Protein 5Z7C (pdb70)

Secondary structure (DSSP, 8-state):
-BEEHHHHHHHHHHHHHHTT--STTHHHHHHHHHHHHHHTTT--HHHHHHHHHHHHTTTTT---------HHHHHHHHHHHSS-SS-HHHHHHHHHHHHH-SSHHHHHHHHHHHHHHHHHHHHTT--HHHHTTTTTTT--TBS--TTT--BGGGS-HHHHHHHHHHHHHHHHHHS-HHHHHHHHHHHBTTTB-HHHHHHHHHHHHSTTHHHHHT-TTHHHHHHTSS-GGGGPEE-HHHHHHHHHHHHHHHHHH-STTTTHHHHHHHHHHHHHHHTT--HHHHHHHHHHHHHTTSS--S--SSS-S-TT---SSTTTTTTTHHHHHHHHHHHHS-B-HHHHHT-S---HHHHHHHHHHHHHHHHHHHHS---SS--PPPHHHHHHHHHHS-TTSS-SHHHHHHHHHHHTS-TT--

Foldseek 3Di:
DWAWQLLQLQLLLQLLLQFVVQDRRLLLLLLLQLLQLVVVVPDDQLVSLLLSLLSSLLQLLPLGGHVDDDLVVLLVVCLVQPPPDDPPVVRVVTSVVCSVDDPSSVQSNLQRSLQLSLVLCVLLPRDNLSSQLSNCLQAAQCLPGDDRSDHHPSHRPSSQSNNLSNQLSVCVVVDNNVVSLVVSCVCDNTRHPVVSSVSSVVVVVPPVSVCLSPDPVVSVVSVVRHDCVSGDIDDPVSLVSNLVSVLVSVCSNDVVCPPLLVQLLVLLLQLCVLVVHDPVVNSVLSSLSSSLCRNVPDQAQHVLVPVPDDDDPVCLVVLVVPVSSLVSVCSVDDDDVVVVVVQPPHNSVVSVVSCQSSSLSSQQVSQAPSCVVYDGDDNVVSLVVDVVPDVSRHDPSSSVSSVVSVVPDDPVGD

CATH classification: 1.10.3210.10

Structure (mmCIF, N/CA/C/O backbone):
data_5Z7C
#
_entry.id   5Z7C
#
_cell.length_a   139.360
_cell.length_b   139.360
_cell.length_c   179.210
_cell.angle_alpha   90.00
_cell.angle_beta   90.00
_cell.angle_gamma   120.00
#
_symmetry.space_group_name_H-M   'P 62 2 2'
#
loop_
_entity.id
_entity.type
_entity.pdbx_description
1 polymer "3'3'-cGAMP-specific phosphodiesterase 3"
2 water water
#
loop_
_atom_site.group_PDB
_atom_site.id
_atom_site.type_symbol
_atom_site.label_atom_id
_atom_site.label_alt_id
_atom_site.label_comp_id
_atom_site.label_asym_id
_atom_site.label_entity_id
_atom_site.label_seq_id
_atom_site.pdbx_PDB_ins_code
_atom_site.Cartn_x
_atom_site.Cartn_y
_atom_site.Cartn_z
_atom_site.occupancy
_atom_site.B_iso_or_equiv
_atom_site.auth_seq_id
_atom_site.auth_comp_id
_atom_site.auth_asym_id
_atom_site.auth_atom_id
_atom_site.pdbx_PDB_model_num
ATOM 1 N N . GLY A 1 18 ? 39.239 64.196 119.065 1.00 81.01 -3 GLY A N 1
ATOM 2 C CA . GLY A 1 18 ? 39.339 64.124 117.625 1.00 80.86 -3 GLY A CA 1
ATOM 3 C C . GLY A 1 18 ? 38.988 62.758 117.098 1.00 77.77 -3 GLY A C 1
ATOM 4 O O . GLY A 1 18 ? 38.536 61.908 117.828 1.00 76.07 -3 GLY A O 1
ATOM 5 N N . SER A 1 19 ? 39.228 62.544 115.815 1.00 70.28 -2 SER A N 1
ATOM 6 C CA . SER A 1 19 ? 38.864 61.296 115.194 1.00 67.27 -2 SER A CA 1
ATOM 7 C C . SER A 1 19 ? 39.725 61.051 114.002 1.00 69.26 -2 SER A C 1
ATOM 8 O O . SER A 1 19 ? 40.344 61.954 113.534 1.00 77.84 -2 SER A O 1
ATOM 11 N N . HIS A 1 20 ? 39.758 59.827 113.499 1.00 60.88 -1 HIS A N 1
ATOM 12 C CA . HIS A 1 20 ? 40.462 59.545 112.272 1.00 56.40 -1 HIS A CA 1
ATOM 13 C C . HIS A 1 20 ? 39.515 58.989 111.254 1.00 52.18 -1 HIS A C 1
ATOM 14 O O . HIS A 1 20 ? 38.591 58.294 111.593 1.00 52.95 -1 HIS A O 1
ATOM 21 N N . MET A 1 21 ? 39.759 59.315 109.999 1.00 36.49 0 MET A N 1
ATOM 22 C CA . MET A 1 21 ? 39.120 58.646 108.898 1.00 36.43 0 MET A CA 1
ATOM 23 C C . MET A 1 21 ? 39.885 57.382 108.585 1.00 35.30 0 MET A C 1
ATOM 24 O O . MET A 1 21 ? 41.076 57.355 108.674 1.00 34.70 0 MET A O 1
ATOM 29 N N . LEU A 1 22 ? 39.185 56.335 108.200 1.00 43.30 1 LEU A N 1
ATOM 30 C CA . LEU A 1 22 ? 39.795 55.056 107.918 1.00 41.53 1 LEU A CA 1
ATOM 31 C C . LEU A 1 22 ? 40.770 55.108 106.804 1.00 40.46 1 LEU A C 1
ATOM 32 O O . LEU A 1 22 ? 41.809 54.537 106.884 1.00 39.79 1 LEU A O 1
ATOM 37 N N . SER A 1 23 ? 40.405 55.770 105.740 1.00 45.38 2 SER A N 1
ATOM 38 C CA . SER A 1 23 ? 41.259 55.836 104.615 1.00 46.92 2 SER A CA 1
ATOM 39 C C . SER A 1 23 ? 42.506 56.552 104.996 1.00 50.72 2 SER A C 1
ATOM 40 O O . SER A 1 23 ? 43.577 56.172 104.626 1.00 48.45 2 SER A O 1
ATOM 43 N N . GLU A 1 24 ? 42.354 57.632 105.714 1.00 54.74 3 GLU A N 1
ATOM 44 C CA . GLU A 1 24 ? 43.477 58.466 106.036 1.00 54.77 3 GLU A CA 1
ATOM 45 C C . GLU A 1 24 ? 44.504 57.779 106.890 1.00 55.81 3 GLU A C 1
ATOM 46 O O . GLU A 1 24 ? 45.680 57.918 106.674 1.00 61.31 3 GLU A O 1
ATOM 52 N N . LEU A 1 25 ? 44.055 57.098 107.917 1.00 40.96 4 LEU A N 1
ATOM 53 C CA . LEU A 1 25 ? 44.952 56.382 108.769 1.00 43.19 4 LEU A CA 1
ATOM 54 C C . LEU A 1 25 ? 45.640 55.249 108.066 1.00 44.85 4 LEU A C 1
ATOM 55 O O . LEU A 1 25 ? 46.772 54.989 108.338 1.00 49.36 4 LEU A O 1
ATOM 60 N N . MET A 1 26 ? 44.949 54.544 107.199 1.00 43.51 5 MET A N 1
ATOM 61 C CA . MET A 1 26 ? 45.562 53.446 106.488 1.00 44.97 5 MET A CA 1
ATOM 62 C C . MET A 1 26 ? 46.662 53.906 105.611 1.00 46.78 5 MET A C 1
ATOM 63 O O . MET A 1 26 ? 47.667 53.270 105.524 1.00 49.27 5 MET A O 1
ATOM 68 N N . ILE A 1 27 ? 46.472 55.012 104.947 1.00 40.32 6 ILE A N 1
ATOM 69 C CA . ILE A 1 27 ? 47.467 55.483 104.043 1.00 40.39 6 ILE A CA 1
ATOM 70 C C . ILE A 1 27 ? 48.706 55.758 104.835 1.00 42.88 6 ILE A C 1
ATOM 71 O O . ILE A 1 27 ? 49.791 55.462 104.411 1.00 50.13 6 ILE A O 1
ATOM 76 N N . SER A 1 28 ? 48.548 56.381 105.974 1.00 49.88 7 SER A N 1
ATOM 77 C CA . SER A 1 28 ? 49.683 56.736 106.763 1.00 46.61 7 SER A CA 1
ATOM 78 C C . SER A 1 28 ? 50.422 55.550 107.280 1.00 47.11 7 SER A C 1
ATOM 79 O O . SER A 1 28 ? 51.617 55.505 107.259 1.00 53.43 7 SER A O 1
ATOM 82 N N . LEU A 1 29 ? 49.691 54.621 107.841 1.00 47.31 8 LEU A N 1
ATOM 83 C CA . LEU A 1 29 ? 50.273 53.439 108.391 1.00 49.80 8 LEU A CA 1
ATOM 84 C C . LEU A 1 29 ? 50.878 52.640 107.294 1.00 54.80 8 LEU A C 1
ATOM 85 O O . LEU A 1 29 ? 51.873 52.004 107.459 1.00 60.30 8 LEU A O 1
ATOM 90 N N . THR A 1 30 ? 50.200 52.621 106.179 1.00 66.36 9 THR A N 1
ATOM 91 C CA . THR A 1 30 ? 50.640 51.859 105.047 1.00 64.09 9 THR A CA 1
ATOM 92 C C . THR A 1 30 ? 51.935 52.402 104.496 1.00 69.59 9 THR A C 1
ATOM 93 O O . THR A 1 30 ? 52.823 51.657 104.146 1.00 68.97 9 THR A O 1
ATOM 97 N N . THR A 1 31 ? 52.013 53.706 104.394 1.00 65.08 10 THR A N 1
ATOM 98 C CA . THR A 1 31 ? 53.191 54.324 103.875 1.00 68.69 10 THR A CA 1
ATOM 99 C C . THR A 1 31 ? 54.372 54.023 104.746 1.00 74.69 10 THR A C 1
ATOM 100 O O . THR A 1 31 ? 55.453 53.783 104.258 1.00 82.79 10 THR A O 1
ATOM 104 N N . ALA A 1 32 ? 54.195 54.128 106.041 1.00 69.56 11 ALA A N 1
ATOM 105 C CA . ALA A 1 32 ? 55.300 53.914 106.929 1.00 66.25 11 ALA A CA 1
ATOM 106 C C . ALA A 1 32 ? 55.821 52.500 106.912 1.00 68.55 11 ALA A C 1
ATOM 107 O O . ALA A 1 32 ? 57.003 52.283 106.789 1.00 78.47 11 ALA A O 1
ATOM 109 N N . LEU A 1 33 ? 54.949 51.540 107.058 1.00 79.22 12 LEU A N 1
ATOM 110 C CA . LEU A 1 33 ? 55.396 50.180 107.077 1.00 82.05 12 LEU A CA 1
ATOM 111 C C . LEU A 1 33 ? 55.987 49.850 105.722 1.00 94.74 12 LEU A C 1
ATOM 112 O O . LEU A 1 33 ? 56.666 48.858 105.562 1.00 98.97 12 LEU A O 1
ATOM 117 N N . ASP A 1 34 ? 55.702 50.702 104.760 1.00 95.56 13 ASP A N 1
ATOM 118 C CA . ASP A 1 34 ? 56.252 50.586 103.425 1.00 100.18 13 ASP A CA 1
ATOM 119 C C . ASP A 1 34 ? 57.743 50.788 103.373 1.00 106.01 13 ASP A C 1
ATOM 120 O O . ASP A 1 34 ? 58.438 50.130 102.623 1.00 107.20 13 ASP A O 1
ATOM 125 N N . MET A 1 35 ? 58.234 51.693 104.203 1.00 126.73 14 MET A N 1
ATOM 126 C CA . MET A 1 35 ? 59.635 52.090 104.184 1.00 133.56 14 MET A CA 1
ATOM 127 C C . MET A 1 35 ? 60.490 50.868 104.456 1.00 135.25 14 MET A C 1
ATOM 128 O O . MET A 1 35 ? 61.567 50.714 103.900 1.00 134.92 14 MET A O 1
ATOM 133 N N . THR A 1 36 ? 59.962 49.938 105.224 1.00 208.51 15 THR A N 1
ATOM 134 C CA . THR A 1 36 ? 60.664 48.697 105.425 1.00 211.02 15 THR A CA 1
ATOM 135 C C . THR A 1 36 ? 60.320 47.735 104.292 1.00 213.98 15 THR A C 1
ATOM 136 O O . THR A 1 36 ? 59.190 47.285 104.178 1.00 216.68 15 THR A O 1
ATOM 140 N N . GLU A 1 37 ? 61.309 47.429 103.459 1.00 228.63 16 GLU A N 1
ATOM 141 C CA . GLU A 1 37 ? 61.111 46.523 102.334 1.00 227.94 16 GLU A CA 1
ATOM 142 C C . GLU A 1 37 ? 60.258 47.173 101.249 1.00 224.76 16 GLU A C 1
ATOM 143 O O . GLU A 1 37 ? 60.248 46.725 100.103 1.00 222.55 16 GLU A O 1
ATOM 149 N N . GLY A 1 38 ? 59.543 48.230 101.620 1.00 153.92 17 GLY A N 1
ATOM 150 C CA . GLY A 1 38 ? 58.692 48.941 100.684 1.00 151.96 17 GLY A CA 1
ATOM 151 C C . GLY A 1 38 ? 59.337 49.102 99.322 1.00 151.33 17 GLY A C 1
ATOM 152 O O . GLY A 1 38 ? 58.712 48.841 98.294 1.00 148.07 17 GLY A O 1
ATOM 153 N N . GLN A 1 39 ? 60.594 49.533 99.315 1.00 182.74 18 GLN A N 1
ATOM 154 C CA . GLN A 1 39 ? 61.330 49.728 98.072 1.00 185.83 18 GLN A CA 1
ATOM 155 C C . GLN A 1 39 ? 61.519 51.210 97.768 1.00 188.91 18 GLN A C 1
ATOM 156 O O . GLN A 1 39 ? 62.647 51.691 97.653 1.00 192.32 18 GLN A O 1
ATOM 162 N N . PRO A 1 40 ? 60.409 51.929 97.638 1.00 130.12 19 PRO A N 1
ATOM 163 C CA . PRO A 1 40 ? 60.451 53.357 97.342 1.00 132.15 19 PRO A CA 1
ATOM 164 C C . PRO A 1 40 ? 59.530 54.131 98.271 1.00 134.77 19 PRO A C 1
ATOM 165 O O . PRO A 1 40 ? 58.600 53.543 98.809 1.00 136.35 19 PRO A O 1
ATOM 169 N N . PRO A 1 41 ? 59.711 55.435 98.414 1.00 120.81 20 PRO A N 1
ATOM 170 C CA . PRO A 1 41 ? 59.107 56.157 99.530 1.00 115.92 20 PRO A CA 1
ATOM 171 C C . PRO A 1 41 ? 57.584 56.095 99.619 1.00 108.27 20 PRO A C 1
ATOM 172 O O . PRO A 1 41 ? 57.095 55.892 100.722 1.00 105.28 20 PRO A O 1
ATOM 176 N N . GLU A 1 42 ? 56.846 56.276 98.541 1.00 102.09 21 GLU A N 1
ATOM 177 C CA . GLU A 1 42 ? 55.413 56.166 98.677 1.00 93.67 21 GLU A CA 1
ATOM 178 C C . GLU A 1 42 ? 55.094 55.281 97.521 1.00 86.53 21 GLU A C 1
ATOM 179 O O . GLU A 1 42 ? 54.569 55.697 96.516 1.00 81.78 21 GLU A O 1
ATOM 185 N N . HIS A 1 43 ? 55.504 54.041 97.654 1.00 69.92 22 HIS A N 1
ATOM 186 C CA . HIS A 1 43 ? 55.164 53.057 96.687 1.00 60.98 22 HIS A CA 1
ATOM 187 C C . HIS A 1 43 ? 53.731 52.618 96.772 1.00 57.23 22 HIS A C 1
ATOM 188 O O . HIS A 1 43 ? 53.051 52.546 95.781 1.00 57.03 22 HIS A O 1
ATOM 195 N N . CYS A 1 44 ? 53.260 52.320 97.964 1.00 64.99 23 CYS A N 1
ATOM 196 C CA . CYS A 1 44 ? 51.911 51.828 98.113 1.00 63.18 23 CYS A CA 1
ATOM 197 C C . CYS A 1 44 ? 50.955 52.858 97.622 1.00 63.35 23 CYS A C 1
ATOM 198 O O . CYS A 1 44 ? 49.965 52.530 97.015 1.00 67.63 23 CYS A O 1
ATOM 201 N N . ILE A 1 45 ? 51.260 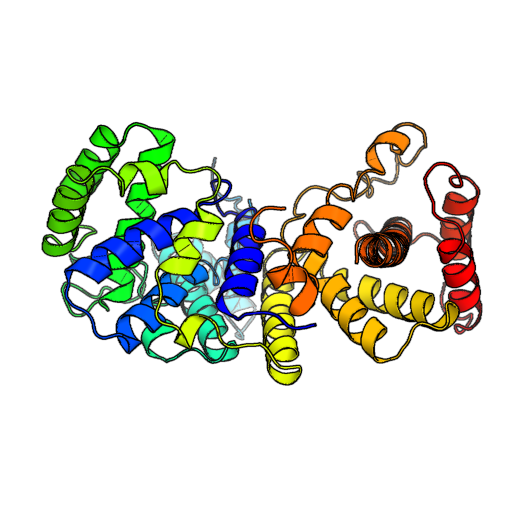54.111 97.873 1.00 45.27 24 ILE A N 1
ATOM 202 C CA . ILE A 1 45 ? 50.357 55.154 97.511 1.00 46.13 24 ILE A CA 1
ATOM 203 C C . ILE A 1 45 ? 50.160 55.200 96.034 1.00 49.90 24 ILE A C 1
ATOM 204 O O . ILE A 1 45 ? 49.066 55.357 95.574 1.00 53.19 24 ILE A O 1
ATOM 209 N N . ARG A 1 46 ? 51.243 55.076 95.296 1.00 62.68 25 ARG A N 1
ATOM 210 C CA . ARG A 1 46 ? 51.217 55.077 93.849 1.00 61.02 25 ARG A CA 1
ATOM 211 C C . ARG A 1 46 ? 50.478 53.911 93.249 1.00 59.31 25 ARG A C 1
ATOM 212 O O . ARG A 1 46 ? 49.839 54.061 92.242 1.00 54.91 25 ARG A O 1
ATOM 220 N N . CYS A 1 47 ? 50.579 52.745 93.846 1.00 57.01 26 CYS A N 1
ATOM 221 C CA . CYS A 1 47 ? 49.843 51.615 93.345 1.00 55.98 26 CYS A CA 1
ATOM 222 C C . CYS A 1 47 ? 48.396 51.875 93.478 1.00 54.87 26 CYS A C 1
ATOM 223 O O . CYS A 1 47 ? 47.621 51.494 92.643 1.00 59.02 26 CYS A O 1
ATOM 226 N N . CYS A 1 48 ? 48.023 52.488 94.573 1.00 51.97 27 CYS A N 1
ATOM 227 C CA . CYS A 1 48 ? 46.630 52.724 94.823 1.00 52.95 27 CYS A CA 1
ATOM 228 C C . CYS A 1 48 ? 46.104 53.587 93.746 1.00 49.30 27 CYS A C 1
ATOM 229 O O . CYS A 1 48 ? 45.045 53.367 93.221 1.00 50.79 27 CYS A O 1
ATOM 232 N N . TRP A 1 49 ? 46.856 54.601 93.442 1.00 45.09 28 TRP A N 1
ATOM 233 C CA . TRP A 1 49 ? 46.446 55.495 92.442 1.00 47.69 28 TRP A CA 1
ATOM 234 C C . TRP A 1 49 ? 46.349 54.811 91.106 1.00 55.63 28 TRP A C 1
ATOM 235 O O . TRP A 1 49 ? 45.394 55.008 90.403 1.00 58.98 28 TRP A O 1
ATOM 246 N N . ILE A 1 50 ? 47.344 54.026 90.734 1.00 54.01 29 ILE A N 1
ATOM 247 C CA . ILE A 1 50 ? 47.269 53.288 89.500 1.00 54.96 29 ILE A CA 1
ATOM 248 C C . ILE A 1 50 ? 46.164 52.273 89.523 1.00 51.29 29 ILE A C 1
ATOM 249 O O . ILE A 1 50 ? 45.396 52.185 88.613 1.00 47.45 29 ILE A O 1
ATOM 254 N N . GLY A 1 51 ? 46.089 51.493 90.572 1.00 50.02 30 GLY A N 1
ATOM 255 C CA . GLY A 1 51 ? 45.089 50.462 90.658 1.00 48.10 30 GLY A CA 1
ATOM 256 C C . GLY A 1 51 ? 43.670 50.929 90.681 1.00 48.40 30 GLY A C 1
ATOM 257 O O . GLY A 1 51 ? 42.812 50.287 90.154 1.00 47.02 30 GLY A O 1
ATOM 258 N N . MET A 1 52 ? 43.409 52.020 91.365 1.00 39.64 31 MET A N 1
ATOM 259 C CA . MET A 1 52 ? 42.068 52.557 91.400 1.00 40.08 31 MET A CA 1
ATOM 260 C C . MET A 1 52 ? 41.671 53.005 90.020 1.00 41.45 31 MET A C 1
ATOM 261 O O . MET A 1 52 ? 40.567 52.815 89.591 1.00 42.25 31 MET A O 1
ATOM 266 N N . HIS A 1 53 ? 42.594 53.614 89.322 1.00 50.85 32 HIS A N 1
ATOM 267 C CA . HIS A 1 53 ? 42.331 54.055 87.977 1.00 54.61 32 HIS A CA 1
ATOM 268 C C . HIS A 1 53 ? 42.053 52.950 86.987 1.00 55.53 32 HIS A C 1
ATOM 269 O O . HIS A 1 53 ? 41.277 53.135 86.091 1.00 53.55 32 HIS A O 1
ATOM 276 N N . ILE A 1 54 ? 42.729 51.828 87.104 1.00 51.80 33 ILE A N 1
ATOM 277 C CA . ILE A 1 54 ? 42.422 50.711 86.274 1.00 51.55 33 ILE A CA 1
ATOM 278 C C . ILE A 1 54 ? 41.045 50.262 86.615 1.00 55.03 33 ILE A C 1
ATOM 279 O O . ILE A 1 54 ? 40.262 49.968 85.763 1.00 58.93 33 ILE A O 1
ATOM 284 N N . GLY A 1 55 ? 40.765 50.157 87.885 1.00 54.90 34 GLY A N 1
ATOM 285 C CA . GLY A 1 55 ? 39.478 49.685 88.321 1.00 55.88 34 GLY A CA 1
ATOM 286 C C . GLY A 1 55 ? 38.386 50.612 87.898 1.00 56.24 34 GLY A C 1
ATOM 287 O O . GLY A 1 55 ? 37.284 50.208 87.620 1.00 58.07 34 GLY A O 1
ATOM 288 N N . MET A 1 56 ? 38.710 51.885 87.895 1.00 65.47 35 MET A N 1
ATOM 289 C CA . MET A 1 56 ? 37.730 52.908 87.664 1.00 63.67 35 MET A CA 1
ATOM 290 C C . MET A 1 56 ? 37.191 52.687 86.275 1.00 69.17 35 MET A C 1
ATOM 291 O O . MET A 1 56 ? 36.058 52.993 85.988 1.00 73.83 35 MET A O 1
ATOM 296 N N . GLN A 1 57 ? 38.014 52.123 85.413 1.00 73.57 36 GLN A N 1
ATOM 297 C CA . GLN A 1 57 ? 37.659 51.944 84.026 1.00 72.75 36 GLN A CA 1
ATOM 298 C C . GLN A 1 57 ? 37.023 50.626 83.708 1.00 72.18 36 GLN A C 1
ATOM 299 O O . GLN A 1 57 ? 36.676 50.383 82.588 1.00 76.19 36 GLN A O 1
ATOM 305 N N . LEU A 1 58 ? 36.883 49.766 84.684 1.00 66.17 37 LEU A N 1
ATOM 306 C CA . LEU A 1 58 ? 36.237 48.506 84.449 1.00 66.81 37 LEU A CA 1
ATOM 307 C C . LEU A 1 58 ? 34.825 48.555 84.908 1.00 69.39 37 LEU A C 1
ATOM 308 O O . LEU A 1 58 ? 34.175 47.541 84.968 1.00 70.98 37 LEU A O 1
ATOM 313 N N . GLU A 1 59 ? 34.358 49.742 85.233 1.00 80.83 38 GLU A N 1
ATOM 314 C CA . GLU A 1 59 ? 32.992 49.892 85.656 1.00 84.54 38 GLU A CA 1
ATOM 315 C C . GLU A 1 59 ? 32.664 49.015 86.846 1.00 81.61 38 GLU A C 1
ATOM 316 O O . GLU A 1 59 ? 31.651 48.341 86.875 1.00 84.16 38 GLU A O 1
ATOM 322 N N . LEU A 1 60 ? 33.520 49.035 87.842 1.00 62.58 39 LEU A N 1
ATOM 323 C CA . LEU A 1 60 ? 33.264 48.265 89.032 1.00 60.93 39 LEU A CA 1
ATOM 324 C C . LEU A 1 60 ? 32.198 48.897 89.888 1.00 57.96 39 LEU A C 1
ATOM 325 O O . LEU A 1 60 ? 31.946 50.069 89.796 1.00 60.15 39 LEU A O 1
ATOM 330 N N . SER A 1 61 ? 31.586 48.109 90.739 1.00 50.49 40 SER A N 1
ATOM 331 C CA . SER A 1 61 ? 30.652 48.623 91.700 1.00 49.56 40 SER A CA 1
ATOM 332 C C . SER A 1 61 ? 31.361 49.327 92.820 1.00 56.20 40 SER A C 1
ATOM 333 O O . SER A 1 61 ? 32.519 49.102 93.056 1.00 55.53 40 SER A O 1
ATOM 336 N N . GLU A 1 62 ? 30.648 50.173 93.527 1.00 69.71 41 GLU A N 1
ATOM 337 C CA . GLU A 1 62 ? 31.252 51.011 94.532 1.00 69.30 41 GLU A CA 1
ATOM 338 C C . GLU A 1 62 ? 31.843 50.173 95.610 1.00 70.81 41 GLU A C 1
ATOM 339 O O . GLU A 1 62 ? 32.896 50.491 96.123 1.00 70.09 41 GLU A O 1
ATOM 345 N N . PRO A 1 63 ? 31.194 49.088 95.953 1.00 50.76 42 PRO A N 1
ATOM 346 C CA . PRO A 1 63 ? 31.757 48.201 96.940 1.00 49.58 42 PRO A CA 1
ATOM 347 C C . PRO A 1 63 ? 33.045 47.623 96.450 1.00 48.77 42 PRO A C 1
ATOM 348 O O . PRO A 1 63 ? 33.945 47.482 97.213 1.00 49.50 42 PRO A O 1
ATOM 352 N N . GLU A 1 64 ? 33.110 47.250 95.192 1.00 55.48 43 GLU A N 1
ATOM 353 C CA . GLU A 1 64 ? 34.314 46.695 94.644 1.00 54.31 43 GLU A CA 1
ATOM 354 C C . GLU A 1 64 ? 35.427 47.684 94.652 1.00 55.08 43 GLU A C 1
ATOM 355 O O . GLU A 1 64 ? 36.532 47.356 94.966 1.00 51.10 43 GLU A O 1
ATOM 361 N N . LEU A 1 65 ? 35.130 48.907 94.304 1.00 54.41 44 LEU A N 1
ATOM 362 C CA . LEU A 1 65 ? 36.124 49.931 94.340 1.00 49.08 44 LEU A CA 1
ATOM 363 C C . LEU A 1 65 ? 36.605 50.161 95.730 1.00 48.27 44 LEU A C 1
ATOM 364 O O . LEU A 1 65 ? 37.716 50.571 95.923 1.00 50.25 44 LEU A O 1
ATOM 369 N N . HIS A 1 66 ? 35.738 49.988 96.695 1.00 50.61 45 HIS A N 1
ATOM 370 C CA . HIS A 1 66 ? 36.153 50.125 98.055 1.00 52.74 45 HIS A CA 1
ATOM 371 C C . HIS A 1 66 ? 37.124 49.045 98.412 1.00 54.21 45 HIS A C 1
ATOM 372 O O . HIS A 1 66 ? 38.159 49.292 98.957 1.00 53.68 45 HIS A O 1
ATOM 379 N N . ASP A 1 67 ? 36.753 47.819 98.125 1.00 51.34 46 ASP A N 1
ATOM 380 C CA . ASP A 1 67 ? 37.560 46.676 98.447 1.00 50.06 46 ASP A CA 1
ATOM 381 C C . ASP A 1 67 ? 38.860 46.703 97.712 1.00 47.83 46 ASP A C 1
ATOM 382 O O . ASP A 1 67 ? 39.843 46.231 98.188 1.00 51.47 46 ASP A O 1
ATOM 387 N N . LEU A 1 68 ? 38.840 47.202 96.507 1.00 46.23 47 LEU A N 1
ATOM 388 C CA . LEU A 1 68 ? 40.040 47.366 95.742 1.00 48.00 47 LEU A CA 1
ATOM 389 C C . LEU A 1 68 ? 40.975 48.359 96.354 1.00 44.81 47 LEU A C 1
ATOM 390 O O . LEU A 1 68 ? 42.158 48.202 96.311 1.00 45.53 47 LEU A O 1
ATOM 395 N N . PHE A 1 69 ? 40.432 49.408 96.918 1.00 42.27 48 PHE A N 1
ATOM 396 C CA . PHE A 1 69 ? 41.233 50.481 97.441 1.00 42.90 48 PHE A CA 1
ATOM 397 C C . PHE A 1 69 ? 42.102 49.973 98.538 1.00 41.90 48 PHE A C 1
ATOM 398 O O . PHE A 1 69 ? 43.247 50.299 98.640 1.00 44.45 48 PHE A O 1
ATOM 406 N N . PHE A 1 70 ? 41.502 49.221 99.420 1.00 44.75 49 PHE A N 1
ATOM 407 C CA . PHE A 1 70 ? 42.208 48.592 100.489 1.00 49.14 49 PHE A CA 1
ATOM 408 C C . PHE A 1 70 ? 43.146 47.471 100.092 1.00 48.65 49 PHE A C 1
ATOM 409 O O . PHE A 1 70 ? 44.214 47.357 100.631 1.00 49.34 49 PHE A O 1
ATOM 417 N N . THR A 1 71 ? 42.771 46.680 99.106 1.00 45.69 50 THR A N 1
ATOM 418 C CA . THR A 1 71 ? 43.612 45.596 98.689 1.00 43.49 50 THR A CA 1
ATOM 419 C C . THR A 1 71 ? 44.892 46.226 98.240 1.00 44.60 50 THR A C 1
ATOM 420 O O . THR A 1 71 ? 45.947 45.746 98.551 1.00 42.86 50 THR A O 1
ATOM 424 N N . LEU A 1 72 ? 44.799 47.309 97.504 1.00 47.55 51 LEU A N 1
ATOM 425 C CA . LEU A 1 72 ? 45.981 47.944 96.988 1.00 44.94 51 LEU A CA 1
ATOM 426 C C . LEU A 1 72 ? 46.874 48.468 98.064 1.00 48.39 51 LEU A C 1
ATOM 427 O O . LEU A 1 72 ? 48.060 48.375 97.972 1.00 52.25 51 LEU A O 1
ATOM 432 N N . LEU A 1 73 ? 46.292 49.102 99.052 1.00 47.01 52 LEU A N 1
ATOM 433 C CA . LEU A 1 73 ? 47.014 49.650 100.174 1.00 47.69 52 LEU A CA 1
ATOM 434 C C . LEU A 1 73 ? 47.666 48.617 101.050 1.00 45.49 52 LEU A C 1
ATOM 435 O O . LEU A 1 73 ? 48.729 48.806 101.547 1.00 45.09 52 LEU A O 1
ATOM 440 N N . LEU A 1 74 ? 47.004 47.508 101.222 1.00 47.56 53 LEU A N 1
ATOM 441 C CA . LEU A 1 74 ? 47.409 46.489 102.144 1.00 48.74 53 LEU A CA 1
ATOM 442 C C . LEU A 1 74 ? 48.090 45.302 101.519 1.00 52.63 53 LEU A C 1
ATOM 443 O O . LEU A 1 74 ? 48.174 44.277 102.136 1.00 52.29 53 LEU A O 1
ATOM 448 N N . LYS A 1 75 ? 48.578 45.425 100.309 1.00 54.50 54 LYS A N 1
ATOM 449 C CA . LYS A 1 75 ? 49.096 44.271 99.612 1.00 57.57 54 LYS A CA 1
ATOM 450 C C . LYS A 1 75 ? 50.290 43.624 100.290 1.00 61.74 54 LYS A C 1
ATOM 451 O O . LYS A 1 75 ? 50.436 42.424 100.297 1.00 55.34 54 LYS A O 1
ATOM 457 N N . ASP A 1 76 ? 51.116 44.448 100.902 1.00 66.18 55 ASP A N 1
ATOM 458 C CA . ASP A 1 76 ? 52.379 44.044 101.467 1.00 59.48 55 ASP A CA 1
ATOM 459 C C . ASP A 1 76 ? 52.296 43.805 102.951 1.00 57.82 55 ASP A C 1
ATOM 460 O O . ASP A 1 76 ? 53.282 43.767 103.625 1.00 58.45 55 ASP A O 1
ATOM 465 N N . ALA A 1 77 ? 51.098 43.659 103.453 1.00 49.05 56 ALA A N 1
ATOM 466 C CA . ALA A 1 77 ? 50.871 43.541 104.864 1.00 48.13 56 ALA A CA 1
ATOM 467 C C . ALA A 1 77 ? 51.550 42.313 105.376 1.00 53.86 56 ALA A C 1
ATOM 468 O O . ALA A 1 77 ? 52.074 42.300 106.464 1.00 57.49 56 ALA A O 1
ATOM 470 N N . GLY A 1 78 ? 51.562 41.295 104.544 1.00 64.53 57 GLY A N 1
ATOM 471 C CA . GLY A 1 78 ? 52.214 40.038 104.825 1.00 67.56 57 GLY A CA 1
ATOM 472 C C . GLY A 1 78 ? 53.711 40.074 105.000 1.00 65.11 57 GLY A C 1
ATOM 473 O O . GLY A 1 78 ? 54.242 39.318 105.784 1.00 66.88 57 GLY A O 1
ATOM 474 N N . CYS A 1 79 ? 54.324 41.018 104.235 1.00 69.53 58 CYS A N 1
ATOM 475 C CA . CYS A 1 79 ? 55.779 40.896 104.177 1.00 76.65 58 CYS A CA 1
ATOM 476 C C . CYS A 1 79 ? 56.405 40.882 105.523 1.00 84.31 58 CYS A C 1
ATOM 477 O O . CYS A 1 79 ? 56.266 41.786 106.311 1.00 81.08 58 CYS A O 1
ATOM 480 N N . SER A 1 80 ? 57.135 39.783 105.810 1.00 124.40 59 SER A N 1
ATOM 481 C CA . SER A 1 80 ? 57.813 39.622 107.090 1.00 135.17 59 SER A CA 1
ATOM 482 C C . SER A 1 80 ? 59.231 40.179 107.037 1.00 139.87 59 SER A C 1
ATOM 483 O O . SER A 1 80 ? 59.934 40.213 108.047 1.00 139.50 59 SER A O 1
ATOM 486 N N . SER A 1 81 ? 59.606 40.651 105.857 1.00 141.16 60 SER A N 1
ATOM 487 C CA . SER A 1 81 ? 60.915 41.219 105.620 1.00 146.63 60 SER A CA 1
ATOM 488 C C . SER A 1 81 ? 60.900 42.731 105.727 1.00 150.27 60 SER A C 1
ATOM 489 O O . SER A 1 81 ? 59.881 43.365 105.497 1.00 146.94 60 SER A O 1
ATOM 492 N N . ASN A 1 82 ? 62.058 43.307 106.037 1.00 279.00 61 ASN A N 1
ATOM 493 C CA . ASN A 1 82 ? 62.183 44.741 106.268 1.00 282.02 61 ASN A CA 1
ATOM 494 C C . ASN A 1 82 ? 62.987 45.498 105.200 1.00 286.16 61 ASN A C 1
ATOM 495 O O . ASN A 1 82 ? 62.413 46.267 104.427 1.00 286.68 61 ASN A O 1
ATOM 500 N N . ALA A 1 83 ? 64.306 45.282 105.194 1.00 175.52 62 ALA A N 1
ATOM 501 C CA . ALA A 1 83 ? 65.252 45.771 104.198 1.00 178.91 62 ALA A CA 1
ATOM 502 C C . ALA A 1 83 ? 65.307 47.295 104.192 1.00 183.21 62 ALA A C 1
ATOM 503 O O . ALA A 1 83 ? 64.288 47.962 104.013 1.00 184.15 62 ALA A O 1
ATOM 505 N N . VAL A 1 104 ? 73.134 41.206 98.240 1.00 147.14 83 VAL A N 1
ATOM 506 C CA . VAL A 1 104 ? 72.860 40.792 96.875 1.00 147.56 83 VAL A CA 1
ATOM 507 C C . VAL A 1 104 ? 71.926 39.593 96.894 1.00 144.39 83 VAL A C 1
ATOM 508 O O . VAL A 1 104 ? 71.996 38.725 96.029 1.00 146.62 83 VAL A O 1
ATOM 512 N N . GLY A 1 105 ? 71.045 39.542 97.888 1.00 184.16 84 GLY A N 1
ATOM 513 C CA . GLY A 1 105 ? 70.336 38.307 98.140 1.00 177.84 84 GLY A CA 1
ATOM 514 C C . GLY A 1 105 ? 70.175 38.064 99.622 1.00 170.27 84 GLY A C 1
ATOM 515 O O . GLY A 1 105 ? 70.712 38.785 100.457 1.00 169.92 84 GLY A O 1
ATOM 516 N N . THR A 1 106 ? 69.458 37.008 99.951 1.00 115.61 85 THR A N 1
ATOM 517 C CA . THR A 1 106 ? 69.296 36.634 101.328 1.00 108.24 85 THR A CA 1
ATOM 518 C C . THR A 1 106 ? 70.413 35.802 101.892 1.00 104.16 85 THR A C 1
ATOM 519 O O . THR A 1 106 ? 71.007 35.003 101.203 1.00 105.69 85 THR A O 1
ATOM 523 N N . SER A 1 107 ? 70.675 36.021 103.164 1.00 70.04 86 SER A N 1
ATOM 524 C CA . SER A 1 107 ? 71.661 35.299 103.912 1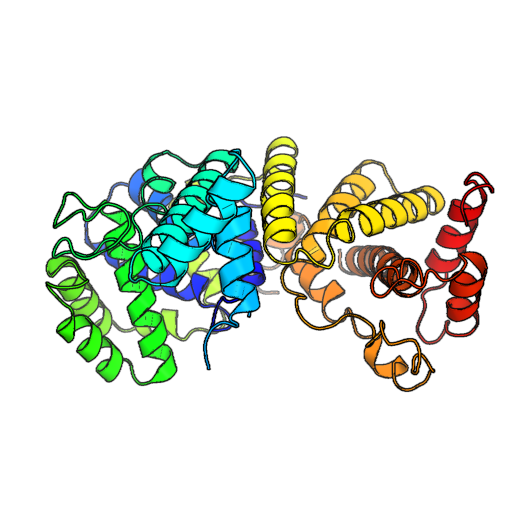.00 67.80 86 SER A CA 1
ATOM 525 C C . SER A 1 107 ? 71.192 33.888 104.055 1.00 63.09 86 SER A C 1
ATOM 526 O O . SER A 1 107 ? 70.008 33.630 104.128 1.00 57.62 86 SER A O 1
ATOM 529 N N . LEU A 1 108 ? 72.131 32.967 104.124 1.00 64.71 87 LEU A N 1
ATOM 530 C CA . LEU A 1 108 ? 71.789 31.584 104.309 1.00 65.18 87 LEU A CA 1
ATOM 531 C C . LEU A 1 108 ? 71.094 31.469 105.623 1.00 63.64 87 LEU A C 1
ATOM 532 O O . LEU A 1 108 ? 70.096 30.809 105.754 1.00 62.41 87 LEU A O 1
ATOM 537 N N . SER A 1 109 ? 71.619 32.160 106.601 1.00 60.11 88 SER A N 1
ATOM 538 C CA . SER A 1 109 ? 71.098 32.069 107.925 1.00 58.84 88 SER A CA 1
ATOM 539 C C . SER A 1 109 ? 69.692 32.523 107.941 1.00 56.15 88 SER A C 1
ATOM 540 O O . SER A 1 109 ? 68.855 31.951 108.589 1.00 60.61 88 SER A O 1
ATOM 543 N N . SER A 1 110 ? 69.444 33.607 107.253 1.00 63.11 89 SER A N 1
ATOM 544 C CA . SER A 1 110 ? 68.138 34.187 107.215 1.00 62.16 89 SER A CA 1
ATOM 545 C C . SER A 1 110 ? 67.205 33.199 106.592 1.00 57.45 89 SER A C 1
ATOM 546 O O . SER A 1 110 ? 66.085 33.038 107.006 1.00 51.78 89 SER A O 1
ATOM 549 N N . VAL A 1 111 ? 67.668 32.561 105.543 1.00 59.27 90 VAL A N 1
ATOM 550 C CA . VAL A 1 111 ? 66.859 31.599 104.835 1.00 58.71 90 VAL A CA 1
ATOM 551 C C . VAL A 1 111 ? 66.533 30.409 105.675 1.00 60.37 90 VAL A C 1
ATOM 552 O O . VAL A 1 111 ? 65.425 29.936 105.675 1.00 55.55 90 VAL A O 1
ATOM 556 N N . ILE A 1 112 ? 67.531 29.878 106.351 1.00 54.77 91 ILE A N 1
ATOM 557 C CA . ILE A 1 112 ? 67.329 28.736 107.208 1.00 55.39 91 ILE A CA 1
ATOM 558 C C . ILE A 1 112 ? 66.418 29.092 108.340 1.00 53.40 91 ILE A C 1
ATOM 559 O O . ILE A 1 112 ? 65.517 28.359 108.663 1.00 52.97 91 ILE A O 1
ATOM 564 N N . ASN A 1 113 ? 66.628 30.254 108.908 1.00 52.32 92 ASN A N 1
ATOM 565 C CA . ASN A 1 113 ? 65.849 30.655 110.033 1.00 50.63 92 ASN A CA 1
ATOM 566 C C . ASN A 1 113 ? 64.409 30.699 109.643 1.00 48.92 92 ASN A C 1
ATOM 567 O O . ASN A 1 113 ? 63.554 30.303 110.392 1.00 48.19 92 ASN A O 1
ATOM 572 N N . PHE A 1 114 ? 64.133 31.206 108.461 1.00 57.76 93 PHE A N 1
ATOM 573 C CA . PHE A 1 114 ? 62.780 31.267 107.989 1.00 59.25 93 PHE A CA 1
ATOM 574 C C . PHE A 1 114 ? 62.162 29.907 107.803 1.00 60.82 93 PHE A C 1
ATOM 575 O O . PHE A 1 114 ? 61.033 29.708 108.161 1.00 57.94 93 PHE A O 1
ATOM 583 N N . ILE A 1 115 ? 62.877 28.977 107.211 1.00 53.12 94 ILE A N 1
ATOM 584 C CA . ILE A 1 115 ? 62.310 27.676 106.969 1.00 53.22 94 ILE A CA 1
ATOM 585 C C . ILE A 1 115 ? 61.994 26.957 108.248 1.00 58.95 94 ILE A C 1
ATOM 586 O O . ILE A 1 115 ? 60.985 26.302 108.364 1.00 60.40 94 ILE A O 1
ATOM 591 N N . VAL A 1 116 ? 62.909 27.059 109.182 1.00 59.69 95 VAL A N 1
ATOM 592 C CA . VAL A 1 116 ? 62.769 26.399 110.441 1.00 62.81 95 VAL A CA 1
ATOM 593 C C . VAL A 1 116 ? 61.533 26.942 111.091 1.00 67.97 95 VAL A C 1
ATOM 594 O O . VAL A 1 116 ? 60.605 26.221 111.393 1.00 71.98 95 VAL A O 1
ATOM 598 N N . LYS A 1 117 ? 61.535 28.247 111.277 1.00 68.84 96 LYS A N 1
ATOM 599 C CA . LYS A 1 117 ? 60.515 28.934 112.026 1.00 65.73 96 LYS A CA 1
ATOM 600 C C . LYS A 1 117 ? 59.135 28.797 111.464 1.00 69.73 96 LYS A C 1
ATOM 601 O O . LYS A 1 117 ? 58.181 29.133 112.116 1.00 74.50 96 LYS A O 1
ATOM 607 N N . ASN A 1 118 ? 59.040 28.295 110.237 1.00 76.55 97 ASN A N 1
ATOM 608 C CA . ASN A 1 118 ? 57.750 28.108 109.583 1.00 79.92 97 ASN A CA 1
ATOM 609 C C . ASN A 1 118 ? 57.520 26.656 109.176 1.00 95.28 97 ASN A C 1
ATOM 610 O O . ASN A 1 118 ? 56.383 26.186 109.132 1.00 98.98 97 ASN A O 1
ATOM 615 N N . THR A 1 119 ? 58.607 25.952 108.877 1.00 157.39 98 THR A N 1
ATOM 616 C CA . THR A 1 119 ? 58.527 24.553 108.474 1.00 168.44 98 THR A CA 1
ATOM 617 C C . THR A 1 119 ? 59.916 23.929 108.378 1.00 172.67 98 THR A C 1
ATOM 618 O O . THR A 1 119 ? 60.869 24.577 107.945 1.00 172.37 98 THR A O 1
ATOM 622 N N . GLY A 1 120 ? 60.022 22.669 108.786 1.00 156.59 99 GLY A N 1
ATOM 623 C CA . GLY A 1 120 ? 58.879 21.931 109.291 1.00 158.77 99 GLY A CA 1
ATOM 624 C C . GLY A 1 120 ? 58.419 22.428 110.647 1.00 161.21 99 GLY A C 1
ATOM 625 O O . GLY A 1 120 ? 59.235 22.743 111.513 1.00 159.94 99 GLY A O 1
ATOM 626 N N . SER A 1 121 ? 57.105 22.499 110.831 1.00 179.25 100 SER A N 1
ATOM 627 C CA . SER A 1 121 ? 56.531 22.958 112.088 1.00 178.03 100 SER A CA 1
ATOM 628 C C . SER A 1 121 ? 55.916 21.887 112.995 1.00 179.29 100 SER A C 1
ATOM 629 O O . SER A 1 121 ? 54.955 21.228 112.635 1.00 180.01 100 SER A O 1
ATOM 632 N N . GLU A 1 122 ? 56.477 21.756 114.189 1.00 146.76 101 GLU A N 1
ATOM 633 C CA . GLU A 1 122 ? 55.965 20.890 115.254 1.00 141.52 101 GLU A CA 1
ATOM 634 C C . GLU A 1 122 ? 56.087 19.389 115.001 1.00 135.85 101 GLU A C 1
ATOM 635 O O . GLU A 1 122 ? 55.105 18.659 115.020 1.00 133.98 101 GLU A O 1
ATOM 641 N N . GLN A 1 123 ? 57.315 18.938 114.796 1.00 116.69 102 GLN A N 1
ATOM 642 C CA . GLN A 1 123 ? 57.578 17.548 114.515 1.00 117.73 102 GLN A CA 1
ATOM 643 C C . GLN A 1 123 ? 58.918 17.199 115.110 1.00 114.60 102 GLN A C 1
ATOM 644 O O . GLN A 1 123 ? 59.654 18.068 115.522 1.00 112.19 102 GLN A O 1
ATOM 650 N N . SER A 1 124 ? 59.250 15.931 115.174 1.00 87.56 103 SER A N 1
ATOM 651 C CA . SER A 1 124 ? 60.516 15.624 115.760 1.00 89.00 103 SER A CA 1
ATOM 652 C C . SER A 1 124 ? 61.476 16.690 115.306 1.00 87.75 103 SER A C 1
ATOM 653 O O . SER A 1 124 ? 61.467 17.113 114.188 1.00 87.05 103 SER A O 1
ATOM 656 N N . TRP A 1 125 ? 62.280 17.151 116.221 1.00 68.99 104 TRP A N 1
ATOM 657 C CA . TRP A 1 125 ? 63.446 17.893 115.887 1.00 65.95 104 TRP A CA 1
ATOM 658 C C . TRP A 1 125 ? 64.133 17.302 114.713 1.00 67.77 104 TRP A C 1
ATOM 659 O O . TRP A 1 125 ? 64.409 17.970 113.757 1.00 66.97 104 TRP A O 1
ATOM 670 N N . THR A 1 126 ? 64.447 16.041 114.790 1.00 69.12 105 THR A N 1
ATOM 671 C CA . THR A 1 126 ? 65.134 15.426 113.704 1.00 71.15 105 THR A CA 1
ATOM 672 C C . THR A 1 126 ? 64.381 15.606 112.405 1.00 70.22 105 THR A C 1
ATOM 673 O O . THR A 1 126 ? 64.979 15.708 111.368 1.00 70.89 105 THR A O 1
ATOM 677 N N . GLU A 1 127 ? 63.068 15.663 112.451 1.00 79.47 106 GLU A N 1
ATOM 678 C CA . GLU A 1 127 ? 62.292 15.781 111.234 1.00 81.52 106 GLU A CA 1
ATOM 679 C C . GLU A 1 127 ? 62.417 17.156 110.658 1.00 76.19 106 GLU A C 1
ATOM 680 O O . GLU A 1 127 ? 62.522 17.341 109.472 1.00 73.30 106 GLU A O 1
ATOM 686 N N . ARG A 1 128 ? 62.370 18.128 111.537 1.00 74.36 107 ARG A N 1
ATOM 687 C CA . ARG A 1 128 ? 62.434 19.506 111.172 1.00 69.73 107 ARG A CA 1
ATOM 688 C C . ARG A 1 128 ? 63.717 19.839 110.478 1.00 72.55 107 ARG A C 1
ATOM 689 O O . ARG A 1 128 ? 63.742 20.624 109.565 1.00 65.58 107 ARG A O 1
ATOM 697 N N . ILE A 1 129 ? 64.801 19.253 110.922 1.00 64.40 108 ILE A N 1
ATOM 698 C CA . ILE A 1 129 ? 66.049 19.477 110.265 1.00 65.63 108 ILE A CA 1
ATOM 699 C C . ILE A 1 129 ? 66.040 18.864 108.898 1.00 67.07 108 ILE A C 1
ATOM 700 O O . ILE A 1 129 ? 66.492 19.467 107.958 1.00 66.93 108 ILE A O 1
ATOM 705 N N . LEU A 1 130 ? 65.553 17.657 108.786 1.00 68.66 109 LEU A N 1
ATOM 706 C CA . LEU A 1 130 ? 65.569 17.028 107.505 1.00 70.30 109 LEU A CA 1
ATOM 707 C C . LEU A 1 130 ? 64.685 17.774 106.557 1.00 68.33 109 LEU A C 1
ATOM 708 O O . LEU A 1 130 ? 65.032 17.998 105.427 1.00 68.82 109 LEU A O 1
ATOM 713 N N . THR A 1 131 ? 63.519 18.149 107.024 1.00 68.87 110 THR A N 1
ATOM 714 C CA . THR A 1 131 ? 62.595 18.892 106.216 1.00 66.98 110 THR A CA 1
ATOM 715 C C . THR A 1 131 ? 63.103 20.246 105.830 1.00 68.95 110 THR A C 1
ATOM 716 O O . THR A 1 131 ? 62.893 20.675 104.733 1.00 70.14 110 THR A O 1
ATOM 720 N N . THR A 1 132 ? 63.731 20.940 106.743 1.00 61.78 111 THR A N 1
ATOM 721 C CA . THR A 1 132 ? 64.262 22.247 106.413 1.00 60.43 111 THR A CA 1
ATOM 722 C C . THR A 1 132 ? 65.363 22.154 105.385 1.00 65.49 111 THR A C 1
ATOM 723 O O . THR A 1 132 ? 65.543 23.027 104.574 1.00 61.55 111 THR A O 1
ATOM 727 N N . ILE A 1 133 ? 66.131 21.094 105.461 1.00 64.84 112 ILE A N 1
ATOM 728 C CA . ILE A 1 133 ? 67.173 20.871 104.499 1.00 67.00 112 ILE A CA 1
ATOM 729 C C . ILE A 1 133 ? 66.578 20.622 103.140 1.00 67.36 112 ILE A C 1
ATOM 730 O O . ILE A 1 133 ? 67.113 21.047 102.153 1.00 67.94 112 ILE A O 1
ATOM 735 N N . ASP A 1 134 ? 65.491 19.899 103.090 1.00 68.00 113 ASP A N 1
ATOM 736 C CA . ASP A 1 134 ? 64.910 19.574 101.822 1.00 67.88 113 ASP A CA 1
ATOM 737 C C . ASP A 1 134 ? 64.438 20.801 101.102 1.00 65.72 113 ASP A C 1
ATOM 738 O O . ASP A 1 134 ? 64.599 20.921 99.920 1.00 66.50 113 ASP A O 1
ATOM 743 N N . ILE A 1 135 ? 63.820 21.705 101.828 1.00 63.12 114 ILE A N 1
ATOM 744 C CA . ILE A 1 135 ? 63.357 22.965 101.297 1.00 60.98 114 ILE A CA 1
ATOM 745 C C . ILE A 1 135 ? 64.497 23.842 100.827 1.00 61.22 114 ILE A C 1
ATOM 746 O O . ILE A 1 135 ? 64.370 24.566 99.888 1.00 60.65 114 ILE A O 1
ATOM 751 N N . LEU A 1 136 ? 65.583 23.799 101.552 1.00 69.38 115 LEU A N 1
ATOM 752 C CA . LEU A 1 136 ? 66.713 24.644 101.294 1.00 68.82 115 LEU A CA 1
ATOM 753 C C . LEU A 1 136 ? 67.285 24.326 99.937 1.00 72.20 115 LEU A C 1
ATOM 754 O O . LEU A 1 136 ? 68.037 25.085 99.383 1.00 75.49 115 LEU A O 1
ATOM 759 N N . LYS A 1 137 ? 67.137 23.099 99.519 1.00 66.50 116 LYS A N 1
ATOM 760 C CA . LYS A 1 137 ? 67.978 22.637 98.463 1.00 69.13 116 LYS A CA 1
ATOM 761 C C . LYS A 1 137 ? 67.306 22.967 97.196 1.00 75.57 116 LYS A C 1
ATOM 762 O O . LYS A 1 137 ? 67.901 23.021 96.150 1.00 84.19 116 LYS A O 1
ATOM 768 N N . ASN A 1 138 ? 66.000 23.201 97.287 1.00 162.70 117 ASN A N 1
ATOM 769 C CA . ASN A 1 138 ? 65.199 23.540 96.118 1.00 152.14 117 ASN A CA 1
ATOM 770 C C . ASN A 1 138 ? 63.774 23.938 96.489 1.00 145.75 117 ASN A C 1
ATOM 771 O O . ASN A 1 138 ? 63.209 23.426 97.456 1.00 155.37 117 ASN A O 1
ATOM 776 N N . GLY A 1 139 ? 63.199 24.852 95.715 1.00 117.34 118 GLY A N 1
ATOM 777 C CA . GLY A 1 139 ? 63.892 25.435 94.580 1.00 109.79 118 GLY A CA 1
ATOM 778 C C . GLY A 1 139 ? 63.885 26.950 94.610 1.00 112.27 118 GLY A C 1
ATOM 779 O O . GLY A 1 139 ? 64.924 27.581 94.806 1.00 122.34 118 GLY A O 1
ATOM 780 N N . ASN A 1 140 ? 62.708 27.536 94.413 1.00 78.22 119 ASN A N 1
ATOM 781 C CA . ASN A 1 140 ? 61.495 26.760 94.184 1.00 78.42 119 ASN A CA 1
ATOM 782 C C . ASN A 1 140 ? 60.699 26.546 95.467 1.00 77.16 119 ASN A C 1
ATOM 783 O O . ASN A 1 140 ? 60.019 27.454 95.946 1.00 74.23 119 ASN A O 1
ATOM 788 N N . ASP A 1 141 ? 60.788 25.341 96.019 1.00 58.99 120 ASP A N 1
ATOM 789 C CA . ASP A 1 141 ? 60.078 25.007 97.248 1.00 57.88 120 ASP A CA 1
ATOM 790 C C . ASP A 1 141 ? 60.131 26.162 98.243 1.00 55.56 120 ASP A C 1
ATOM 791 O O . ASP A 1 141 ? 59.111 26.554 98.809 1.00 53.82 120 ASP A O 1
ATOM 796 N N . TYR A 1 142 ? 61.328 26.701 98.452 1.00 60.63 121 TYR A N 1
ATOM 797 C CA . TYR A 1 142 ? 61.512 27.785 99.352 1.00 57.95 121 TYR A CA 1
ATOM 798 C C . TYR A 1 142 ? 60.628 28.930 98.952 1.00 61.08 121 TYR A C 1
ATOM 799 O O . TYR A 1 142 ? 59.934 29.498 99.760 1.00 60.35 121 TYR A O 1
ATOM 808 N N . ALA A 1 143 ? 60.654 29.279 97.685 1.00 60.24 122 ALA A N 1
ATOM 809 C CA . ALA A 1 143 ? 59.906 30.410 97.217 1.00 54.81 122 ALA A CA 1
ATOM 810 C C . ALA A 1 143 ? 58.453 30.162 97.468 1.00 52.52 122 ALA A C 1
ATOM 811 O O . ALA A 1 143 ? 57.736 31.059 97.815 1.00 56.61 122 ALA A O 1
ATOM 813 N N . GLN A 1 144 ? 58.018 28.947 97.281 1.00 57.13 123 GLN A N 1
ATOM 814 C CA . GLN A 1 144 ? 56.650 28.632 97.532 1.00 59.01 123 GLN A CA 1
ATOM 815 C C . GLN A 1 144 ? 56.309 28.832 98.982 1.00 63.22 123 GLN A C 1
ATOM 816 O O . GLN A 1 144 ? 55.227 29.241 99.298 1.00 65.97 123 GLN A O 1
ATOM 822 N N . GLU A 1 145 ? 57.201 28.462 99.874 1.00 59.34 124 GLU A N 1
ATOM 823 C CA . GLU A 1 145 ? 56.954 28.656 101.281 1.00 61.00 124 GLU A CA 1
ATOM 824 C C . GLU A 1 145 ? 56.891 30.112 101.611 1.00 57.52 124 GLU A C 1
ATOM 825 O O . GLU A 1 145 ? 56.111 30.533 102.422 1.00 58.63 124 GLU A O 1
ATOM 831 N N . LEU A 1 146 ? 57.760 30.877 101.007 1.00 53.20 125 LEU A N 1
ATOM 832 C CA . LEU A 1 146 ? 57.827 32.265 101.298 1.00 51.04 125 LEU A CA 1
ATOM 833 C C . LEU A 1 146 ? 56.553 32.967 100.939 1.00 57.81 125 LEU A C 1
ATOM 834 O O . LEU A 1 146 ? 56.039 33.745 101.708 1.00 58.96 125 LEU A O 1
ATOM 839 N N . ILE A 1 147 ? 56.065 32.733 99.740 1.00 55.38 126 ILE A N 1
ATOM 840 C CA . ILE A 1 147 ? 54.855 33.375 99.318 1.00 52.87 126 ILE A CA 1
ATOM 841 C C . ILE A 1 147 ? 53.705 32.927 100.166 1.00 53.56 126 ILE A C 1
ATOM 842 O O . ILE A 1 147 ? 52.905 33.725 100.575 1.00 57.49 126 ILE A O 1
ATOM 847 N N . GLN A 1 148 ? 53.608 31.650 100.416 1.00 52.24 127 GLN A N 1
ATOM 848 C CA . GLN A 1 148 ? 52.437 31.134 101.045 1.00 55.40 127 GLN A CA 1
ATOM 849 C C . GLN A 1 148 ? 52.312 31.766 102.380 1.00 58.25 127 GLN A C 1
ATOM 850 O O . GLN A 1 148 ? 51.234 32.069 102.843 1.00 56.48 127 GLN A O 1
ATOM 856 N N . THR A 1 149 ? 53.436 31.911 103.031 1.00 55.88 128 THR A N 1
ATOM 857 C CA . THR A 1 149 ? 53.437 32.503 104.328 1.00 55.15 128 THR A CA 1
ATOM 858 C C . THR A 1 149 ? 53.017 33.935 104.248 1.00 50.51 128 THR A C 1
ATOM 859 O O . THR A 1 149 ? 52.222 34.376 105.023 1.00 46.55 128 THR A O 1
ATOM 863 N N . ARG A 1 150 ? 53.599 34.672 103.329 1.00 60.72 129 ARG A N 1
ATOM 864 C CA . ARG A 1 150 ? 53.320 36.080 103.214 1.00 56.82 129 ARG A CA 1
ATOM 865 C C . ARG A 1 150 ? 51.889 36.341 102.849 1.00 56.62 129 ARG A C 1
ATOM 866 O O . ARG A 1 150 ? 51.253 37.214 103.380 1.00 58.62 129 ARG A O 1
ATOM 874 N N . CYS A 1 151 ? 51.428 35.628 101.854 1.00 45.55 130 CYS A N 1
ATOM 875 C CA . CYS A 1 151 ? 50.112 35.829 101.348 1.00 49.07 130 CYS A CA 1
ATOM 876 C C . CYS A 1 151 ? 49.067 35.459 102.359 1.00 49.32 130 CYS A C 1
ATOM 877 O O . CYS A 1 151 ? 48.042 36.065 102.438 1.00 51.85 130 CYS A O 1
ATOM 880 N N . THR A 1 152 ? 49.306 34.401 103.088 1.00 56.13 131 THR A N 1
ATOM 881 C CA . THR A 1 152 ? 48.418 33.992 104.142 1.00 60.02 131 THR A CA 1
ATOM 882 C C . THR A 1 152 ? 48.398 34.987 105.270 1.00 58.86 131 THR A C 1
ATOM 883 O O . THR A 1 152 ? 47.386 35.231 105.875 1.00 56.99 131 THR A O 1
ATOM 887 N N . ARG A 1 153 ? 49.569 35.546 105.557 1.00 65.53 132 ARG A N 1
ATOM 888 C CA . ARG A 1 153 ? 49.729 36.487 106.655 1.00 70.79 132 ARG A CA 1
ATOM 889 C C . ARG A 1 153 ? 49.054 37.817 106.349 1.00 71.76 132 ARG A C 1
ATOM 890 O O . ARG A 1 153 ? 48.434 38.422 107.224 1.00 67.56 132 ARG A O 1
ATOM 898 N N . GLY A 1 154 ? 49.174 38.271 105.106 1.00 54.97 133 GLY A N 1
ATOM 899 C CA . GLY A 1 154 ? 48.582 39.524 104.720 1.00 51.30 133 GLY A CA 1
ATOM 900 C C . GLY A 1 154 ? 47.093 39.396 104.690 1.00 49.54 133 GLY A C 1
ATOM 901 O O . GLY A 1 154 ? 46.387 40.281 105.078 1.00 45.06 133 GLY A O 1
ATOM 902 N N . ALA A 1 155 ? 46.626 38.266 104.219 1.00 47.42 134 ALA A N 1
ATOM 903 C CA . ALA A 1 155 ? 45.220 38.015 104.140 1.00 52.37 134 ALA A CA 1
ATOM 904 C C . ALA A 1 155 ? 44.686 38.056 105.533 1.00 58.71 134 ALA A C 1
ATOM 905 O O . ALA A 1 155 ? 43.569 38.446 105.770 1.00 56.07 134 ALA A O 1
ATOM 907 N N . ASP A 1 156 ? 45.485 37.594 106.463 1.00 62.58 135 ASP A N 1
ATOM 908 C CA . ASP A 1 156 ? 45.101 37.618 107.841 1.00 62.48 135 ASP A CA 1
ATOM 909 C C . ASP A 1 156 ? 44.991 38.996 108.414 1.00 60.86 135 ASP A C 1
ATOM 910 O O . ASP A 1 156 ? 44.158 39.243 109.240 1.00 63.12 135 ASP A O 1
ATOM 915 N N . VAL A 1 157 ? 45.866 39.880 108.000 1.00 45.68 136 VAL A N 1
ATOM 916 C CA . VAL A 1 157 ? 45.798 41.218 108.481 1.00 43.63 136 VAL A CA 1
ATOM 917 C C . VAL A 1 157 ? 44.489 41.812 108.021 1.00 51.16 136 VAL A C 1
ATOM 918 O O . VAL A 1 157 ? 43.820 42.482 108.768 1.00 50.56 136 VAL A O 1
ATOM 922 N N . ALA A 1 158 ? 44.126 41.563 106.785 1.00 49.97 137 ALA A N 1
ATOM 923 C CA . ALA A 1 158 ? 42.974 42.196 106.228 1.00 44.26 137 ALA A CA 1
ATOM 924 C C . ALA A 1 158 ? 41.777 41.786 107.003 1.00 49.54 137 ALA A C 1
ATOM 925 O O . ALA A 1 158 ? 40.922 42.577 107.274 1.00 53.31 137 ALA A O 1
ATOM 927 N N . ARG A 1 159 ? 41.701 40.527 107.347 1.00 47.11 138 ARG A N 1
ATOM 928 C CA . ARG A 1 159 ? 40.590 40.042 108.116 1.00 48.17 138 ARG A CA 1
ATOM 929 C C . ARG A 1 159 ? 40.548 40.665 109.490 1.00 49.39 138 ARG A C 1
ATOM 930 O O . ARG A 1 159 ? 39.501 40.976 109.994 1.00 48.80 138 ARG A O 1
ATOM 938 N N . GLU A 1 160 ? 41.698 40.826 110.105 1.00 60.18 139 GLU A N 1
ATOM 939 C CA . GLU A 1 160 ? 41.754 41.380 111.426 1.00 58.85 139 GLU A CA 1
ATOM 940 C C . GLU A 1 160 ? 41.250 42.782 111.378 1.00 63.25 139 GLU A C 1
ATOM 941 O O . GLU A 1 160 ? 40.612 43.246 112.284 1.00 66.54 139 GLU A O 1
ATOM 947 N N . LEU A 1 161 ? 41.508 43.444 110.280 1.00 50.11 140 LEU A N 1
ATOM 948 C CA . LEU A 1 161 ? 41.144 44.817 110.135 1.00 43.86 140 LEU A CA 1
ATOM 949 C C . LEU A 1 161 ? 39.732 44.952 109.658 1.00 46.76 140 LEU A C 1
ATOM 950 O O . LEU A 1 161 ? 39.271 46.034 109.407 1.00 48.01 140 LEU A O 1
ATOM 955 N N . ARG A 1 162 ? 39.051 43.833 109.567 1.00 56.13 141 ARG A N 1
ATOM 956 C CA . ARG A 1 162 ? 37.643 43.822 109.299 1.00 53.32 141 ARG A CA 1
ATOM 957 C C . ARG A 1 162 ? 37.366 44.337 107.920 1.00 55.72 141 ARG A C 1
ATOM 958 O O . ARG A 1 162 ? 36.432 45.076 107.731 1.00 58.40 141 ARG A O 1
ATOM 966 N N . PHE A 1 163 ? 38.184 43.969 106.960 1.00 44.71 142 PHE A N 1
ATOM 967 C CA . PHE A 1 163 ? 37.860 44.117 105.571 1.00 41.90 142 PHE A CA 1
ATOM 968 C C . PHE A 1 163 ? 37.237 42.845 105.075 1.00 45.23 142 PHE A C 1
ATOM 969 O O . PHE A 1 163 ? 37.256 41.853 105.751 1.00 52.83 142 PHE A O 1
ATOM 977 N N . SER A 1 164 ? 36.650 42.880 103.901 1.00 40.14 143 SER A N 1
ATOM 978 C CA . SER A 1 164 ? 35.940 41.736 103.385 1.00 42.24 143 SER A CA 1
ATOM 979 C C . SER A 1 164 ? 36.843 40.652 102.905 1.00 53.01 143 SER A C 1
ATOM 980 O O . SER A 1 164 ? 37.990 40.873 102.622 1.00 48.38 143 SER A O 1
ATOM 983 N N . GLU A 1 165 ? 36.273 39.484 102.735 1.00 54.93 144 GLU A N 1
ATOM 984 C CA . GLU A 1 165 ? 36.998 38.329 102.280 1.00 56.26 144 GLU A CA 1
ATOM 985 C C . GLU A 1 165 ? 37.557 38.553 100.911 1.00 53.04 144 GLU A C 1
ATOM 986 O O . GLU A 1 165 ? 38.536 37.959 100.540 1.00 49.67 144 GLU A O 1
ATOM 992 N N . ALA A 1 166 ? 36.898 39.383 100.147 1.00 53.57 145 ALA A N 1
ATOM 993 C CA . ALA A 1 166 ? 37.368 39.698 98.846 1.00 48.19 145 ALA A CA 1
ATOM 994 C C . ALA A 1 166 ? 38.674 40.405 98.950 1.00 49.67 145 ALA A C 1
ATOM 995 O O . ALA A 1 166 ? 39.554 40.180 98.169 1.00 53.71 145 ALA A O 1
ATOM 997 N N . VAL A 1 167 ? 38.788 41.310 99.896 1.00 47.75 146 VAL A N 1
ATOM 998 C CA . VAL A 1 167 ? 40.038 42.004 100.101 1.00 46.41 146 VAL A CA 1
ATOM 999 C C . VAL A 1 167 ? 41.115 41.062 100.544 1.00 48.56 146 VAL A C 1
ATOM 1000 O O . VAL A 1 167 ? 42.210 41.116 100.082 1.00 51.52 146 VAL A O 1
ATOM 1004 N N . ALA A 1 168 ? 40.799 40.212 101.483 1.00 52.05 147 ALA A N 1
ATOM 1005 C CA . ALA A 1 168 ? 41.757 39.275 101.982 1.00 51.30 147 ALA A CA 1
ATOM 1006 C C . ALA A 1 168 ? 42.140 38.359 100.876 1.00 54.31 147 ALA A C 1
ATOM 1007 O O . ALA A 1 168 ? 43.285 38.022 100.695 1.00 54.34 147 ALA A O 1
ATOM 1009 N N . GLN A 1 169 ? 41.154 37.951 100.128 1.00 63.93 148 GLN A N 1
ATOM 1010 C CA . GLN A 1 169 ? 41.410 37.111 99.022 1.00 67.80 148 GLN A CA 1
ATOM 1011 C C . GLN A 1 169 ? 41.653 38.143 98.025 1.00 69.63 148 GLN A C 1
ATOM 1012 O O . GLN A 1 169 ? 40.758 38.887 97.700 1.00 84.88 148 GLN A O 1
ATOM 1018 N N . GLY A 1 170 ? 42.870 38.267 97.589 1.00 60.53 149 GLY A N 1
ATOM 1019 C CA . GLY A 1 170 ? 43.165 39.328 96.680 1.00 59.97 149 GLY A CA 1
ATOM 1020 C C . GLY A 1 170 ? 44.243 40.127 97.284 1.00 59.67 149 GLY A C 1
ATOM 1021 O O . GLY A 1 170 ? 44.665 41.093 96.725 1.00 57.91 149 GLY A O 1
ATOM 1022 N N . ILE A 1 171 ? 44.664 39.733 98.460 1.00 51.09 150 ILE A N 1
ATOM 1023 C CA . ILE A 1 171 ? 45.960 40.086 98.962 1.00 44.14 150 ILE A CA 1
ATOM 1024 C C . ILE A 1 171 ? 46.646 38.742 98.826 1.00 55.73 150 ILE A C 1
ATOM 1025 O O . ILE A 1 171 ? 47.807 38.655 98.534 1.00 52.11 150 ILE A O 1
ATOM 1030 N N . HIS A 1 172 ? 45.893 37.691 99.061 1.00 51.91 151 HIS A N 1
ATOM 1031 C CA . HIS A 1 172 ? 46.363 36.329 99.035 1.00 49.44 151 HIS A CA 1
ATOM 1032 C C . HIS A 1 172 ? 46.851 35.837 97.707 1.00 50.87 151 HIS A C 1
ATOM 1033 O O . HIS A 1 172 ? 47.774 35.065 97.639 1.00 49.66 151 HIS A O 1
ATOM 1040 N N . SER A 1 173 ? 46.221 36.300 96.647 1.00 47.24 152 SER A N 1
ATOM 1041 C CA . SER A 1 173 ? 46.511 35.856 95.308 1.00 46.13 152 SER A CA 1
ATOM 1042 C C . SER A 1 173 ? 47.285 36.892 94.557 1.00 41.60 152 SER A C 1
ATOM 1043 O O . SER A 1 173 ? 47.308 36.888 93.366 1.00 42.56 152 SER A O 1
ATOM 1046 N N . LEU A 1 174 ? 47.964 37.751 95.265 1.00 46.95 153 LEU A N 1
ATOM 1047 C CA . LEU A 1 174 ? 48.628 38.843 94.634 1.00 46.93 153 LEU A CA 1
ATOM 1048 C C . LEU A 1 174 ? 49.616 38.299 93.660 1.00 47.32 153 LEU A C 1
ATOM 1049 O O . LEU A 1 174 ? 49.805 38.832 92.607 1.00 46.86 153 LEU A O 1
ATOM 1054 N N . ASP A 1 175 ? 50.256 37.213 94.024 1.00 56.79 154 ASP A N 1
ATOM 1055 C CA . ASP A 1 175 ? 51.405 36.734 93.300 1.00 53.51 154 ASP A CA 1
ATOM 1056 C C . ASP A 1 175 ? 51.094 35.634 92.317 1.00 57.03 154 ASP A C 1
ATOM 1057 O O . ASP A 1 175 ? 51.971 35.004 91.788 1.00 60.72 154 ASP A O 1
ATOM 1062 N N . GLU A 1 176 ? 49.826 35.419 92.073 1.00 55.05 155 GLU A N 1
ATOM 1063 C CA . GLU A 1 176 ? 49.420 34.593 90.994 1.00 55.29 155 GLU A CA 1
ATOM 1064 C C . GLU A 1 176 ? 49.658 35.316 89.702 1.00 56.16 155 GLU A C 1
ATOM 1065 O O . GLU A 1 176 ? 49.750 36.516 89.654 1.00 53.18 155 GLU A O 1
ATOM 1071 N N . HIS A 1 177 ? 49.769 34.543 88.638 1.00 67.23 156 HIS A N 1
ATOM 1072 C CA . HIS A 1 177 ? 50.138 35.033 87.340 1.00 65.68 156 HIS A CA 1
ATOM 1073 C C . HIS A 1 177 ? 49.095 34.542 86.396 1.00 67.00 156 HIS A C 1
ATOM 1074 O O . HIS A 1 177 ? 48.482 33.528 86.623 1.00 70.11 156 HIS A O 1
ATOM 1081 N N . TRP A 1 178 ? 48.923 35.255 85.308 1.00 66.44 157 TRP A N 1
ATOM 1082 C CA . TRP A 1 178 ? 47.845 35.005 84.388 1.00 67.44 157 TRP A CA 1
ATOM 1083 C C . TRP A 1 178 ? 47.948 33.626 83.816 1.00 69.09 157 TRP A C 1
ATOM 1084 O O . TRP A 1 178 ? 46.962 32.932 83.680 1.00 71.32 157 TRP A O 1
ATOM 1095 N N . ASN A 1 179 ? 49.178 33.216 83.564 1.00 68.01 158 ASN A N 1
ATOM 1096 C CA . ASN A 1 179 ? 49.492 31.982 82.882 1.00 71.25 158 ASN A CA 1
ATOM 1097 C C . ASN A 1 179 ? 49.522 30.757 83.763 1.00 71.29 158 ASN A C 1
ATOM 1098 O O . ASN A 1 179 ? 49.850 29.690 83.315 1.00 75.44 158 ASN A O 1
ATOM 1103 N N . GLY A 1 180 ? 49.135 30.930 85.022 1.00 69.47 159 GLY A N 1
ATOM 1104 C CA . GLY A 1 180 ? 49.081 29.827 85.963 1.00 69.55 159 GLY A CA 1
ATOM 1105 C C . GLY A 1 180 ? 50.449 29.484 86.509 1.00 69.73 159 GLY A C 1
ATOM 1106 O O . GLY A 1 180 ? 50.669 28.388 87.025 1.00 71.68 159 GLY A O 1
ATOM 1107 N N . GLN A 1 181 ? 51.375 30.429 86.393 1.00 73.41 160 GLN A N 1
ATOM 1108 C CA . GLN A 1 181 ? 52.730 30.225 86.862 1.00 77.75 160 GLN A CA 1
ATOM 1109 C C . GLN A 1 181 ? 53.118 31.027 88.090 1.00 75.78 160 GLN A C 1
ATOM 1110 O O . GLN A 1 181 ? 54.285 31.211 88.356 1.00 73.31 160 GLN A O 1
ATOM 1116 N N . GLY A 1 182 ? 52.135 31.518 88.815 1.00 85.09 161 GLY A N 1
ATOM 1117 C CA . GLY A 1 182 ? 52.358 32.257 90.031 1.00 81.30 161 GLY A CA 1
ATOM 1118 C C . GLY A 1 182 ? 52.064 31.441 91.255 1.00 88.90 161 GLY A C 1
ATOM 1119 O O . GLY A 1 182 ? 51.372 30.460 91.187 1.00 93.58 161 GLY A O 1
ATOM 1120 N N . ARG A 1 183 ? 52.566 31.887 92.387 1.00 77.05 162 ARG A N 1
ATOM 1121 C CA . ARG A 1 183 ? 52.339 31.206 93.628 1.00 72.48 162 ARG A CA 1
ATOM 1122 C C . ARG A 1 183 ? 51.342 31.912 94.518 1.00 70.85 162 ARG A C 1
ATOM 1123 O O . ARG A 1 183 ? 51.102 33.058 94.286 1.00 69.96 162 ARG A O 1
ATOM 1131 N N . PRO A 1 184 ? 50.777 31.242 95.488 1.00 57.67 163 PRO A N 1
ATOM 1132 C CA . PRO A 1 184 ? 51.142 29.884 95.820 1.00 58.02 163 PRO A CA 1
ATOM 1133 C C . PRO A 1 184 ? 50.244 28.836 95.241 1.00 59.95 163 PRO A C 1
ATOM 1134 O O . PRO A 1 184 ? 50.502 27.685 95.479 1.00 66.79 163 PRO A O 1
ATOM 1138 N N . GLU A 1 185 ? 49.167 29.205 94.587 1.00 62.59 164 GLU A N 1
ATOM 1139 C CA . GLU A 1 185 ? 48.226 28.216 94.124 1.00 66.75 164 GLU A CA 1
ATOM 1140 C C . GLU A 1 185 ? 48.246 27.912 92.646 1.00 67.66 164 GLU A C 1
ATOM 1141 O O . GLU A 1 185 ? 47.527 27.046 92.199 1.00 73.19 164 GLU A O 1
ATOM 1147 N N . GLN A 1 186 ? 49.048 28.620 91.887 1.00 66.99 165 GLN A N 1
ATOM 1148 C CA . GLN A 1 186 ? 49.093 28.374 90.480 1.00 69.78 165 GLN A CA 1
ATOM 1149 C C . GLN A 1 186 ? 47.745 28.531 89.800 1.00 76.10 165 GLN A C 1
ATOM 1150 O O . GLN A 1 186 ? 47.374 27.743 88.961 1.00 77.49 165 GLN A O 1
ATOM 1156 N N . ARG A 1 187 ? 47.020 29.564 90.182 1.00 63.33 166 ARG A N 1
ATOM 1157 C CA . ARG A 1 187 ? 45.800 29.958 89.527 1.00 63.31 166 ARG A CA 1
ATOM 1158 C C . ARG A 1 187 ? 46.104 30.602 88.218 1.00 64.34 166 ARG A C 1
ATOM 1159 O O . ARG A 1 187 ? 47.118 31.256 88.072 1.00 58.29 166 ARG A O 1
ATOM 1167 N N . LYS A 1 188 ? 45.213 30.428 87.247 1.00 92.65 167 LYS A N 1
ATOM 1168 C CA . LYS A 1 188 ? 45.413 31.003 85.920 1.00 94.38 167 LYS A CA 1
ATOM 1169 C C . LYS A 1 188 ? 44.166 31.720 85.410 1.00 93.07 167 LYS A C 1
ATOM 1170 O O . LYS A 1 188 ? 43.042 31.288 85.662 1.00 93.40 167 LYS A O 1
ATOM 1176 N N . GLY A 1 189 ? 44.384 32.804 84.673 1.00 55.84 168 GLY A N 1
ATOM 1177 C CA . GLY A 1 189 ? 43.302 33.551 84.060 1.00 56.18 168 GLY A CA 1
ATOM 1178 C C . GLY A 1 189 ? 42.382 34.232 85.051 1.00 63.34 168 GLY A C 1
ATOM 1179 O O . GLY A 1 189 ? 42.817 35.052 85.861 1.00 60.43 168 GLY A O 1
ATOM 1180 N N . GLU A 1 190 ? 41.101 33.891 84.982 1.00 66.17 169 GLU A N 1
ATOM 1181 C CA . GLU A 1 190 ? 40.120 34.483 85.827 1.00 66.35 169 GLU A CA 1
ATOM 1182 C C . GLU A 1 190 ? 39.841 33.657 87.044 1.00 70.97 169 GLU A C 1
ATOM 1183 O O . GLU A 1 190 ? 38.915 33.915 87.781 1.00 74.16 169 GLU A O 1
ATOM 1189 N N . ALA A 1 191 ? 40.644 32.635 87.221 1.00 60.13 170 ALA A N 1
ATOM 1190 C CA . ALA A 1 191 ? 40.726 31.935 88.469 1.00 56.46 170 ALA A CA 1
ATOM 1191 C C . ALA A 1 191 ? 41.298 32.902 89.472 1.00 60.33 170 ALA A C 1
ATOM 1192 O O . ALA A 1 191 ? 40.969 32.869 90.632 1.00 61.74 170 ALA A O 1
ATOM 1194 N N . ILE A 1 192 ? 42.189 33.750 88.994 1.00 58.61 171 ILE A N 1
ATOM 1195 C CA . ILE A 1 192 ? 42.771 34.780 89.808 1.00 60.05 171 ILE A CA 1
ATOM 1196 C C . ILE A 1 192 ? 41.796 35.873 90.121 1.00 56.84 171 ILE A C 1
ATOM 1197 O O . ILE A 1 192 ? 41.150 36.388 89.235 1.00 58.72 171 ILE A O 1
ATOM 1202 N N . PRO A 1 193 ? 41.756 36.324 91.354 1.00 55.52 172 PRO A N 1
ATOM 1203 C CA . PRO A 1 193 ? 40.863 37.410 91.706 1.00 61.72 172 PRO A CA 1
ATOM 1204 C C . PRO A 1 193 ? 41.207 38.687 90.993 1.00 58.19 172 PRO A C 1
ATOM 1205 O O . PRO A 1 193 ? 42.334 38.945 90.711 1.00 52.29 172 PRO A O 1
ATOM 1209 N N . LEU A 1 194 ? 40.201 39.467 90.677 1.00 57.40 173 LEU A N 1
ATOM 1210 C CA . LEU A 1 194 ? 40.393 40.658 89.899 1.00 54.89 173 LEU A CA 1
ATOM 1211 C C . LEU A 1 194 ? 41.259 41.659 90.602 1.00 52.15 173 LEU A C 1
ATOM 1212 O O . LEU A 1 194 ? 42.027 42.345 89.973 1.00 49.05 173 LEU A O 1
ATOM 1217 N N . PHE A 1 195 ? 41.126 41.755 91.908 1.00 51.85 174 PHE A N 1
ATOM 1218 C CA . PHE A 1 195 ? 41.913 42.714 92.647 1.00 49.95 174 PHE A CA 1
ATOM 1219 C C . PHE A 1 195 ? 43.393 42.437 92.593 1.00 50.18 174 PHE A C 1
ATOM 1220 O O . PHE A 1 195 ? 44.183 43.321 92.411 1.00 48.29 174 PHE A O 1
ATOM 1228 N N . SER A 1 196 ? 43.765 41.189 92.720 1.00 51.84 175 SER A N 1
ATOM 1229 C CA . SER A 1 196 ? 45.147 40.796 92.628 1.00 50.48 175 SER A CA 1
ATOM 1230 C C . SER A 1 196 ? 45.734 41.076 91.283 1.00 53.35 175 SER A C 1
ATOM 1231 O O . SER A 1 196 ? 46.869 41.457 91.174 1.00 55.38 175 SER A O 1
ATOM 1234 N N . ARG A 1 197 ? 44.953 40.883 90.247 1.00 48.78 176 ARG A N 1
ATOM 1235 C CA . ARG A 1 197 ? 45.407 41.162 88.923 1.00 51.14 176 ARG A CA 1
ATOM 1236 C C . ARG A 1 197 ? 45.690 42.622 88.756 1.00 47.84 176 ARG A C 1
ATOM 1237 O O . ARG A 1 197 ? 46.665 43.001 88.168 1.00 45.56 176 ARG A O 1
ATOM 1245 N N . ILE A 1 198 ? 44.790 43.451 89.233 1.00 49.95 177 ILE A N 1
ATOM 1246 C CA . ILE A 1 198 ? 44.999 44.874 89.185 1.00 51.35 177 ILE A CA 1
ATOM 1247 C C . ILE A 1 198 ? 46.156 45.271 90.037 1.00 49.73 177 ILE A C 1
ATOM 1248 O O . ILE A 1 198 ? 46.955 46.091 89.660 1.00 50.81 177 ILE A O 1
ATOM 1253 N N . ALA A 1 199 ? 46.204 44.714 91.227 1.00 44.51 178 ALA A N 1
ATOM 1254 C CA . ALA A 1 199 ? 47.234 45.086 92.153 1.00 44.24 178 ALA A CA 1
ATOM 1255 C C . ALA A 1 199 ? 48.607 44.720 91.703 1.00 45.28 178 ALA A C 1
ATOM 1256 O O . ALA A 1 199 ? 49.507 45.517 91.803 1.00 45.56 178 ALA A O 1
ATOM 1258 N N . LEU A 1 200 ? 48.784 43.502 91.235 1.00 50.88 179 LEU A N 1
ATOM 1259 C CA . LEU A 1 200 ? 50.091 43.079 90.804 1.00 47.99 179 LEU A CA 1
ATOM 1260 C C . LEU A 1 200 ? 50.560 43.894 89.651 1.00 51.57 179 LEU A C 1
ATOM 1261 O O . LEU A 1 200 ? 51.690 44.302 89.582 1.00 47.54 179 LEU A O 1
ATOM 1266 N N . LEU A 1 201 ? 49.667 44.111 88.723 1.00 51.20 180 LEU A N 1
ATOM 1267 C CA . LEU A 1 201 ? 49.986 44.891 87.576 1.00 50.32 180 LEU A CA 1
ATOM 1268 C C . LEU A 1 201 ? 50.314 46.287 87.980 1.00 58.32 180 LEU A C 1
ATOM 1269 O O . LEU A 1 201 ? 51.261 46.869 87.509 1.00 59.19 180 LEU A O 1
ATOM 1274 N N . ALA A 1 202 ? 49.521 46.828 88.876 1.00 55.67 181 ALA A N 1
ATOM 1275 C CA . ALA A 1 202 ? 49.726 48.182 89.296 1.00 54.69 181 ALA A CA 1
ATOM 1276 C C . ALA A 1 202 ? 51.061 48.279 89.920 1.00 55.35 181 ALA A C 1
ATOM 1277 O O . ALA A 1 202 ? 51.772 49.225 89.714 1.00 60.31 181 ALA A O 1
ATOM 1279 N N . GLN A 1 203 ? 51.377 47.292 90.730 1.00 53.20 182 GLN A N 1
ATOM 1280 C CA . GLN A 1 203 ? 52.608 47.284 91.478 1.00 53.59 182 GLN A CA 1
ATOM 1281 C C . GLN A 1 203 ? 53.844 47.230 90.635 1.00 61.22 182 GLN A C 1
ATOM 1282 O O . GLN A 1 203 ? 54.780 47.946 90.875 1.00 63.76 182 GLN A O 1
ATOM 1288 N N . VAL A 1 204 ? 53.869 46.331 89.675 1.00 60.22 183 VAL A N 1
ATOM 1289 C CA . VAL A 1 204 ? 55.029 46.190 88.835 1.00 55.44 183 VAL A CA 1
ATOM 1290 C C . VAL A 1 204 ? 55.229 47.458 88.074 1.00 54.63 183 VAL A C 1
ATOM 1291 O O . VAL A 1 204 ? 56.331 47.910 87.917 1.00 59.06 183 VAL A O 1
ATOM 1295 N N . PHE A 1 205 ? 54.152 48.038 87.609 1.00 49.70 184 PHE A N 1
ATOM 1296 C CA . PHE A 1 205 ? 54.267 49.207 86.788 1.00 54.69 184 PHE A CA 1
ATOM 1297 C C . PHE A 1 205 ? 54.905 50.331 87.523 1.00 60.44 184 PHE A C 1
ATOM 1298 O O . PHE A 1 205 ? 55.692 51.056 86.967 1.00 67.92 184 PHE A O 1
ATOM 1306 N N . ASP A 1 206 ? 54.548 50.495 88.775 1.00 60.48 185 ASP A N 1
ATOM 1307 C CA . ASP A 1 206 ? 55.102 51.573 89.535 1.00 61.96 185 ASP A CA 1
ATOM 1308 C C . ASP A 1 206 ? 56.584 51.398 89.674 1.00 61.81 185 ASP A C 1
ATOM 1309 O O . ASP A 1 206 ? 57.330 52.343 89.539 1.00 61.51 185 ASP A O 1
ATOM 1314 N N . VAL A 1 207 ? 57.028 50.184 89.933 1.00 66.78 186 VAL A N 1
ATOM 1315 C CA . VAL A 1 207 ? 58.435 49.983 90.189 1.00 67.40 186 VAL A CA 1
ATOM 1316 C C . VAL A 1 207 ? 59.227 50.378 88.982 1.00 71.41 186 VAL A C 1
ATOM 1317 O O . VAL A 1 207 ? 60.264 50.973 89.102 1.00 77.53 186 VAL A O 1
ATOM 1321 N N . PHE A 1 208 ? 58.777 49.977 87.818 1.00 74.37 187 PHE A N 1
ATOM 1322 C CA . PHE A 1 208 ? 59.418 50.409 86.599 1.00 82.15 187 PHE A CA 1
ATOM 1323 C C . PHE A 1 208 ? 59.260 51.864 86.311 1.00 86.31 187 PHE A C 1
ATOM 1324 O O . PHE A 1 208 ? 60.157 52.517 85.850 1.00 89.71 187 PHE A O 1
ATOM 1332 N N . GLN A 1 209 ? 58.104 52.377 86.649 1.00 85.07 188 GLN A N 1
ATOM 1333 C CA . GLN A 1 209 ? 57.756 53.712 86.284 1.00 85.13 188 GLN A CA 1
ATOM 1334 C C . GLN A 1 209 ? 58.800 54.593 86.885 1.00 86.50 188 GLN A C 1
ATOM 1335 O O . GLN A 1 209 ? 59.173 55.595 86.323 1.00 89.30 188 GLN A O 1
ATOM 1341 N N . MET A 1 210 ? 59.268 54.206 88.050 1.00 70.63 189 MET A N 1
ATOM 1342 C CA . MET A 1 210 ? 60.041 55.086 88.877 1.00 75.94 189 MET A CA 1
ATOM 1343 C C . MET A 1 210 ? 61.492 54.783 88.785 1.00 84.17 189 MET A C 1
ATOM 1344 O O . MET A 1 210 ? 62.325 55.612 89.088 1.00 87.03 189 MET A O 1
ATOM 1349 N N . GLU A 1 211 ? 61.801 53.561 88.364 1.00 111.79 190 GLU A N 1
ATOM 1350 C CA . GLU A 1 211 ? 63.182 53.131 88.194 1.00 112.86 190 GLU A CA 1
ATOM 1351 C C . GLU A 1 211 ? 63.698 53.565 86.830 1.00 111.38 190 GLU A C 1
ATOM 1352 O O . GLU A 1 211 ? 64.890 53.824 86.659 1.00 115.33 190 GLU A O 1
ATOM 1358 N N . HIS A 1 212 ? 62.794 53.644 85.859 1.00 105.94 191 HIS A N 1
ATOM 1359 C CA . HIS A 1 212 ? 63.156 54.048 84.506 1.00 103.20 191 HIS A CA 1
ATOM 1360 C C . HIS A 1 212 ? 62.222 55.137 83.988 1.00 100.46 191 HIS A C 1
ATOM 1361 O O . HIS A 1 212 ? 62.092 56.199 84.597 1.00 104.76 191 HIS A O 1
ATOM 1368 N N . SER A 1 213 ? 61.574 54.866 82.860 1.00 120.67 192 SER A N 1
ATOM 1369 C CA . SER A 1 213 ? 60.651 55.821 82.258 1.00 124.70 192 SER A CA 1
ATOM 1370 C C . SER A 1 213 ? 59.327 55.157 81.897 1.00 129.10 192 SER A C 1
ATOM 1371 O O . SER A 1 213 ? 59.303 54.042 81.375 1.00 131.30 192 SER A O 1
ATOM 1374 N N . ILE A 1 214 ? 58.227 55.848 82.177 1.00 93.53 193 ILE A N 1
ATOM 1375 C CA . ILE A 1 214 ? 56.898 55.327 81.882 1.00 87.30 193 ILE A CA 1
ATOM 1376 C C . ILE A 1 214 ? 56.917 54.448 80.636 1.00 87.95 193 ILE A C 1
ATOM 1377 O O . ILE A 1 214 ? 56.505 53.289 80.675 1.00 82.29 193 ILE A O 1
ATOM 1382 N N . GLU A 1 215 ? 57.397 55.008 79.530 1.00 109.74 19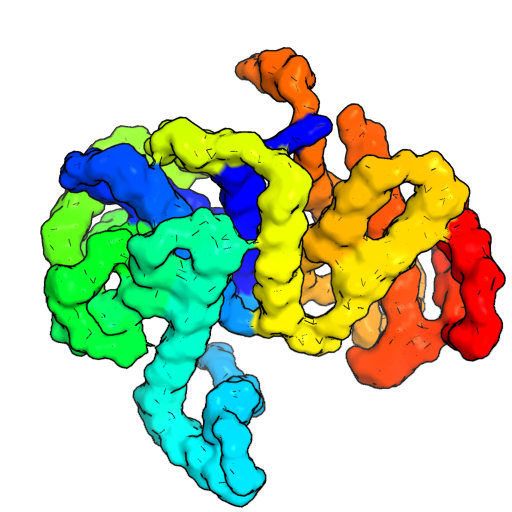4 GLU A N 1
ATOM 1383 C CA . GLU A 1 215 ? 57.472 54.278 78.274 1.00 107.83 194 GLU A CA 1
ATOM 1384 C C . GLU A 1 215 ? 58.198 52.960 78.478 1.00 101.21 194 GLU A C 1
ATOM 1385 O O . GLU A 1 215 ? 57.853 51.949 77.867 1.00 100.09 194 GLU A O 1
ATOM 1391 N N . GLU A 1 216 ? 59.206 52.972 79.345 1.00 118.27 195 GLU A N 1
ATOM 1392 C CA . GLU A 1 216 ? 59.925 51.771 79.639 1.00 120.01 195 GLU A CA 1
ATOM 1393 C C . GLU A 1 216 ? 58.982 50.893 80.404 1.00 119.46 195 GLU A C 1
ATOM 1394 O O . GLU A 1 216 ? 58.902 49.701 80.171 1.00 117.70 195 GLU A O 1
ATOM 1400 N N . ALA A 1 217 ? 58.272 51.489 81.346 1.00 89.95 196 ALA A N 1
ATOM 1401 C CA . ALA A 1 217 ? 57.325 50.747 82.144 1.00 79.66 196 ALA A CA 1
ATOM 1402 C C . ALA A 1 217 ? 56.200 50.213 81.303 1.00 76.73 196 ALA A C 1
ATOM 1403 O O . ALA A 1 217 ? 55.777 49.089 81.469 1.00 74.41 196 ALA A O 1
ATOM 1405 N N . LEU A 1 218 ? 55.705 51.031 80.406 1.00 73.29 197 LEU A N 1
ATOM 1406 C CA . LEU A 1 218 ? 54.595 50.596 79.619 1.00 74.77 197 LEU A CA 1
ATOM 1407 C C . LEU A 1 218 ? 55.061 49.411 78.832 1.00 82.09 197 LEU A C 1
ATOM 1408 O O . LEU A 1 218 ? 54.352 48.445 78.646 1.00 83.19 197 LEU A O 1
ATOM 1413 N N . GLN A 1 219 ? 56.285 49.501 78.357 1.00 89.56 198 GLN A N 1
ATOM 1414 C CA . GLN A 1 219 ? 56.832 48.449 77.551 1.00 89.62 198 GLN A CA 1
ATOM 1415 C C . GLN A 1 219 ? 56.950 47.168 78.323 1.00 86.86 198 GLN A C 1
ATOM 1416 O O . GLN A 1 219 ? 56.659 46.112 77.812 1.00 91.54 198 GLN A O 1
ATOM 1422 N N . GLU A 1 220 ? 57.427 47.260 79.547 1.00 81.11 199 GLU A N 1
ATOM 1423 C CA . GLU A 1 220 ? 57.672 46.077 80.329 1.00 80.47 199 GLU A CA 1
ATOM 1424 C C . GLU A 1 220 ? 56.415 45.314 80.619 1.00 77.80 199 GLU A C 1
ATOM 1425 O O . GLU A 1 220 ? 56.386 44.104 80.539 1.00 72.48 199 GLU A O 1
ATOM 1431 N N . ILE A 1 221 ? 55.384 46.016 81.023 1.00 74.54 200 ILE A N 1
ATOM 1432 C CA . ILE A 1 221 ? 54.135 45.354 81.325 1.00 71.13 200 ILE A CA 1
ATOM 1433 C C . ILE A 1 221 ? 53.580 44.759 80.065 1.00 78.51 200 ILE A C 1
ATOM 1434 O O . ILE A 1 221 ? 53.002 43.703 80.074 1.00 84.68 200 ILE A O 1
ATOM 1439 N N . MET A 1 222 ? 53.801 45.438 78.959 1.00 85.45 201 MET A N 1
ATOM 1440 C CA . MET A 1 222 ? 53.336 44.934 77.690 1.00 83.28 201 MET A CA 1
ATOM 1441 C C . MET A 1 222 ? 54.031 43.613 77.469 1.00 84.95 201 MET A C 1
ATOM 1442 O O . MET A 1 222 ? 53.443 42.654 77.009 1.00 87.14 201 MET A O 1
ATOM 1447 N N . ALA A 1 223 ? 55.293 43.570 77.840 1.00 73.37 202 ALA A N 1
ATOM 1448 C CA . ALA A 1 223 ? 56.087 42.388 77.666 1.00 77.98 202 ALA A CA 1
ATOM 1449 C C . ALA A 1 223 ? 55.545 41.232 78.455 1.00 82.30 202 ALA A C 1
ATOM 1450 O O . ALA A 1 223 ? 55.661 40.110 78.027 1.00 85.51 202 ALA A O 1
ATOM 1452 N N . ARG A 1 224 ? 54.995 41.491 79.629 1.00 77.35 203 ARG A N 1
ATOM 1453 C CA . ARG A 1 224 ? 54.532 40.396 80.457 1.00 72.66 203 ARG A CA 1
ATOM 1454 C C . ARG A 1 224 ? 53.080 40.133 80.281 1.00 70.78 203 ARG A C 1
ATOM 1455 O O . ARG A 1 224 ? 52.529 39.292 80.942 1.00 68.60 203 ARG A O 1
ATOM 1463 N N . SER A 1 225 ? 52.471 40.832 79.350 1.00 60.02 204 SER A N 1
ATOM 1464 C CA . SER A 1 225 ? 51.072 40.655 79.138 1.00 59.36 204 SER A CA 1
ATOM 1465 C C . SER A 1 225 ? 50.864 39.230 78.750 1.00 62.46 204 SER A C 1
ATOM 1466 O O . SER A 1 225 ? 51.547 38.716 77.916 1.00 62.59 204 SER A O 1
ATOM 1469 N N . GLY A 1 226 ? 49.906 38.589 79.380 1.00 72.00 205 GLY A N 1
ATOM 1470 C CA . GLY A 1 226 ? 49.544 37.238 79.060 1.00 67.66 205 GLY A CA 1
ATOM 1471 C C . GLY A 1 226 ? 50.362 36.263 79.847 1.00 71.39 205 GLY A C 1
ATOM 1472 O O . GLY A 1 226 ? 50.014 35.114 79.957 1.00 73.92 205 GLY A O 1
ATOM 1473 N N . VAL A 1 227 ? 51.450 36.733 80.425 1.00 69.62 206 VAL A N 1
ATOM 1474 C CA . VAL A 1 227 ? 52.283 35.891 81.258 1.00 70.89 206 VAL A CA 1
ATOM 1475 C C . VAL A 1 227 ? 52.054 36.165 82.719 1.00 67.91 206 VAL A C 1
ATOM 1476 O O . VAL A 1 227 ? 51.507 35.354 83.416 1.00 63.98 206 VAL A O 1
ATOM 1480 N N . TRP A 1 228 ? 52.482 37.321 83.185 1.00 80.58 207 TRP A N 1
ATOM 1481 C CA . TRP A 1 228 ? 52.189 37.744 84.538 1.00 73.83 207 TRP A CA 1
ATOM 1482 C C . TRP A 1 228 ? 50.847 38.382 84.642 1.00 70.29 207 TRP A C 1
ATOM 1483 O O . TRP A 1 228 ? 50.194 38.293 85.646 1.00 73.25 207 TRP A O 1
ATOM 1494 N N . PHE A 1 229 ? 50.447 39.036 83.573 1.00 55.06 208 PHE A N 1
ATOM 1495 C CA . PHE A 1 229 ? 49.345 39.959 83.617 1.00 61.00 208 PHE A CA 1
ATOM 1496 C C . PHE A 1 229 ? 48.140 39.591 82.824 1.00 61.20 208 PHE A C 1
ATOM 1497 O O . PHE A 1 229 ? 48.206 38.794 81.930 1.00 67.69 208 PHE A O 1
ATOM 1505 N N . ASP A 1 230 ? 47.026 40.201 83.176 1.00 65.17 209 ASP A N 1
ATOM 1506 C CA . ASP A 1 230 ? 45.810 40.045 82.429 1.00 67.00 209 ASP A CA 1
ATOM 1507 C C . ASP A 1 230 ? 45.939 40.998 81.289 1.00 69.08 209 ASP A C 1
ATOM 1508 O O . ASP A 1 230 ? 46.174 42.166 81.472 1.00 62.76 209 ASP A O 1
ATOM 1513 N N . PRO A 1 231 ? 45.793 40.506 80.082 1.00 64.99 210 PRO A N 1
ATOM 1514 C CA . PRO A 1 231 ? 46.027 41.324 78.905 1.00 61.38 210 PRO A CA 1
ATOM 1515 C C . PRO A 1 231 ? 45.062 42.470 78.848 1.00 62.10 210 PRO A C 1
ATOM 1516 O O . PRO A 1 231 ? 45.411 43.566 78.466 1.00 60.60 210 PRO A O 1
ATOM 1520 N N . LYS A 1 232 ? 43.842 42.215 79.261 1.00 69.20 211 LYS A N 1
ATOM 1521 C CA . LYS A 1 232 ? 42.832 43.234 79.220 1.00 72.51 211 LYS A CA 1
ATOM 1522 C C . LYS A 1 232 ? 43.208 44.393 80.102 1.00 72.02 211 LYS A C 1
ATOM 1523 O O . LYS A 1 232 ? 43.035 45.537 79.735 1.00 69.05 211 LYS A O 1
ATOM 1529 N N . LEU A 1 233 ? 43.710 44.091 81.285 1.00 66.58 212 LEU A N 1
ATOM 1530 C CA . LEU A 1 233 ? 44.108 45.123 82.206 1.00 62.44 212 LEU A CA 1
ATOM 1531 C C . LEU A 1 233 ? 45.225 45.919 81.642 1.00 62.63 212 LEU A C 1
ATOM 1532 O O . LEU A 1 233 ? 45.275 47.103 81.800 1.00 58.85 212 LEU A O 1
ATOM 1537 N N . VAL A 1 234 ? 46.123 45.256 80.958 1.00 72.10 213 VAL A N 1
ATOM 1538 C CA . VAL A 1 234 ? 47.285 45.910 80.407 1.00 70.93 213 VAL A CA 1
ATOM 1539 C C . VAL A 1 234 ? 46.836 46.945 79.419 1.00 73.86 213 VAL A C 1
ATOM 1540 O O . VAL A 1 234 ? 47.404 48.007 79.320 1.00 72.79 213 VAL A O 1
ATOM 1544 N N . GLU A 1 235 ? 45.777 46.641 78.705 1.00 80.39 214 GLU A N 1
ATOM 1545 C CA . GLU A 1 235 ? 45.319 47.527 77.680 1.00 85.09 214 GLU A CA 1
ATOM 1546 C C . GLU A 1 235 ? 44.968 48.813 78.337 1.00 86.69 214 GLU A C 1
ATOM 1547 O O . GLU A 1 235 ? 45.316 49.883 77.866 1.00 90.80 214 GLU A O 1
ATOM 1553 N N . VAL A 1 236 ? 44.278 48.684 79.457 1.00 72.55 215 VAL A N 1
ATOM 1554 C CA . VAL A 1 236 ? 43.705 49.797 80.165 1.00 70.32 215 VAL A CA 1
ATOM 1555 C C . VAL A 1 236 ? 44.784 50.724 80.595 1.00 70.43 215 VAL A C 1
ATOM 1556 O O . VAL A 1 236 ? 44.660 51.916 80.474 1.00 71.52 215 VAL A O 1
ATOM 1560 N N . VAL A 1 237 ? 45.845 50.162 81.107 1.00 64.53 216 VAL A N 1
ATOM 1561 C CA . VAL A 1 237 ? 46.936 50.976 81.525 1.00 65.75 216 VAL A CA 1
ATOM 1562 C C . VAL A 1 237 ? 47.396 51.714 80.316 1.00 69.34 216 VAL A C 1
ATOM 1563 O O . VAL A 1 237 ? 47.821 52.843 80.401 1.00 70.22 216 VAL A O 1
ATOM 1567 N N . GLU A 1 238 ? 47.258 51.059 79.184 1.00 82.35 217 GLU A N 1
ATOM 1568 C CA . GLU A 1 238 ? 47.753 51.608 77.960 1.00 84.05 217 GLU A CA 1
ATOM 1569 C C . GLU A 1 238 ? 47.021 52.889 77.721 1.00 87.04 217 GLU A C 1
ATOM 1570 O O . GLU A 1 238 ? 47.614 53.888 77.380 1.00 88.84 217 GLU A O 1
ATOM 1576 N N . GLN A 1 239 ? 45.720 52.868 77.913 1.00 84.75 218 GLN A N 1
ATOM 1577 C CA . GLN A 1 239 ? 44.941 54.073 77.769 1.00 86.92 218 GLN A CA 1
ATOM 1578 C C . GLN A 1 239 ? 45.287 55.148 78.773 1.00 85.24 218 GLN A C 1
ATOM 1579 O O . GLN A 1 239 ? 45.381 56.308 78.429 1.00 89.44 218 GLN A O 1
ATOM 1585 N N . LEU A 1 240 ? 45.467 54.762 80.019 1.00 73.01 219 LEU A N 1
ATOM 1586 C CA . LEU A 1 240 ? 45.569 55.742 81.057 1.00 74.44 219 LEU A CA 1
ATOM 1587 C C . LEU A 1 240 ? 46.732 56.581 80.711 1.00 80.63 219 LEU A C 1
ATOM 1588 O O . LEU A 1 240 ? 46.700 57.772 80.863 1.00 82.49 219 LEU A O 1
ATOM 1593 N N . VAL A 1 241 ? 47.742 55.960 80.168 1.00 96.83 220 VAL A N 1
ATOM 1594 C CA . VAL A 1 241 ? 48.951 56.680 79.908 1.00 100.82 220 VAL A CA 1
ATOM 1595 C C . VAL A 1 241 ? 48.710 57.806 78.933 1.00 106.04 220 VAL A C 1
ATOM 1596 O O . VAL A 1 241 ? 49.321 58.857 79.049 1.00 110.47 220 VAL A O 1
ATOM 1600 N N . GLU A 1 242 ? 47.800 57.594 78.007 1.00 112.66 221 GLU A N 1
ATOM 1601 C CA . GLU A 1 242 ? 47.468 58.638 77.088 1.00 111.44 221 GLU A CA 1
ATOM 1602 C C . GLU A 1 242 ? 46.888 59.778 77.885 1.00 112.99 221 GLU A C 1
ATOM 1603 O O . GLU A 1 242 ? 47.172 60.932 77.624 1.00 115.04 221 GLU A O 1
ATOM 1609 N N . ASN A 1 243 ? 46.143 59.440 78.925 1.00 103.48 222 ASN A N 1
ATOM 1610 C CA . ASN A 1 243 ? 45.391 60.411 79.689 1.00 101.87 222 ASN A CA 1
ATOM 1611 C C . ASN A 1 243 ? 46.273 61.096 80.685 1.00 101.09 222 ASN A C 1
ATOM 1612 O O . ASN A 1 243 ? 46.643 60.495 81.666 1.00 96.63 222 ASN A O 1
ATOM 1617 N N . PRO A 1 244 ? 46.650 62.322 80.397 1.00 110.50 223 PRO A N 1
ATOM 1618 C CA . PRO A 1 244 ? 47.422 63.128 81.317 1.00 110.14 223 PRO A CA 1
ATOM 1619 C C . PRO A 1 244 ? 46.503 63.514 82.426 1.00 109.66 223 PRO A C 1
ATOM 1620 O O . PRO A 1 244 ? 45.295 63.464 82.264 1.00 110.96 223 PRO A O 1
ATOM 1624 N N . ARG A 1 245 ? 47.083 63.904 83.539 1.00 95.52 224 ARG A N 1
ATOM 1625 C CA . ARG A 1 245 ? 46.288 64.177 84.691 1.00 95.14 224 ARG A CA 1
ATOM 1626 C C . ARG A 1 245 ? 46.224 62.909 85.469 1.00 89.72 224 ARG A C 1
ATOM 1627 O O . ARG A 1 245 ? 46.164 62.926 86.674 1.00 90.65 224 ARG A O 1
ATOM 1635 N N . PHE A 1 246 ? 46.265 61.791 84.779 1.00 86.32 225 PHE A N 1
ATOM 1636 C CA . PHE A 1 246 ? 46.516 60.562 85.467 1.00 81.21 225 PHE A CA 1
ATOM 1637 C C . PHE A 1 246 ? 47.994 60.609 85.759 1.00 85.98 225 PHE A C 1
ATOM 1638 O O . PHE A 1 246 ? 48.440 60.273 86.832 1.00 85.32 225 PHE A O 1
ATOM 1646 N N . LEU A 1 247 ? 48.759 60.982 84.757 1.00 84.14 226 LEU A N 1
ATOM 1647 C CA . LEU A 1 247 ? 50.189 61.077 84.905 1.00 89.24 226 LEU A CA 1
ATOM 1648 C C . LEU A 1 247 ? 50.561 62.144 85.892 1.00 90.61 226 LEU A C 1
ATOM 1649 O O . LEU A 1 247 ? 51.474 61.991 86.681 1.00 89.84 226 LEU A O 1
ATOM 1654 N N . SER A 1 248 ? 49.841 63.243 85.836 1.00 105.00 227 SER A N 1
ATOM 1655 C CA . SER A 1 248 ? 50.098 64.355 86.713 1.00 103.55 227 SER A CA 1
ATOM 1656 C C . SER A 1 248 ? 49.880 63.886 88.124 1.00 101.45 227 SER A C 1
ATOM 1657 O O . SER A 1 248 ? 50.661 64.160 89.010 1.00 101.77 227 SER A O 1
ATOM 1660 N N . GLY A 1 249 ? 48.812 63.143 88.314 1.00 67.24 228 GLY A N 1
ATOM 1661 C CA . GLY A 1 249 ? 48.485 62.617 89.611 1.00 62.19 228 GLY A CA 1
ATOM 1662 C C . GLY A 1 249 ? 49.536 61.679 90.126 1.00 64.93 228 GLY A C 1
ATOM 1663 O O . GLY A 1 249 ? 49.822 61.665 91.301 1.00 65.57 228 GLY A O 1
ATOM 1664 N N . LEU A 1 250 ? 50.101 60.878 89.249 1.00 71.47 229 LEU A N 1
ATOM 1665 C CA . LEU A 1 250 ? 51.101 59.938 89.668 1.00 63.71 229 LEU A CA 1
ATOM 1666 C C . LEU A 1 250 ? 52.299 60.661 90.208 1.00 68.84 229 LEU A C 1
ATOM 1667 O O . LEU A 1 250 ? 52.885 60.244 91.176 1.00 70.64 229 LEU A O 1
ATOM 1672 N N . LYS A 1 251 ? 52.697 61.726 89.521 1.00 111.48 230 LYS A N 1
ATOM 1673 C CA . LYS A 1 251 ? 53.936 62.424 89.840 1.00 116.90 230 LYS A CA 1
ATOM 1674 C C . LYS A 1 251 ? 53.702 63.629 90.738 1.00 118.52 230 LYS A C 1
ATOM 1675 O O . LYS A 1 251 ? 54.553 64.512 90.840 1.00 120.83 230 LYS A O 1
ATOM 1681 N N . ALA A 1 252 ? 52.546 63.662 91.391 1.00 87.81 231 ALA A N 1
ATOM 1682 C CA . ALA A 1 252 ? 52.235 64.746 92.284 1.00 85.80 231 ALA A CA 1
ATOM 1683 C C . ALA A 1 252 ? 52.825 64.570 93.655 1.00 86.98 231 ALA A C 1
ATOM 1684 O O . ALA A 1 252 ? 52.960 63.478 94.145 1.00 89.58 231 ALA A O 1
ATOM 1686 N N . THR A 1 253 ? 53.220 65.675 94.244 1.00 84.28 232 THR A N 1
ATOM 1687 C CA . THR A 1 253 ? 53.715 65.723 95.596 1.00 85.72 232 THR A CA 1
ATOM 1688 C C . THR A 1 253 ? 52.655 65.363 96.610 1.00 85.18 232 THR A C 1
ATOM 1689 O O . THR A 1 253 ? 52.935 64.809 97.652 1.00 85.46 232 THR A O 1
ATOM 1693 N N . ASP A 1 254 ? 51.425 65.693 96.282 1.00 92.83 233 ASP A N 1
ATOM 1694 C CA . ASP A 1 254 ? 50.331 65.623 97.220 1.00 93.77 233 ASP A CA 1
ATOM 1695 C C . ASP A 1 254 ? 49.517 64.389 96.973 1.00 93.52 233 ASP A C 1
ATOM 1696 O O . ASP A 1 254 ? 48.383 64.300 97.379 1.00 94.70 233 ASP A O 1
ATOM 1701 N N . ILE A 1 255 ? 50.148 63.416 96.361 1.00 108.50 234 ILE A N 1
ATOM 1702 C CA . ILE A 1 255 ? 49.445 62.325 95.767 1.00 101.73 234 ILE A CA 1
ATOM 1703 C C . ILE A 1 255 ? 48.650 61.689 96.856 1.00 94.31 234 ILE A C 1
ATOM 1704 O O . ILE A 1 255 ? 47.582 61.185 96.616 1.00 91.33 234 ILE A O 1
ATOM 1709 N N . SER A 1 256 ? 49.162 61.759 98.056 1.00 71.79 235 SER A N 1
ATOM 1710 C CA . SER A 1 256 ? 48.515 61.100 99.137 1.00 68.04 235 SER A CA 1
ATOM 1711 C C . SER A 1 256 ? 47.159 61.709 99.312 1.00 75.29 235 SER A C 1
ATOM 1712 O O . SER A 1 256 ? 46.227 61.015 99.633 1.00 80.41 235 SER A O 1
ATOM 1715 N N . GLN A 1 257 ? 47.050 63.015 99.170 1.00 76.76 236 GLN A N 1
ATOM 1716 C CA . GLN A 1 257 ? 45.752 63.641 99.252 1.00 71.75 236 GLN A CA 1
ATOM 1717 C C . GLN A 1 257 ? 44.834 63.271 98.113 1.00 69.94 236 GLN A C 1
ATOM 1718 O O . GLN A 1 257 ? 43.670 63.043 98.313 1.00 75.26 236 GLN A O 1
ATOM 1724 N N . ARG A 1 258 ? 45.356 63.208 96.909 1.00 61.83 237 ARG A N 1
ATOM 1725 C CA . ARG A 1 258 ? 44.558 62.851 95.749 1.00 62.27 237 ARG A CA 1
ATOM 1726 C C . ARG A 1 258 ? 43.995 61.456 95.769 1.00 58.43 237 ARG A C 1
ATOM 1727 O O . ARG A 1 258 ? 42.933 61.213 95.264 1.00 61.50 237 ARG A O 1
ATOM 1735 N N . VAL A 1 259 ? 44.731 60.526 96.318 1.00 48.57 238 VAL A N 1
ATOM 1736 C CA . VAL A 1 259 ? 44.280 59.168 96.373 1.00 46.79 238 VAL A CA 1
ATOM 1737 C C . VAL A 1 259 ? 43.056 59.076 97.233 1.00 46.98 238 VAL A C 1
ATOM 1738 O O . VAL A 1 259 ? 42.211 58.234 97.039 1.00 45.91 238 VAL A O 1
ATOM 1742 N N . MET A 1 260 ? 42.986 59.981 98.186 1.00 43.37 239 MET A N 1
ATOM 1743 C CA . MET A 1 260 ? 41.946 60.041 99.184 1.00 43.42 239 MET A CA 1
ATOM 1744 C C . MET A 1 260 ? 40.629 60.257 98.498 1.00 45.89 239 MET A C 1
ATOM 1745 O O . MET A 1 260 ? 39.616 59.735 98.890 1.00 46.61 239 MET A O 1
ATOM 1750 N N . ASN A 1 261 ? 40.677 61.057 97.458 1.00 43.30 240 ASN A N 1
ATOM 1751 C CA . ASN A 1 261 ? 39.529 61.411 96.678 1.00 43.38 240 ASN A CA 1
ATOM 1752 C C . ASN A 1 261 ? 39.033 60.324 95.773 1.00 42.88 240 ASN A C 1
ATOM 1753 O O . ASN A 1 261 ? 38.007 60.464 95.176 1.00 57.34 240 ASN A O 1
ATOM 1758 N N . LEU A 1 262 ? 39.812 59.291 95.582 1.00 49.43 241 LEU A N 1
ATOM 1759 C CA . LEU A 1 262 ? 39.401 58.205 94.720 1.00 47.89 241 LEU A CA 1
ATOM 1760 C C . LEU A 1 262 ? 38.299 57.256 95.123 1.00 50.89 241 LEU A C 1
ATOM 1761 O O . LEU A 1 262 ? 37.508 56.887 94.277 1.00 55.11 241 LEU A O 1
ATOM 1766 N N . PRO A 1 263 ? 38.292 56.808 96.350 1.00 43.33 242 PRO A N 1
ATOM 1767 C CA . PRO A 1 263 ? 37.389 55.756 96.761 1.00 43.11 242 PRO A CA 1
ATOM 1768 C C . PRO A 1 263 ? 35.985 56.204 97.031 1.00 45.37 242 PRO A C 1
ATOM 1769 O O . PRO A 1 263 ? 35.729 57.378 97.159 1.00 47.81 242 PRO A O 1
ATOM 1773 N N . PRO A 1 264 ? 35.097 55.280 97.283 1.00 41.07 243 PRO A N 1
ATOM 1774 C CA . PRO A 1 264 ? 33.773 55.601 97.757 1.00 42.16 243 PRO A CA 1
ATOM 1775 C C . PRO A 1 264 ? 33.839 56.103 99.167 1.00 41.60 243 PRO A C 1
ATOM 1776 O O . PRO A 1 264 ? 34.829 55.921 99.799 1.00 41.01 243 PRO A O 1
ATOM 1780 N N . ALA A 1 265 ? 32.778 56.723 99.641 1.00 42.71 244 ALA A N 1
ATOM 1781 C CA . ALA A 1 265 ? 32.757 57.385 100.925 1.00 42.52 244 ALA A CA 1
ATOM 1782 C C . ALA A 1 265 ? 32.967 56.395 102.036 1.00 41.53 244 ALA A C 1
ATOM 1783 O O . ALA A 1 265 ? 33.469 56.706 103.083 1.00 40.83 244 ALA A O 1
ATOM 1785 N N . GLN A 1 266 ? 32.662 55.161 101.740 1.00 54.05 245 GLN A N 1
ATOM 1786 C CA . GLN A 1 266 ? 32.707 54.093 102.690 1.00 53.19 245 GLN A CA 1
ATOM 1787 C C . GLN A 1 266 ? 34.117 53.981 103.221 1.00 51.58 245 GLN A C 1
ATOM 1788 O O . GLN A 1 266 ? 34.330 53.573 104.316 1.00 54.07 245 GLN A O 1
ATOM 1794 N N . ALA A 1 267 ? 35.080 54.397 102.434 1.00 45.92 246 ALA A N 1
ATOM 1795 C CA . ALA A 1 267 ? 36.462 54.277 102.785 1.00 44.16 246 ALA A CA 1
ATOM 1796 C C . ALA A 1 267 ? 36.838 55.233 103.857 1.00 50.24 246 ALA A C 1
ATOM 1797 O O . ALA A 1 267 ? 37.895 55.143 104.413 1.00 45.98 246 ALA A O 1
ATOM 1799 N N . HIS A 1 268 ? 35.979 56.193 104.104 1.00 39.85 247 HIS A N 1
ATOM 1800 C CA . HIS A 1 268 ? 36.320 57.321 104.922 1.00 53.45 247 HIS A CA 1
ATOM 1801 C C . HIS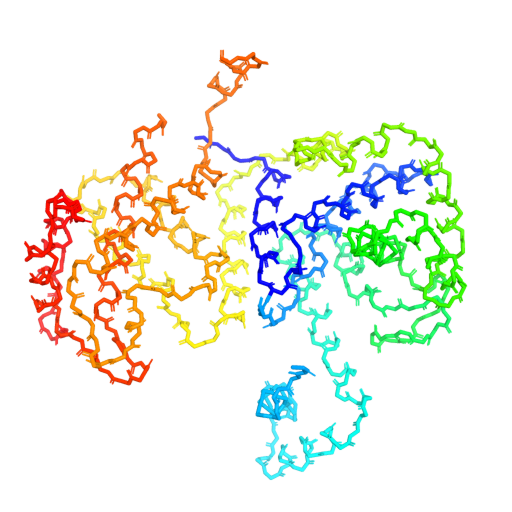 A 1 268 ? 35.694 57.282 106.279 1.00 47.97 247 HIS A C 1
ATOM 1802 O O . HIS A 1 268 ? 35.638 58.261 106.946 1.00 55.15 247 HIS A O 1
ATOM 1809 N N . LEU A 1 269 ? 35.302 56.111 106.711 1.00 53.11 248 LEU A N 1
ATOM 1810 C CA . LEU A 1 269 ? 34.569 55.953 107.920 1.00 50.33 248 LEU A CA 1
ATOM 1811 C C . LEU A 1 269 ? 35.348 56.553 109.007 1.00 51.70 248 LEU A C 1
ATOM 1812 O O . LEU A 1 269 ? 36.537 56.452 109.001 1.00 50.58 248 LEU A O 1
ATOM 1817 N N . PRO A 1 270 ? 34.700 57.161 109.972 1.00 38.98 249 PRO A N 1
ATOM 1818 C CA . PRO A 1 270 ? 35.407 57.650 111.134 1.00 38.64 249 PRO A CA 1
ATOM 1819 C C . PRO A 1 270 ? 35.774 56.493 111.992 1.00 38.92 249 PRO A C 1
ATOM 1820 O O . PRO A 1 270 ? 35.031 55.548 112.054 1.00 42.76 249 PRO A O 1
ATOM 1824 N N . LEU A 1 271 ? 36.897 56.572 112.672 1.00 53.56 250 LEU A N 1
ATOM 1825 C CA . LEU A 1 271 ? 37.300 55.468 113.498 1.00 51.62 250 LEU A CA 1
ATOM 1826 C C . LEU A 1 271 ? 36.989 55.702 114.938 1.00 51.07 250 LEU A C 1
ATOM 1827 O O . LEU A 1 271 ? 37.403 56.664 115.518 1.00 52.35 250 LEU A O 1
ATOM 1832 N N . ASP A 1 272 ? 36.217 54.792 115.490 1.00 48.36 251 ASP A N 1
ATOM 1833 C CA . ASP A 1 272 ? 35.907 54.756 116.888 1.00 44.05 251 ASP A CA 1
ATOM 1834 C C . ASP A 1 272 ? 36.983 54.057 117.682 1.00 58.59 251 ASP A C 1
ATOM 1835 O O . ASP A 1 272 ? 37.890 53.499 117.120 1.00 55.82 251 ASP A O 1
ATOM 1840 N N . ASP A 1 273 ? 36.852 54.049 118.989 1.00 63.13 252 ASP A N 1
ATOM 1841 C CA . ASP A 1 273 ? 37.895 53.529 119.820 1.00 59.42 252 ASP A CA 1
ATOM 1842 C C . ASP A 1 273 ? 38.112 52.095 119.542 1.00 59.64 252 ASP A C 1
ATOM 1843 O O . ASP A 1 273 ? 39.219 51.640 119.504 1.00 58.45 252 ASP A O 1
ATOM 1848 N N . ALA A 1 274 ? 37.037 51.370 119.384 1.00 42.60 253 ALA A N 1
ATOM 1849 C CA . ALA A 1 274 ? 37.131 49.948 119.241 1.00 41.60 253 ALA A CA 1
ATOM 1850 C C . ALA A 1 274 ? 37.890 49.560 118.009 1.00 45.09 253 ALA A C 1
ATOM 1851 O O . ALA A 1 274 ? 38.587 48.585 118.008 1.00 47.92 253 ALA A O 1
ATOM 1853 N N . TYR A 1 275 ? 37.680 50.279 116.931 1.00 56.12 254 TYR A N 1
ATOM 1854 C CA . TYR A 1 275 ? 38.394 50.020 115.714 1.00 54.04 254 TYR A CA 1
ATOM 1855 C C . TYR A 1 275 ? 39.843 50.333 115.833 1.00 53.30 254 TYR A C 1
ATOM 1856 O O . TYR A 1 275 ? 40.662 49.670 115.265 1.00 56.77 254 TYR A O 1
ATOM 1865 N N . LEU A 1 276 ? 40.153 51.382 116.548 1.00 41.03 255 LEU A N 1
ATOM 1866 C CA . LEU A 1 276 ? 41.515 51.768 116.734 1.00 43.39 255 LEU A CA 1
ATOM 1867 C C . LEU A 1 276 ? 42.282 50.719 117.468 1.00 42.61 255 LEU A C 1
ATOM 1868 O O . LEU A 1 276 ? 43.420 50.497 117.175 1.00 43.17 255 LEU A O 1
ATOM 1873 N N . GLU A 1 277 ? 41.663 50.077 118.426 1.00 47.24 256 GLU A N 1
ATOM 1874 C CA . GLU A 1 277 ? 42.351 49.055 119.141 1.00 50.31 256 GLU A CA 1
ATOM 1875 C C . GLU A 1 277 ? 42.713 47.999 118.172 1.00 53.02 256 GLU A C 1
ATOM 1876 O O . GLU A 1 277 ? 43.752 47.400 118.241 1.00 53.59 256 GLU A O 1
ATOM 1882 N N . CYS A 1 278 ? 41.790 47.781 117.253 1.00 70.82 257 CYS A N 1
ATOM 1883 C CA . CYS A 1 278 ? 41.912 46.773 116.266 1.00 69.90 257 CYS A CA 1
ATOM 1884 C C . CYS A 1 278 ? 43.077 47.045 115.390 1.00 69.75 257 CYS A C 1
ATOM 1885 O O . CYS A 1 278 ? 43.820 46.166 115.085 1.00 76.87 257 CYS A O 1
ATOM 1888 N N . ILE A 1 279 ? 43.196 48.258 114.946 1.00 47.88 258 ILE A N 1
ATOM 1889 C CA . ILE A 1 279 ? 44.256 48.606 114.059 1.00 50.23 258 ILE A CA 1
ATOM 1890 C C . ILE A 1 279 ? 45.556 48.461 114.785 1.00 50.69 258 ILE A C 1
ATOM 1891 O O . ILE A 1 279 ? 46.498 47.958 114.246 1.00 51.57 258 ILE A O 1
ATOM 1896 N N . VAL A 1 280 ? 45.621 48.987 115.986 1.00 49.73 259 VAL A N 1
ATOM 1897 C CA . VAL A 1 280 ? 46.852 48.986 116.717 1.00 53.74 259 VAL A CA 1
ATOM 1898 C C . VAL A 1 280 ? 47.279 47.595 117.032 1.00 51.95 259 VAL A C 1
ATOM 1899 O O . VAL A 1 280 ? 48.403 47.221 116.856 1.00 51.49 259 VAL A O 1
ATOM 1903 N N . THR A 1 281 ? 46.339 46.822 117.495 1.00 43.84 260 THR A N 1
ATOM 1904 C CA . THR A 1 281 ? 46.610 45.472 117.839 1.00 47.35 260 THR A CA 1
ATOM 1905 C C . THR A 1 281 ? 47.062 44.711 116.628 1.00 50.38 260 THR A C 1
ATOM 1906 O O . THR A 1 281 ? 47.974 43.931 116.715 1.00 60.17 260 THR A O 1
ATOM 1910 N N . ALA A 1 282 ? 46.430 44.916 115.499 1.00 47.06 261 ALA A N 1
ATOM 1911 C CA . ALA A 1 282 ? 46.847 44.230 114.316 1.00 46.94 261 ALA A CA 1
ATOM 1912 C C . ALA A 1 282 ? 48.232 44.602 113.900 1.00 49.58 261 ALA A C 1
ATOM 1913 O O . ALA A 1 282 ? 48.997 43.773 113.520 1.00 55.95 261 ALA A O 1
ATOM 1915 N N . PHE A 1 283 ? 48.517 45.879 113.863 1.00 57.70 262 PHE A N 1
ATOM 1916 C CA . PHE A 1 283 ? 49.807 46.362 113.409 1.00 58.82 262 PHE A CA 1
ATOM 1917 C C . PHE A 1 283 ? 50.939 45.970 114.318 1.00 59.63 262 PHE A C 1
ATOM 1918 O O . PHE A 1 283 ? 52.039 45.757 113.880 1.00 61.19 262 PHE A O 1
ATOM 1926 N N . GLY A 1 284 ? 50.660 45.875 115.596 1.00 61.49 263 GLY A N 1
ATOM 1927 C CA . GLY A 1 284 ? 51.684 45.550 116.553 1.00 62.94 263 GLY A CA 1
ATOM 1928 C C . GLY A 1 284 ? 52.222 44.193 116.234 1.00 66.75 263 GLY A C 1
ATOM 1929 O O . GLY A 1 284 ? 53.388 43.935 116.367 1.00 68.19 263 GLY A O 1
ATOM 1930 N N . LYS A 1 285 ? 51.345 43.318 115.808 1.00 63.44 264 LYS A N 1
ATOM 1931 C CA . LYS A 1 285 ? 51.754 42.019 115.374 1.00 57.19 264 LYS A CA 1
ATOM 1932 C C . LYS 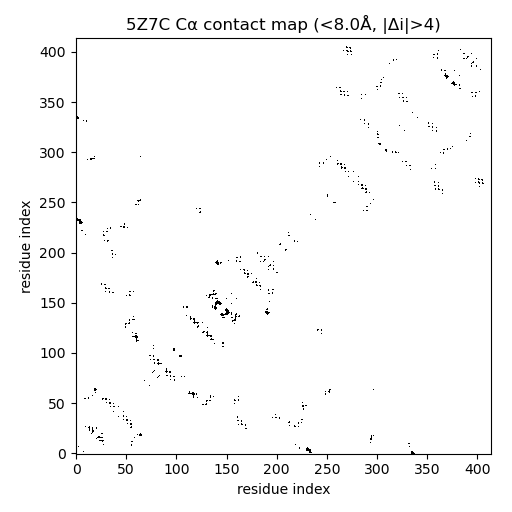A 1 285 ? 52.622 42.139 114.160 1.00 58.10 264 LYS A C 1
ATOM 1933 O O . LYS A 1 285 ? 53.577 41.406 114.026 1.00 63.93 264 LYS A O 1
ATOM 1939 N N . ILE A 1 286 ? 52.285 43.071 113.276 1.00 50.99 265 ILE A N 1
ATOM 1940 C CA . ILE A 1 286 ? 53.063 43.293 112.063 1.00 56.18 265 ILE A CA 1
ATOM 1941 C C . ILE A 1 286 ? 54.472 43.769 112.402 1.00 63.05 265 ILE A C 1
ATOM 1942 O O . ILE A 1 286 ? 55.449 43.326 111.798 1.00 67.47 265 ILE A O 1
ATOM 1947 N N . VAL A 1 287 ? 54.567 44.674 113.370 1.00 81.74 266 VAL A N 1
ATOM 1948 C CA . VAL A 1 287 ? 55.856 45.202 113.801 1.00 85.46 266 VAL A CA 1
ATOM 1949 C C . VAL A 1 287 ? 56.711 44.106 114.425 1.00 88.99 266 VAL A C 1
ATOM 1950 O O . VAL A 1 287 ? 57.889 43.962 114.099 1.00 90.71 266 VAL A O 1
ATOM 1954 N N . ASP A 1 288 ? 56.109 43.332 115.323 1.00 113.51 267 ASP A N 1
ATOM 1955 C CA . ASP A 1 288 ? 56.810 42.238 115.984 1.00 113.39 267 ASP A CA 1
ATOM 1956 C C . ASP A 1 288 ? 57.366 41.255 114.960 1.00 114.76 267 ASP A C 1
ATOM 1957 O O . ASP A 1 288 ? 58.440 40.686 115.152 1.00 116.44 267 ASP A O 1
ATOM 1962 N N . ALA A 1 289 ? 56.628 41.062 113.872 1.00 80.56 268 ALA A N 1
ATOM 1963 C CA . ALA A 1 289 ? 57.051 40.159 112.810 1.00 78.46 268 ALA A CA 1
ATOM 1964 C C . ALA A 1 289 ? 58.176 40.776 111.988 1.00 79.73 268 ALA A C 1
ATOM 1965 O O . ALA A 1 289 ? 59.130 40.094 111.613 1.00 86.05 268 ALA A O 1
ATOM 1967 N N . LYS A 1 290 ? 58.058 42.070 111.710 1.00 91.08 269 LYS A N 1
ATOM 1968 C CA . LYS A 1 290 ? 59.063 42.779 110.949 1.00 92.20 269 LYS A CA 1
ATOM 1969 C C . LYS A 1 290 ? 60.396 42.996 111.627 1.00 94.70 269 LYS A C 1
ATOM 1970 O O . LYS A 1 290 ? 61.404 43.041 110.961 1.00 99.27 269 LYS A O 1
ATOM 1976 N N . SER A 1 291 ? 60.408 43.211 112.923 1.00 87.70 270 SER A N 1
ATOM 1977 C CA . SER A 1 291 ? 61.675 43.332 113.598 1.00 93.76 270 SER A CA 1
ATOM 1978 C C . SER A 1 291 ? 61.644 42.494 114.836 1.00 100.71 270 SER A C 1
ATOM 1979 O O . SER A 1 291 ? 61.046 42.891 115.819 1.00 102.55 270 SER A O 1
ATOM 1982 N N . PRO A 1 292 ? 62.120 41.278 114.697 1.00 119.25 271 PRO A N 1
ATOM 1983 C CA . PRO A 1 292 ? 62.196 40.280 115.745 1.00 123.02 271 PRO A CA 1
ATOM 1984 C C . PRO A 1 292 ? 63.184 40.611 116.837 1.00 122.78 271 PRO A C 1
ATOM 1985 O O . PRO A 1 292 ? 62.944 40.312 117.987 1.00 121.82 271 PRO A O 1
ATOM 1989 N N . TYR A 1 293 ? 64.312 41.183 116.468 1.00 136.77 272 TYR A N 1
ATOM 1990 C CA . TYR A 1 293 ? 65.372 41.463 117.424 1.00 139.33 272 TYR A CA 1
ATOM 1991 C C . TYR A 1 293 ? 64.970 42.454 118.515 1.00 136.49 272 TYR A C 1
ATOM 1992 O O . TYR A 1 293 ? 65.468 42.389 119.627 1.00 136.14 272 TYR A O 1
ATOM 2001 N N . THR A 1 294 ? 64.072 43.373 118.192 1.00 98.87 273 THR A N 1
ATOM 2002 C CA . THR A 1 294 ? 63.699 44.418 119.122 1.00 92.24 273 THR A CA 1
ATOM 2003 C C . THR A 1 294 ? 62.403 44.158 119.829 1.00 87.14 273 THR A C 1
ATOM 2004 O O . THR A 1 294 ? 61.907 45.012 120.534 1.00 83.95 273 THR A O 1
ATOM 2008 N N . ALA A 1 295 ? 61.865 42.974 119.670 1.00 83.13 274 ALA A N 1
ATOM 2009 C CA . ALA A 1 295 ? 60.515 42.741 120.103 1.00 81.71 274 ALA A CA 1
ATOM 2010 C C . ALA A 1 295 ? 60.374 42.989 121.580 1.00 80.14 274 ALA A C 1
ATOM 2011 O O . ALA A 1 295 ? 61.257 42.694 122.361 1.00 81.12 274 ALA A O 1
ATOM 2013 N N . GLY A 1 296 ? 59.234 43.561 121.944 1.00 77.72 275 GLY A N 1
ATOM 2014 C CA . GLY A 1 296 ? 58.989 43.973 123.307 1.00 71.42 275 GLY A CA 1
ATOM 2015 C C . GLY A 1 296 ? 59.508 45.371 123.568 1.00 71.84 275 GLY A C 1
ATOM 2016 O O . GLY A 1 296 ? 59.673 45.765 124.723 1.00 76.27 275 GLY A O 1
ATOM 2017 N N . HIS A 1 297 ? 59.894 46.056 122.519 1.00 48.96 276 HIS A N 1
ATOM 2018 C CA . HIS A 1 297 ? 60.481 47.348 122.667 1.00 53.11 276 HIS A CA 1
ATOM 2019 C C . HIS A 1 297 ? 59.335 48.287 122.650 1.00 54.99 276 HIS A C 1
ATOM 2020 O O . HIS A 1 297 ? 59.296 49.268 123.341 1.00 51.30 276 HIS A O 1
ATOM 2027 N N . SER A 1 298 ? 58.371 47.964 121.831 1.00 57.67 277 SER A N 1
ATOM 2028 C CA . SER A 1 298 ? 57.205 48.780 121.760 1.00 56.14 277 SER A CA 1
ATOM 2029 C C . SER A 1 298 ? 56.397 48.723 123.007 1.00 54.13 277 SER A C 1
ATOM 2030 O O . SER A 1 298 ? 55.868 49.706 123.430 1.00 52.16 277 SER A O 1
ATOM 2033 N N . GLU A 1 299 ? 56.254 47.548 123.560 1.00 51.32 278 GLU A N 1
ATOM 2034 C CA . GLU A 1 299 ? 55.519 47.406 124.776 1.00 47.53 278 GLU A CA 1
ATOM 2035 C C . GLU A 1 299 ? 56.188 48.128 125.906 1.00 54.64 278 GLU A C 1
ATOM 2036 O O . GLU A 1 299 ? 55.534 48.666 126.755 1.00 47.13 278 GLU A O 1
ATOM 2042 N N . ARG A 1 300 ? 57.494 48.074 125.957 1.00 38.14 279 ARG A N 1
ATOM 2043 C CA . ARG A 1 300 ? 58.188 48.716 127.020 1.00 39.40 279 ARG A CA 1
ATOM 2044 C C . ARG A 1 300 ? 58.041 50.194 126.979 1.00 44.57 279 ARG A C 1
ATOM 2045 O O . ARG A 1 300 ? 57.832 50.814 127.978 1.00 42.39 279 ARG A O 1
ATOM 2053 N N . VAL A 1 301 ? 58.175 50.765 125.806 1.00 39.22 280 VAL A N 1
ATOM 2054 C CA . VAL A 1 301 ? 58.060 52.190 125.642 1.00 41.03 280 VAL A CA 1
ATOM 2055 C C . VAL A 1 301 ? 56.686 52.664 126.006 1.00 39.47 280 VAL A C 1
ATOM 2056 O O . VAL A 1 301 ? 56.509 53.726 126.546 1.00 41.01 280 VAL A O 1
ATOM 2060 N N . ALA A 1 302 ? 55.707 51.863 125.688 1.00 37.86 281 ALA A N 1
ATOM 2061 C CA . ALA A 1 302 ? 54.367 52.192 126.015 1.00 37.45 281 ALA A CA 1
ATOM 2062 C C . ALA A 1 302 ? 54.235 52.233 127.488 1.00 38.35 281 ALA A C 1
ATOM 2063 O O . ALA A 1 302 ? 53.570 53.071 128.006 1.00 39.06 281 ALA A O 1
ATOM 2065 N N . VAL A 1 303 ? 54.846 51.286 128.165 1.00 39.28 282 VAL A N 1
ATOM 2066 C CA . VAL A 1 303 ? 54.786 51.238 129.606 1.00 39.75 282 VAL A CA 1
ATOM 2067 C C . VAL A 1 303 ? 55.450 52.423 130.253 1.00 41.08 282 VAL A C 1
ATOM 2068 O O . VAL A 1 303 ? 54.928 52.979 131.182 1.00 41.80 282 VAL A O 1
ATOM 2072 N N . TYR A 1 304 ? 56.623 52.772 129.790 1.00 42.56 283 TYR A N 1
ATOM 2073 C CA . TYR A 1 304 ? 57.299 53.901 130.354 1.00 47.03 283 TYR A CA 1
ATOM 2074 C C . TYR A 1 304 ? 56.492 55.117 130.081 1.00 46.20 283 TYR A C 1
ATOM 2075 O O . TYR A 1 304 ? 56.364 55.976 130.906 1.00 46.37 283 TYR A O 1
ATOM 2084 N N . THR A 1 305 ? 55.921 55.170 128.901 1.00 41.78 284 THR A N 1
ATOM 2085 C CA . THR A 1 305 ? 55.158 56.307 128.474 1.00 41.74 284 THR A CA 1
ATOM 2086 C C . THR A 1 305 ? 53.970 56.514 129.348 1.00 41.91 284 THR A C 1
ATOM 2087 O O . THR A 1 305 ? 53.681 57.608 129.709 1.00 42.85 284 THR A O 1
ATOM 2091 N N . ASP A 1 306 ? 53.257 55.463 129.656 1.00 42.89 285 ASP A N 1
ATOM 2092 C CA . ASP A 1 306 ? 52.118 55.586 130.519 1.00 44.65 285 ASP A CA 1
ATOM 2093 C C . ASP A 1 306 ? 52.522 56.018 131.890 1.00 47.13 285 ASP A C 1
ATOM 2094 O O . ASP A 1 306 ? 51.818 56.747 132.536 1.00 46.38 285 ASP A O 1
ATOM 2099 N N . LEU A 1 307 ? 53.646 55.516 132.356 1.00 44.20 286 LEU A N 1
ATOM 2100 C CA . LEU A 1 307 ? 54.144 55.853 133.663 1.00 45.27 286 LEU A CA 1
ATOM 2101 C C . LEU A 1 307 ? 54.506 57.304 133.781 1.00 47.92 286 LEU A C 1
ATOM 2102 O O . LEU A 1 307 ? 54.215 57.938 134.762 1.00 49.51 286 LEU A O 1
ATOM 2107 N N . ILE A 1 308 ? 55.162 57.830 132.772 1.00 50.33 287 ILE A N 1
ATOM 2108 C CA . ILE A 1 308 ? 55.496 59.228 132.758 1.00 51.78 287 ILE A CA 1
ATOM 2109 C C . ILE A 1 308 ? 54.229 60.032 132.763 1.00 51.88 287 ILE A C 1
ATOM 2110 O O . ILE A 1 308 ? 54.109 61.022 133.428 1.00 49.34 287 ILE A O 1
ATOM 2115 N N . ALA A 1 309 ? 53.280 59.598 131.980 1.00 53.14 288 ALA A N 1
ATOM 2116 C CA . ALA A 1 309 ? 52.046 60.311 131.824 1.00 53.04 288 ALA A CA 1
ATOM 2117 C C . ALA A 1 309 ? 51.242 60.384 133.080 1.00 54.10 288 ALA A C 1
ATOM 2118 O O . ALA A 1 309 ? 50.555 61.331 133.300 1.00 54.65 288 ALA A O 1
ATOM 2120 N N . ARG A 1 310 ? 51.267 59.340 133.870 1.00 52.11 289 ARG A N 1
ATOM 2121 C CA . ARG A 1 310 ? 50.542 59.330 135.111 1.00 51.31 289 ARG A CA 1
ATOM 2122 C C . ARG A 1 310 ? 51.118 60.369 136.028 1.00 57.18 289 ARG A C 1
ATOM 2123 O O . ARG A 1 310 ? 50.423 61.014 136.775 1.00 59.94 289 ARG A O 1
ATOM 2131 N N . GLN A 1 311 ? 52.422 60.498 135.987 1.00 70.54 290 GLN A N 1
ATOM 2132 C CA . GLN A 1 311 ? 53.103 61.464 136.806 1.00 72.67 290 GLN A CA 1
ATOM 2133 C C . GLN A 1 311 ? 52.714 62.872 136.442 1.00 76.67 290 GLN A C 1
ATOM 2134 O O . GLN A 1 311 ? 52.647 63.730 137.288 1.00 81.08 290 GLN A O 1
ATOM 2140 N N . LEU A 1 312 ? 52.459 63.105 135.170 1.00 70.99 291 LEU A N 1
ATOM 2141 C CA . LEU A 1 312 ? 52.127 64.424 134.689 1.00 66.90 291 LEU A CA 1
ATOM 2142 C C . LEU A 1 312 ? 50.665 64.685 134.828 1.00 69.58 291 LEU A C 1
ATOM 2143 O O . LEU A 1 312 ? 50.187 65.712 134.433 1.00 74.05 291 LEU A O 1
ATOM 2148 N N . ALA A 1 313 ? 49.953 63.741 135.388 1.00 68.44 292 ALA A N 1
ATOM 2149 C CA . ALA A 1 313 ? 48.541 63.913 135.581 1.00 68.02 292 ALA A CA 1
ATOM 2150 C C . ALA A 1 313 ? 47.821 64.170 134.278 1.00 69.05 292 ALA A C 1
ATOM 2151 O O . ALA A 1 313 ? 46.924 64.980 134.207 1.00 72.77 292 ALA A O 1
ATOM 2153 N N . ILE A 1 314 ? 48.223 63.460 133.243 1.00 62.10 293 ILE A N 1
ATOM 2154 C CA . ILE A 1 314 ? 47.531 63.499 131.981 1.00 60.25 293 ILE A CA 1
ATOM 2155 C C . ILE A 1 314 ? 46.223 62.736 132.089 1.00 62.25 293 ILE A C 1
ATOM 2156 O O . ILE A 1 314 ? 46.091 61.828 132.880 1.00 60.60 293 ILE A O 1
ATOM 2161 N N . SER A 1 315 ? 45.259 63.140 131.282 1.00 79.61 294 SER A N 1
ATOM 2162 C CA . SER A 1 315 ? 43.911 62.616 131.348 1.00 82.16 294 SER A CA 1
ATOM 2163 C C . SER A 1 315 ? 43.866 61.216 130.840 1.00 84.01 294 SER A C 1
ATOM 2164 O O . SER A 1 315 ? 44.734 60.813 130.117 1.00 85.42 294 SER A O 1
ATOM 2167 N N . ASP A 1 316 ? 42.819 60.495 131.189 1.00 78.61 295 ASP A N 1
ATOM 2168 C CA . ASP A 1 316 ? 42.694 59.111 130.826 1.00 75.28 295 ASP A CA 1
ATOM 2169 C C . ASP A 1 316 ? 42.679 58.952 129.337 1.00 77.25 295 ASP A C 1
ATOM 2170 O O . ASP A 1 316 ? 43.296 58.064 128.795 1.00 82.48 295 ASP A O 1
ATOM 2175 N N . ALA A 1 317 ? 41.938 59.811 128.680 1.00 61.16 296 ALA A N 1
ATOM 2176 C CA . ALA A 1 317 ? 41.819 59.775 127.252 1.00 60.33 296 ALA A CA 1
ATOM 2177 C C . ALA A 1 317 ? 43.109 60.048 126.540 1.00 67.64 296 ALA A C 1
ATOM 2178 O O . ALA A 1 317 ? 43.383 59.444 125.533 1.00 72.82 296 ALA A O 1
ATOM 2180 N N . ASP A 1 318 ? 43.873 61.007 127.008 1.00 69.38 297 ASP A N 1
ATOM 2181 C CA . ASP A 1 318 ? 45.133 61.314 126.379 1.00 76.41 297 ASP A CA 1
ATOM 2182 C C . ASP A 1 318 ? 46.080 60.155 126.489 1.00 75.25 297 ASP A C 1
ATOM 2183 O O . ASP A 1 318 ? 46.898 59.933 125.631 1.00 75.85 297 ASP A O 1
ATOM 2188 N N . ARG A 1 319 ? 45.995 59.456 127.597 1.00 61.95 298 ARG A N 1
ATOM 2189 C CA . ARG A 1 319 ? 46.853 58.343 127.860 1.00 59.50 298 ARG A CA 1
ATOM 2190 C C . ARG A 1 319 ? 46.601 57.271 126.849 1.00 59.47 298 ARG A C 1
ATOM 2191 O O . ARG A 1 319 ? 47.505 56.613 126.398 1.00 59.12 298 ARG A O 1
ATOM 2199 N N . ILE A 1 320 ? 45.343 57.102 126.502 1.00 56.48 299 ILE A N 1
ATOM 2200 C CA . ILE A 1 320 ? 44.947 56.091 125.564 1.00 48.55 299 ILE A CA 1
ATOM 2201 C C . ILE A 1 320 ? 45.557 56.316 124.226 1.00 49.35 299 ILE A C 1
ATOM 2202 O O . ILE A 1 320 ? 45.946 55.382 123.592 1.00 48.87 299 ILE A O 1
ATOM 2207 N N . TRP A 1 321 ? 45.599 57.544 123.779 1.00 45.33 300 TRP A N 1
ATOM 2208 C CA . TRP A 1 321 ? 46.285 57.829 122.560 1.00 47.62 300 TRP A CA 1
ATOM 2209 C C . TRP A 1 321 ? 47.747 57.573 122.709 1.00 49.68 300 TRP A C 1
ATOM 2210 O O . TRP A 1 321 ? 48.395 57.143 121.802 1.00 46.13 300 TRP A O 1
ATOM 2221 N N . LEU A 1 322 ? 48.276 57.948 123.847 1.00 46.51 301 LEU A N 1
ATOM 2222 C CA . LEU A 1 322 ? 49.692 57.912 124.052 1.00 49.40 301 LEU A CA 1
ATOM 2223 C C . LEU A 1 322 ? 50.217 56.517 123.980 1.00 50.68 301 LEU A C 1
ATOM 2224 O O . LEU A 1 322 ? 51.269 56.277 123.447 1.00 48.43 301 LEU A O 1
ATOM 2229 N N . ARG A 1 323 ? 49.485 55.592 124.552 1.00 44.31 302 ARG A N 1
ATOM 2230 C CA . ARG A 1 323 ? 49.856 54.211 124.478 1.00 40.70 302 ARG A CA 1
ATOM 2231 C C . ARG A 1 323 ? 49.827 53.631 123.104 1.00 38.75 302 ARG A C 1
ATOM 2232 O O . ARG A 1 323 ? 50.668 52.869 122.766 1.00 41.74 302 ARG A O 1
ATOM 2240 N N . ARG A 1 324 ? 48.813 53.935 122.332 1.00 48.65 303 ARG A N 1
ATOM 2241 C CA . ARG A 1 324 ? 48.793 53.536 120.948 1.00 48.06 303 ARG A CA 1
ATOM 2242 C C . ARG A 1 324 ? 49.867 54.211 120.168 1.00 47.54 303 ARG A C 1
ATOM 2243 O O . ARG A 1 324 ? 50.513 53.616 119.362 1.00 46.33 303 ARG A O 1
ATOM 2251 N N . ALA A 1 325 ? 50.052 55.474 120.425 1.00 40.89 304 ALA A N 1
ATOM 2252 C CA . ALA A 1 325 ? 50.991 56.252 119.682 1.00 42.89 304 ALA A CA 1
ATOM 2253 C C . ALA A 1 325 ? 52.346 55.671 119.891 1.00 48.06 304 ALA A C 1
ATOM 2254 O O . ALA A 1 325 ? 53.177 55.723 119.028 1.00 49.39 304 ALA A O 1
ATOM 2256 N N . ALA A 1 326 ? 52.582 55.149 121.076 1.00 49.49 305 ALA A N 1
ATOM 2257 C CA . ALA A 1 326 ? 53.893 54.663 121.429 1.00 48.11 305 ALA A CA 1
ATOM 2258 C C . ALA A 1 326 ? 54.303 53.510 120.577 1.00 46.42 305 ALA A C 1
ATOM 2259 O O . ALA A 1 326 ? 55.421 53.441 120.143 1.00 44.46 305 ALA A O 1
ATOM 2261 N N . LEU A 1 327 ? 53.406 52.569 120.383 1.00 43.91 306 LEU A N 1
ATOM 2262 C CA . LEU A 1 327 ? 53.635 51.508 119.447 1.00 45.72 306 LEU A CA 1
ATOM 2263 C C . LEU A 1 327 ? 53.712 51.999 118.019 1.00 49.07 306 LEU A C 1
ATOM 2264 O O . LEU A 1 327 ? 54.586 51.619 117.285 1.00 47.17 306 LEU A O 1
ATOM 2269 N N . LEU A 1 328 ? 52.791 52.846 117.617 1.00 48.91 307 LEU A N 1
ATOM 2270 C CA . LEU A 1 328 ? 52.733 53.251 116.234 1.00 50.25 307 LEU A CA 1
ATOM 2271 C C . LEU A 1 328 ? 53.936 54.006 115.743 1.00 53.59 307 LEU A C 1
ATOM 2272 O O . LEU A 1 328 ? 54.334 53.828 114.623 1.00 57.92 307 LEU A O 1
ATOM 2277 N N . HIS A 1 329 ? 54.521 54.846 116.573 1.00 55.22 308 HIS A N 1
ATOM 2278 C CA . HIS A 1 329 ? 55.613 55.697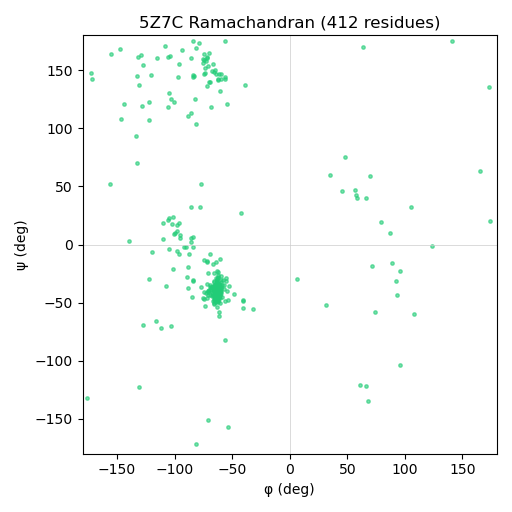 116.131 1.00 55.70 308 HIS A CA 1
ATOM 2279 C C . HIS A 1 329 ? 56.803 54.887 115.678 1.00 56.68 308 HIS A C 1
ATOM 2280 O O . HIS A 1 329 ? 57.588 55.322 114.878 1.00 57.12 308 HIS A O 1
ATOM 2287 N N . ASP A 1 330 ? 56.914 53.691 116.209 1.00 71.66 309 ASP A N 1
ATOM 2288 C CA . ASP A 1 330 ? 57.978 52.776 115.863 1.00 75.45 309 ASP A CA 1
ATOM 2289 C C . ASP A 1 330 ? 57.899 52.310 114.435 1.00 74.07 309 ASP A C 1
ATOM 2290 O O . ASP A 1 330 ? 58.889 51.977 113.835 1.00 72.99 309 ASP A O 1
ATOM 2295 N N . ILE A 1 331 ? 56.726 52.335 113.852 1.00 82.91 310 ILE A N 1
ATOM 2296 C CA . ILE A 1 331 ? 56.579 51.829 112.507 1.00 78.93 310 ILE A CA 1
ATOM 2297 C C . ILE A 1 331 ? 57.429 52.641 111.557 1.00 85.06 310 ILE A C 1
ATOM 2298 O O . ILE A 1 331 ? 57.508 53.846 111.672 1.00 91.17 310 ILE A O 1
ATOM 2303 N N . GLY A 1 332 ? 58.023 51.961 110.591 1.00 89.46 311 GLY A N 1
ATOM 2304 C CA . GLY A 1 332 ? 59.265 52.355 109.959 1.00 100.72 311 GLY A CA 1
ATOM 2305 C C . GLY A 1 332 ? 60.423 52.255 110.935 1.00 107.66 311 GLY A C 1
ATOM 2306 O O . GLY A 1 332 ? 60.610 51.226 111.566 1.00 108.22 311 GLY A O 1
ATOM 2307 N N . LYS A 1 333 ? 61.279 53.246 110.999 1.00 139.93 312 LYS A N 1
ATOM 2308 C CA . LYS A 1 333 ? 62.188 53.244 112.101 1.00 145.29 312 LYS A CA 1
ATOM 2309 C C . LYS A 1 333 ? 62.720 51.834 112.202 1.00 149.47 312 LYS A C 1
ATOM 2310 O O . LYS A 1 333 ? 62.725 51.246 113.277 1.00 146.15 312 LYS A O 1
ATOM 2316 N N . LEU A 1 334 ? 63.100 51.259 111.071 1.00 163.21 313 LEU A N 1
ATOM 2317 C CA . LEU A 1 334 ? 64.003 50.117 111.072 1.00 164.66 313 LEU A CA 1
ATOM 2318 C C . LEU A 1 334 ? 65.455 50.627 111.070 1.00 164.64 313 LEU A C 1
ATOM 2319 O O . LEU A 1 334 ? 66.408 49.863 111.221 1.00 163.24 313 LEU A O 1
ATOM 2324 N N . GLY A 1 335 ? 65.573 51.938 110.898 1.00 133.52 314 GLY A N 1
ATOM 2325 C CA . GLY A 1 335 ? 66.837 52.628 110.974 1.00 138.80 314 GLY A CA 1
ATOM 2326 C C . GLY A 1 335 ? 67.332 52.486 112.388 1.00 141.78 314 GLY A C 1
ATOM 2327 O O . GLY A 1 335 ? 66.551 52.402 113.321 1.00 140.99 314 GLY A O 1
ATOM 2328 N N . VAL A 1 336 ? 68.642 52.478 112.562 1.00 171.17 315 VAL A N 1
ATOM 2329 C CA . VAL A 1 336 ? 69.208 52.155 113.856 1.00 170.45 315 VAL A CA 1
ATOM 2330 C C . VAL A 1 336 ? 68.795 53.133 114.945 1.00 169.40 315 VAL A C 1
ATOM 2331 O O . VAL A 1 336 ? 68.674 54.335 114.723 1.00 170.91 315 VAL A O 1
ATOM 2335 N N . SER A 1 337 ? 68.638 52.646 116.172 1.00 176.50 316 SER A N 1
ATOM 2336 C CA . SER A 1 337 ? 68.209 53.508 117.278 1.00 173.92 316 SER A CA 1
ATOM 2337 C C . SER A 1 337 ? 69.275 54.507 117.721 1.00 175.04 316 SER A C 1
ATOM 2338 O O . SER A 1 337 ? 70.086 54.925 116.918 1.00 176.09 316 SER A O 1
ATOM 2341 N N . ASN A 1 338 ? 69.270 54.903 118.988 1.00 164.58 317 ASN A N 1
ATOM 2342 C CA . ASN A 1 338 ? 70.241 55.904 119.444 1.00 167.81 317 ASN A CA 1
ATOM 2343 C C . ASN A 1 338 ? 71.206 55.571 120.589 1.00 170.08 317 ASN A C 1
ATOM 2344 O O . ASN A 1 338 ? 70.826 55.547 121.759 1.00 168.86 317 ASN A O 1
ATOM 2349 N N . ALA A 1 339 ? 72.470 55.380 120.225 1.00 232.04 318 ALA A N 1
ATOM 2350 C CA . ALA A 1 339 ? 72.790 55.268 118.826 1.00 234.20 318 ALA A CA 1
ATOM 2351 C C . ALA A 1 339 ? 73.947 54.306 118.758 1.00 239.74 318 ALA A C 1
ATOM 2352 O O . ALA A 1 339 ? 75.055 54.645 119.158 1.00 243.50 318 ALA A O 1
ATOM 2354 N N . ILE A 1 340 ? 73.677 53.101 118.267 1.00 242.58 319 ILE A N 1
ATOM 2355 C CA . ILE A 1 340 ? 74.677 52.044 118.198 1.00 245.05 319 ILE A CA 1
ATOM 2356 C C . ILE A 1 340 ? 75.647 52.066 119.385 1.00 229.37 319 ILE A C 1
ATOM 2357 O O . ILE A 1 340 ? 76.856 52.198 119.192 1.00 230.98 319 ILE A O 1
ATOM 2362 N N . LEU A 1 341 ? 75.140 51.925 120.612 1.00 230.10 320 LEU A N 1
ATOM 2363 C CA . LEU A 1 341 ? 73.711 51.810 120.930 1.00 226.75 320 LEU A CA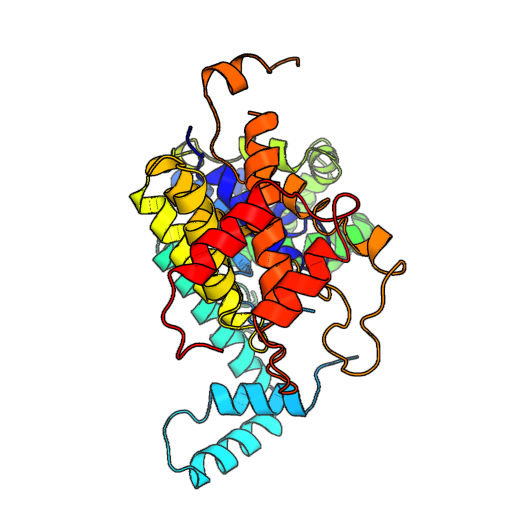 1
ATOM 2364 C C . LEU A 1 341 ? 72.918 50.811 120.075 1.00 240.35 320 LEU A C 1
ATOM 2365 O O . LEU A 1 341 ? 72.160 51.217 119.195 1.00 238.70 320 LEU A O 1
ATOM 2370 N N . ASP A 1 342 ? 73.077 49.513 120.337 1.00 305.49 321 ASP A N 1
ATOM 2371 C CA . ASP A 1 342 ? 73.999 49.005 121.351 1.00 305.39 321 ASP A CA 1
ATOM 2372 C C . ASP A 1 342 ? 75.389 48.851 120.750 1.00 305.93 321 ASP A C 1
ATOM 2373 O O . ASP A 1 342 ? 75.540 48.789 119.530 1.00 303.98 321 ASP A O 1
ATOM 2378 N N . LYS A 1 343 ? 76.405 48.793 121.604 1.00 255.57 322 LYS A N 1
ATOM 2379 C CA . LYS A 1 343 ? 77.776 48.679 121.123 1.00 256.88 322 LYS A CA 1
ATOM 2380 C C . LYS A 1 343 ? 78.776 48.779 122.270 1.00 263.24 322 LYS A C 1
ATOM 2381 O O . LYS A 1 343 ? 79.952 49.075 122.056 1.00 267.94 322 LYS A O 1
ATOM 2387 N N . PRO A 1 344 ? 78.304 48.531 123.488 1.00 261.25 323 PRO A N 1
ATOM 2388 C CA . PRO A 1 344 ? 79.170 48.593 124.673 1.00 262.19 323 PRO A CA 1
ATOM 2389 C C . PRO A 1 344 ? 80.319 49.615 124.587 1.00 263.18 323 PRO A C 1
ATOM 2390 O O . PRO A 1 344 ? 80.460 50.430 125.499 1.00 261.96 323 PRO A O 1
ATOM 2394 N N . GLY A 1 345 ? 81.107 49.560 123.518 1.00 246.85 324 GLY A N 1
ATOM 2395 C CA . GLY A 1 345 ? 82.220 50.474 123.342 1.00 249.59 324 GLY A CA 1
ATOM 2396 C C . GLY A 1 345 ? 81.795 51.928 123.401 1.00 248.13 324 GLY A C 1
ATOM 2397 O O . GLY A 1 345 ? 81.908 52.576 124.442 1.00 247.79 324 GLY A O 1
ATOM 2398 N N . LYS A 1 346 ? 81.304 52.442 122.278 1.00 211.70 325 LYS A N 1
ATOM 2399 C CA . LYS A 1 346 ? 80.861 53.828 122.199 1.00 209.38 325 LYS A CA 1
ATOM 2400 C C . LYS A 1 346 ? 79.843 54.146 123.290 1.00 207.57 325 LYS A C 1
ATOM 2401 O O . LYS A 1 346 ? 79.796 53.479 124.323 1.00 205.00 325 LYS A O 1
ATOM 2407 N N . LEU A 1 347 ? 79.029 55.170 123.052 1.00 229.43 326 LEU A N 1
ATOM 2408 C CA . LEU A 1 347 ? 78.011 55.579 124.013 1.00 226.23 326 LEU A CA 1
ATOM 2409 C C . LEU A 1 347 ? 78.422 56.854 124.741 1.00 227.08 326 LEU A C 1
ATOM 2410 O O . LEU A 1 347 ? 78.088 57.048 125.910 1.00 227.07 326 LEU A O 1
ATOM 2415 N N . ASP A 1 348 ? 79.148 57.721 124.043 1.00 167.82 327 ASP A N 1
ATOM 2416 C CA . ASP A 1 348 ? 79.605 58.977 124.621 1.00 164.92 327 ASP A CA 1
ATOM 2417 C C . ASP A 1 348 ? 78.820 60.102 123.986 1.00 159.56 327 ASP A C 1
ATOM 2418 O O . ASP A 1 348 ? 78.129 59.913 123.000 1.00 157.07 327 ASP A O 1
ATOM 2423 N N . GLU A 1 349 ? 78.975 61.290 124.538 1.00 154.74 328 GLU A N 1
ATOM 2424 C CA . GLU A 1 349 ? 78.106 62.410 124.238 1.00 150.99 328 GLU A CA 1
ATOM 2425 C C . GLU A 1 349 ? 78.442 63.160 122.960 1.00 148.10 328 GLU A C 1
ATOM 2426 O O . GLU A 1 349 ? 79.283 62.754 122.167 1.00 146.54 328 GLU A O 1
ATOM 2432 N N . ALA A 1 350 ? 77.759 64.280 122.793 1.00 139.66 329 ALA A N 1
ATOM 2433 C CA . ALA A 1 350 ? 78.107 65.222 121.766 1.00 142.85 329 ALA A CA 1
ATOM 2434 C C . ALA A 1 350 ? 77.698 64.681 120.433 1.00 144.81 329 ALA A C 1
ATOM 2435 O O . ALA A 1 350 ? 76.947 65.301 119.701 1.00 145.64 329 ALA A O 1
ATOM 2437 N N . GLU A 1 351 ? 78.225 63.507 120.100 1.00 156.88 330 GLU A N 1
ATOM 2438 C CA . GLU A 1 351 ? 77.969 62.883 118.808 1.00 157.19 330 GLU A CA 1
ATOM 2439 C C . GLU A 1 351 ? 76.489 62.576 118.617 1.00 156.49 330 GLU A C 1
ATOM 2440 O O . GLU A 1 351 ? 76.012 62.456 117.489 1.00 155.54 330 GLU A O 1
ATOM 2446 N N . TRP A 1 352 ? 75.768 62.447 119.725 1.00 178.16 331 TRP A N 1
ATOM 2447 C CA . TRP A 1 352 ? 74.350 62.142 119.672 1.00 174.81 331 TRP A CA 1
ATOM 2448 C C . TRP A 1 352 ? 73.529 63.330 120.117 1.00 171.43 331 TRP A C 1
ATOM 2449 O O . TRP A 1 352 ? 72.319 63.265 120.222 1.00 163.12 331 TRP A O 1
ATOM 2460 N N . ARG A 1 353 ? 74.214 64.433 120.363 1.00 176.21 332 ARG A N 1
ATOM 2461 C CA . ARG A 1 353 ? 73.564 65.699 120.601 1.00 176.65 332 ARG A CA 1
ATOM 2462 C C . ARG A 1 353 ? 72.804 65.977 119.337 1.00 176.84 332 ARG A C 1
ATOM 2463 O O . ARG A 1 353 ? 71.671 66.433 119.367 1.00 174.93 332 ARG A O 1
ATOM 2471 N N . ALA A 1 354 ? 73.432 65.689 118.208 1.00 155.36 333 ALA A N 1
ATOM 2472 C CA . ALA A 1 354 ? 72.742 65.920 116.969 1.00 155.08 333 ALA A CA 1
ATOM 2473 C C . ALA A 1 354 ? 71.746 64.795 116.780 1.00 152.82 333 ALA A C 1
ATOM 2474 O O . ALA A 1 354 ? 70.619 64.998 116.360 1.00 154.85 333 ALA A O 1
ATOM 2476 N N . VAL A 1 355 ? 72.122 63.596 117.181 1.00 128.21 334 VAL A N 1
ATOM 2477 C CA . VAL A 1 355 ? 71.330 62.405 116.884 1.00 122.16 334 VAL A CA 1
ATOM 2478 C C . VAL A 1 355 ? 70.030 62.409 117.657 1.00 117.01 334 VAL A C 1
ATOM 2479 O O . VAL A 1 355 ? 69.147 61.587 117.447 1.00 107.19 334 VAL A O 1
ATOM 2483 N N . GLN A 1 356 ? 69.940 63.381 118.555 1.00 154.91 335 GLN A N 1
ATOM 2484 C CA . GLN A 1 356 ? 68.781 63.547 119.403 1.00 152.72 335 GLN A CA 1
ATOM 2485 C C . GLN A 1 356 ? 67.547 63.945 118.607 1.00 145.65 335 GLN A C 1
ATOM 2486 O O . GLN A 1 356 ? 66.438 63.887 119.137 1.00 142.19 335 GLN A O 1
ATOM 2492 N N . ALA A 1 357 ? 67.747 64.402 117.390 1.00 99.68 336 ALA A N 1
ATOM 2493 C CA . ALA A 1 357 ? 66.626 64.708 116.549 1.00 95.63 336 ALA A CA 1
ATOM 2494 C C . ALA A 1 357 ? 66.102 63.381 116.041 1.00 96.05 336 ALA A C 1
ATOM 2495 O O . ALA A 1 357 ? 65.955 63.162 114.853 1.00 93.09 336 ALA A O 1
ATOM 2497 N N . HIS A 1 358 ? 65.851 62.485 116.980 1.00 102.93 337 HIS A N 1
ATOM 2498 C CA . HIS A 1 358 ? 65.255 61.203 116.706 1.00 97.80 337 HIS A CA 1
ATOM 2499 C C . HIS A 1 358 ? 63.843 61.495 116.367 1.00 100.35 337 HIS A C 1
ATOM 2500 O O . HIS A 1 358 ? 63.277 60.879 115.493 1.00 99.11 337 HIS A O 1
ATOM 2507 N N . ALA A 1 359 ? 63.233 62.421 117.078 1.00 92.78 338 ALA A N 1
ATOM 2508 C CA . ALA A 1 359 ? 62.077 63.083 116.532 1.00 97.29 338 ALA A CA 1
ATOM 2509 C C . ALA A 1 359 ? 62.048 64.543 116.945 1.00 99.61 338 ALA A C 1
ATOM 2510 O O . ALA A 1 359 ? 62.069 64.823 118.124 1.00 105.61 338 ALA A O 1
ATOM 2512 N N . ALA A 1 360 ? 62.057 65.465 115.995 1.00 95.46 339 ALA A N 1
ATOM 2513 C CA . ALA A 1 360 ? 62.347 65.132 114.643 1.00 90.98 339 ALA A CA 1
ATOM 2514 C C . ALA A 1 360 ? 61.276 64.132 114.148 1.00 84.00 339 ALA A C 1
ATOM 2515 O O . ALA A 1 360 ? 60.097 64.415 114.187 1.00 78.43 339 ALA A O 1
ATOM 2517 N N . TYR A 1 361 ? 61.746 62.999 113.746 1.00 91.38 340 TYR A N 1
ATOM 2518 C CA . TYR A 1 361 ? 60.923 62.089 113.032 1.00 90.98 340 TYR A CA 1
ATOM 2519 C C . TYR A 1 361 ? 59.729 61.788 113.903 1.00 92.77 340 TYR A C 1
ATOM 2520 O O . TYR A 1 361 ? 58.620 61.683 113.417 1.00 93.26 340 TYR A O 1
ATOM 2529 N N . THR A 1 362 ? 59.954 61.682 115.195 1.00 79.02 341 THR A N 1
ATOM 2530 C CA . THR A 1 362 ? 58.873 61.286 116.052 1.00 70.90 341 THR A CA 1
ATOM 2531 C C . THR A 1 362 ? 57.799 62.329 115.987 1.00 67.50 341 THR A C 1
ATOM 2532 O O . THR A 1 362 ? 56.647 61.997 115.898 1.00 64.86 341 THR A O 1
ATOM 2536 N N . GLU A 1 363 ? 58.175 63.584 116.027 1.00 73.73 342 GLU A N 1
ATOM 2537 C CA . GLU A 1 363 ? 57.175 64.609 116.009 1.00 70.15 342 GLU A CA 1
ATOM 2538 C C . GLU A 1 363 ? 56.407 64.595 114.734 1.00 73.01 342 GLU A C 1
ATOM 2539 O O . GLU A 1 363 ? 55.213 64.768 114.743 1.00 77.41 342 GLU A O 1
ATOM 2545 N N . GLN A 1 364 ? 57.093 64.438 113.629 1.00 73.93 343 GLN A N 1
ATOM 2546 C CA . GLN A 1 364 ? 56.402 64.460 112.380 1.00 72.35 343 GLN A CA 1
ATOM 2547 C C . GLN A 1 364 ? 55.440 63.318 112.297 1.00 70.21 343 GLN A C 1
ATOM 2548 O O . GLN A 1 364 ? 54.315 63.497 111.917 1.00 73.69 343 GLN A O 1
ATOM 2554 N N . ILE A 1 365 ? 55.888 62.135 112.634 1.00 62.75 344 ILE A N 1
ATOM 2555 C CA . ILE A 1 365 ? 55.048 60.979 112.500 1.00 62.32 344 ILE A CA 1
ATOM 2556 C C . ILE A 1 365 ? 53.838 61.085 113.386 1.00 65.69 344 ILE A C 1
ATOM 2557 O O . ILE A 1 365 ? 52.780 60.612 113.050 1.00 67.81 344 ILE A O 1
ATOM 2562 N N . LEU A 1 366 ? 54.011 61.658 114.552 1.00 63.84 345 LEU A N 1
ATOM 2563 C CA . LEU A 1 366 ? 52.914 61.794 115.480 1.00 65.46 345 LEU A CA 1
ATOM 2564 C C . LEU A 1 366 ? 51.832 62.695 114.964 1.00 70.39 345 LEU A C 1
ATOM 2565 O O . LEU A 1 366 ? 50.659 62.456 115.159 1.00 69.69 345 LEU A O 1
ATOM 2570 N N . TYR A 1 367 ? 52.255 63.764 114.328 1.00 78.48 346 TYR A N 1
ATOM 2571 C CA . TYR A 1 367 ? 51.348 64.739 113.817 1.00 74.24 346 TYR A CA 1
ATOM 2572 C C . TYR A 1 367 ? 50.495 64.070 112.793 1.00 73.25 346 TYR A C 1
ATOM 2573 O O . TYR A 1 367 ? 49.299 64.254 112.759 1.00 77.59 346 TYR A O 1
ATOM 2582 N N . LYS A 1 368 ? 51.117 63.288 111.943 1.00 61.45 347 LYS A N 1
ATOM 2583 C CA . LYS A 1 368 ? 50.380 62.571 110.937 1.00 63.57 347 LYS A CA 1
ATOM 2584 C C . LYS A 1 368 ? 49.443 61.595 111.570 1.00 65.55 347 LYS A C 1
ATOM 2585 O O . LYS A 1 368 ? 48.410 61.292 111.039 1.00 67.46 347 LYS A O 1
ATOM 2591 N N . LEU A 1 369 ? 49.896 60.976 112.633 1.00 73.69 348 LEU A N 1
ATOM 2592 C CA . LEU A 1 369 ? 49.107 60.000 113.362 1.00 74.57 348 LEU A CA 1
ATOM 2593 C C . LEU A 1 369 ? 47.926 60.442 114.195 1.00 73.59 348 LEU A C 1
ATOM 2594 O O . LEU A 1 369 ? 46.931 59.766 114.269 1.00 76.66 348 LEU A O 1
ATOM 2599 N N . SER A 1 370 ? 48.087 61.537 114.901 1.00 71.40 349 SER A N 1
ATOM 2600 C CA . SER A 1 370 ? 47.195 61.886 115.975 1.00 71.24 349 SER A CA 1
ATOM 2601 C C . SER A 1 370 ? 45.819 62.310 115.562 1.00 74.77 349 SER A C 1
ATOM 2602 O O . SER A 1 370 ? 45.622 62.824 114.492 1.00 75.65 349 SER A O 1
ATOM 2605 N N . PRO A 1 371 ? 44.865 62.112 116.439 1.00 80.89 350 PRO A N 1
ATOM 2606 C CA . PRO A 1 371 ? 43.477 62.387 116.135 1.00 80.69 350 PRO A CA 1
ATOM 2607 C C . PRO A 1 371 ? 43.287 63.854 115.943 1.00 80.66 350 PRO A C 1
ATOM 2608 O O . PRO A 1 371 ? 44.049 64.634 116.475 1.00 80.22 350 PRO A O 1
ATOM 2612 N N . PHE A 1 372 ? 42.261 64.230 115.204 1.00 75.93 351 PHE A N 1
ATOM 2613 C CA . PHE A 1 372 ? 42.119 65.603 114.772 1.00 79.25 351 PHE A CA 1
ATOM 2614 C C . PHE A 1 372 ? 40.754 66.209 115.049 1.00 76.70 351 PHE A C 1
ATOM 2615 O O . PHE A 1 372 ? 39.787 65.506 115.303 1.00 74.25 351 PHE A O 1
ATOM 2623 N N . LYS A 1 373 ? 40.700 67.529 114.987 1.00 72.37 352 LYS A N 1
ATOM 2624 C CA . LYS A 1 373 ? 39.527 68.277 115.381 1.00 66.50 352 LYS A CA 1
ATOM 2625 C C . LYS A 1 373 ? 38.795 68.774 114.164 1.00 72.09 352 LYS A C 1
ATOM 2626 O O . LYS A 1 373 ? 39.390 69.349 113.278 1.00 72.72 352 LYS A O 1
ATOM 2632 N N . THR A 1 374 ? 37.499 68.540 114.114 1.00 79.91 353 THR A N 1
ATOM 2633 C CA . THR A 1 374 ? 36.765 68.849 112.916 1.00 79.24 353 THR A CA 1
ATOM 2634 C C . THR A 1 374 ? 36.785 70.326 112.574 1.00 81.05 353 THR A C 1
ATOM 2635 O O . THR A 1 374 ? 37.055 70.698 111.448 1.00 79.43 353 THR A O 1
ATOM 2639 N N . LEU A 1 375 ? 36.482 71.181 113.528 1.00 84.88 354 LEU A N 1
ATOM 2640 C CA . LEU A 1 375 ? 36.401 72.587 113.214 1.00 82.76 354 LEU A CA 1
ATOM 2641 C C . LEU A 1 375 ? 37.759 73.033 112.745 1.00 81.50 354 LEU A C 1
ATOM 2642 O O . LEU A 1 375 ? 37.881 73.843 111.857 1.00 80.84 354 LEU A O 1
ATOM 2647 N N . ALA A 1 376 ? 38.788 72.496 113.363 1.00 86.80 355 ALA A N 1
ATOM 2648 C CA . ALA A 1 376 ? 40.148 72.852 113.022 1.00 88.54 355 ALA A CA 1
ATOM 2649 C C . ALA A 1 376 ? 40.520 72.457 111.610 1.00 88.78 355 ALA A C 1
ATOM 2650 O O . ALA A 1 376 ? 41.195 73.188 110.921 1.00 92.69 355 ALA A O 1
ATOM 2652 N N . ARG A 1 377 ? 40.059 71.284 111.188 1.00 88.64 356 ARG A N 1
ATOM 2653 C CA . ARG A 1 377 ? 40.333 70.791 109.844 1.00 83.70 356 ARG A CA 1
ATOM 2654 C C . ARG A 1 377 ? 39.544 71.573 108.799 1.00 88.27 356 ARG A C 1
ATOM 2655 O O . ARG A 1 377 ? 40.014 71.781 107.680 1.00 91.41 356 ARG A O 1
ATOM 2663 N N . MET A 1 378 ? 38.342 72.003 109.170 1.00 76.84 357 MET A N 1
ATOM 2664 C CA . MET A 1 378 ? 37.496 72.756 108.269 1.00 76.40 357 MET A CA 1
ATOM 2665 C C . MET A 1 378 ? 38.096 74.110 108.025 1.00 84.12 357 MET A C 1
ATOM 2666 O O . MET A 1 378 ? 37.977 74.639 106.944 1.00 88.30 357 MET A O 1
ATOM 2671 N N . ALA A 1 379 ? 38.680 74.643 109.079 1.00 110.06 358 ALA A N 1
ATOM 2672 C CA . ALA A 1 379 ? 39.153 76.001 109.139 1.00 114.24 358 ALA A CA 1
ATOM 2673 C C . ALA A 1 379 ? 40.529 76.055 108.574 1.00 124.25 358 ALA A C 1
ATOM 2674 O O . ALA A 1 379 ? 41.347 76.849 109.000 1.00 129.68 358 ALA A O 1
ATOM 2676 N N . GLY A 1 380 ? 40.785 75.192 107.611 1.00 130.32 359 GLY A N 1
ATOM 2677 C CA . GLY A 1 380 ? 42.083 75.136 106.987 1.00 131.21 359 GLY A CA 1
ATOM 2678 C C . GLY A 1 380 ? 41.931 74.540 105.615 1.00 131.79 359 GLY A C 1
ATOM 2679 O O . GLY A 1 380 ? 42.609 73.589 105.271 1.00 126.82 359 GLY A O 1
ATOM 2680 N N . ALA A 1 381 ? 41.016 75.090 104.831 1.00 134.23 360 ALA A N 1
ATOM 2681 C CA . ALA A 1 381 ? 40.857 74.653 103.460 1.00 139.80 360 ALA A CA 1
ATOM 2682 C C . ALA A 1 381 ? 41.644 75.575 102.543 1.00 145.66 360 ALA A C 1
ATOM 2683 O O . ALA A 1 381 ? 41.851 75.273 101.373 1.00 145.78 360 ALA A O 1
ATOM 2685 N N . HIS A 1 382 ? 42.157 76.644 103.132 1.00 194.34 361 HIS A N 1
ATOM 2686 C CA . HIS A 1 382 ? 43.067 77.579 102.477 1.00 197.09 361 HIS A CA 1
ATOM 2687 C C . HIS A 1 382 ? 44.386 77.484 103.240 1.00 198.10 361 HIS A C 1
ATOM 2688 O O . HIS A 1 382 ? 45.404 77.023 102.734 1.00 197.36 361 HIS A O 1
ATOM 2695 N N . HIS A 1 383 ? 44.337 77.914 104.486 1.00 161.03 362 HIS A N 1
ATOM 2696 C CA . HIS A 1 383 ? 45.412 77.732 105.448 1.00 160.14 362 HIS A CA 1
ATOM 2697 C C . HIS A 1 383 ? 45.015 78.516 106.682 1.00 162.97 362 HIS A C 1
ATOM 2698 O O . HIS A 1 383 ? 44.260 79.481 106.587 1.00 165.44 362 HIS A O 1
ATOM 2705 N N . ASN A 1 396 ? 46.856 72.187 119.344 1.00 128.97 375 ASN A N 1
ATOM 2706 C CA . ASN A 1 396 ? 47.101 70.957 118.639 1.00 120.86 375 ASN A CA 1
ATOM 2707 C C . ASN A 1 396 ? 48.591 70.874 118.464 1.00 117.14 375 ASN A C 1
ATOM 2708 O O . ASN A 1 396 ? 49.172 69.829 118.628 1.00 116.48 375 ASN A O 1
ATOM 2713 N N . GLY A 1 397 ? 49.209 71.975 118.098 1.00 111.80 376 GLY A N 1
ATOM 2714 C CA . GLY A 1 397 ? 50.637 71.973 117.891 1.00 110.66 376 GLY A CA 1
ATOM 2715 C C . GLY A 1 397 ? 51.381 71.683 119.163 1.00 110.73 376 GLY A C 1
ATOM 2716 O O . GLY A 1 397 ? 52.378 70.988 119.168 1.00 108.03 376 GLY A O 1
ATOM 2717 N N . ASP A 1 398 ? 50.926 72.280 120.245 1.00 118.58 377 ASP A N 1
ATOM 2718 C CA . ASP A 1 398 ? 51.560 72.077 121.525 1.00 121.11 377 ASP A CA 1
ATOM 2719 C C . ASP A 1 398 ? 51.443 70.651 122.009 1.00 119.68 377 ASP A C 1
ATOM 2720 O O . ASP A 1 398 ? 52.391 70.069 122.511 1.00 119.11 377 ASP A O 1
ATOM 2725 N N . GLU A 1 399 ? 50.273 70.076 121.830 1.00 126.04 378 GLU A N 1
ATOM 2726 C CA . GLU A 1 399 ? 50.033 68.766 122.361 1.00 124.33 378 GLU A CA 1
ATOM 2727 C C . GLU A 1 399 ? 51.027 67.829 121.728 1.00 121.07 378 GLU A C 1
ATOM 2728 O O . GLU A 1 399 ? 51.615 66.997 122.396 1.00 122.77 378 GLU A O 1
ATOM 2734 N N . ILE A 1 400 ? 51.253 67.999 120.444 1.00 89.29 379 ILE A N 1
ATOM 2735 C CA . ILE A 1 400 ? 52.100 67.085 119.734 1.00 87.64 379 ILE A CA 1
ATOM 2736 C C . ILE A 1 400 ? 53.438 67.155 120.403 1.00 84.69 379 ILE A C 1
ATOM 2737 O O . ILE A 1 400 ? 54.106 66.156 120.560 1.00 79.81 379 ILE A O 1
ATOM 2742 N N . SER A 1 401 ? 53.840 68.352 120.783 1.00 80.47 380 SER A N 1
ATOM 2743 C CA . SER A 1 401 ? 55.126 68.546 121.415 1.00 82.60 380 SER A CA 1
ATOM 2744 C C . SER A 1 401 ? 55.204 67.856 122.745 1.00 77.62 380 SER A C 1
ATOM 2745 O O . SER A 1 401 ? 56.209 67.282 123.090 1.00 74.27 380 SER A O 1
ATOM 2748 N N . LEU A 1 402 ? 54.134 67.938 123.504 1.00 66.59 381 LEU A N 1
ATOM 2749 C CA . LEU A 1 402 ? 54.086 67.242 124.754 1.00 62.76 381 LEU A CA 1
ATOM 2750 C C . LEU A 1 402 ? 54.151 65.753 124.520 1.00 67.10 381 LEU A C 1
ATOM 2751 O O . LEU A 1 402 ? 54.884 65.047 125.167 1.00 66.45 381 LEU A O 1
ATOM 2756 N N . MET A 1 403 ? 53.385 65.287 123.556 1.00 75.50 382 MET A N 1
ATOM 2757 C CA . MET A 1 403 ? 53.314 63.896 123.256 1.00 69.50 382 MET A CA 1
ATOM 2758 C C . MET A 1 403 ? 54.701 63.478 122.880 1.00 70.50 382 MET A C 1
ATOM 2759 O O . MET A 1 403 ? 55.168 62.454 123.274 1.00 73.15 382 MET A O 1
ATOM 2764 N N . THR A 1 404 ? 55.333 64.262 122.042 1.00 63.96 383 THR A N 1
ATOM 2765 C CA . THR A 1 404 ? 56.621 63.901 121.518 1.00 64.47 383 THR A CA 1
ATOM 2766 C C . THR A 1 404 ? 57.619 63.840 122.613 1.00 65.87 383 THR A C 1
ATOM 2767 O O . THR A 1 404 ? 58.499 62.997 122.62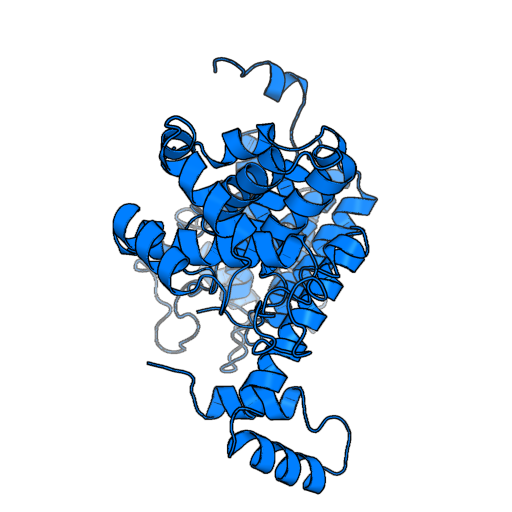3 1.00 65.65 383 THR A O 1
ATOM 2771 N N . ARG A 1 405 ? 57.521 64.788 123.514 1.00 65.69 384 ARG A N 1
ATOM 2772 C CA . ARG A 1 405 ? 58.439 64.804 124.611 1.00 66.91 384 ARG A CA 1
ATOM 2773 C C . ARG A 1 405 ? 58.279 63.604 125.504 1.00 69.29 384 ARG A C 1
ATOM 2774 O O . ARG A 1 405 ? 59.263 63.031 125.903 1.00 71.47 384 ARG A O 1
ATOM 2782 N N . ILE A 1 406 ? 57.058 63.231 125.830 1.00 51.38 385 ILE A N 1
ATOM 2783 C CA . ILE A 1 406 ? 56.899 62.088 126.675 1.00 46.61 385 ILE A CA 1
ATOM 2784 C C . ILE A 1 406 ? 57.412 60.843 126.012 1.00 51.34 385 ILE A C 1
ATOM 2785 O O . ILE A 1 406 ? 58.207 60.143 126.573 1.00 53.86 385 ILE A O 1
ATOM 2790 N N . ILE A 1 407 ? 56.937 60.559 124.826 1.00 48.90 386 ILE A N 1
ATOM 2791 C CA . ILE A 1 407 ? 57.285 59.337 124.167 1.00 48.30 386 ILE A CA 1
ATOM 2792 C C . ILE A 1 407 ? 58.756 59.297 123.919 1.00 49.82 386 ILE A C 1
ATOM 2793 O O . ILE A 1 407 ? 59.372 58.269 124.003 1.00 46.96 386 ILE A O 1
ATOM 2798 N N . THR A 1 408 ? 59.312 60.427 123.565 1.00 69.25 387 THR A N 1
ATOM 2799 C CA . THR A 1 408 ? 60.718 60.493 123.253 1.00 72.55 387 THR A CA 1
ATOM 2800 C C . THR A 1 408 ? 61.556 60.184 124.469 1.00 71.39 387 THR A C 1
ATOM 2801 O O . THR A 1 408 ? 62.543 59.482 124.397 1.00 73.28 387 THR A O 1
ATOM 2805 N N . THR A 1 409 ? 61.131 60.707 125.599 1.00 58.79 388 THR A N 1
ATOM 2806 C CA . THR A 1 409 ? 61.822 60.498 126.836 1.00 56.92 388 THR A CA 1
ATOM 2807 C C . THR A 1 409 ? 61.819 59.027 127.145 1.00 58.45 388 THR A C 1
ATOM 2808 O O . THR A 1 409 ? 62.798 58.489 127.569 1.00 54.63 388 THR A O 1
ATOM 2812 N N . ALA A 1 410 ? 60.702 58.378 126.923 1.00 61.88 389 ALA A N 1
ATOM 2813 C CA . ALA A 1 410 ? 60.604 56.968 127.149 1.00 56.54 389 ALA A CA 1
ATOM 2814 C C . ALA A 1 410 ? 61.522 56.254 126.233 1.00 57.26 389 ALA A C 1
ATOM 2815 O O . ALA A 1 410 ? 62.127 55.292 126.587 1.00 57.48 389 ALA A O 1
ATOM 2817 N N . ASP A 1 411 ? 61.586 56.715 125.010 1.00 74.46 390 ASP A N 1
ATOM 2818 C CA . ASP A 1 411 ? 62.354 56.043 124.002 1.00 73.42 390 ASP A CA 1
ATOM 2819 C C . ASP A 1 411 ? 63.800 56.068 124.367 1.00 71.95 390 ASP A C 1
ATOM 2820 O O . ASP A 1 411 ? 64.509 55.114 124.151 1.00 71.35 390 ASP A O 1
ATOM 2825 N N . ILE A 1 412 ? 64.252 57.199 124.862 1.00 50.41 391 ILE A N 1
ATOM 2826 C CA . ILE A 1 412 ? 65.617 57.319 125.311 1.00 53.55 391 ILE A CA 1
ATOM 2827 C C . ILE A 1 412 ? 65.886 56.420 126.517 1.00 61.03 391 ILE A C 1
ATOM 2828 O O . ILE A 1 412 ? 66.882 55.738 126.563 1.00 58.99 391 ILE A O 1
ATOM 2833 N N . PHE A 1 413 ? 64.984 56.409 127.477 1.00 65.54 392 PHE A N 1
ATOM 2834 C CA . PHE A 1 413 ? 65.197 55.624 128.659 1.00 57.22 392 PHE A CA 1
ATOM 2835 C C . PHE A 1 413 ? 65.315 54.179 128.311 1.00 55.69 392 PHE A C 1
ATOM 2836 O O . PHE A 1 413 ? 66.085 53.484 128.920 1.00 58.58 392 PHE A O 1
ATOM 2844 N N . ASP A 1 414 ? 64.525 53.710 127.369 1.00 55.93 393 ASP A N 1
ATOM 2845 C CA . ASP A 1 414 ? 64.627 52.330 126.979 1.00 56.90 393 ASP A CA 1
ATOM 2846 C C . ASP A 1 414 ? 65.952 52.082 126.373 1.00 60.63 393 ASP A C 1
ATOM 2847 O O . ASP A 1 414 ? 66.515 51.030 126.536 1.00 64.41 393 ASP A O 1
ATOM 2852 N N . ALA A 1 415 ? 66.418 53.030 125.595 1.00 55.52 394 ALA A N 1
ATOM 2853 C CA . ALA A 1 415 ? 67.638 52.813 124.872 1.00 55.38 394 ALA A CA 1
ATOM 2854 C C . ALA A 1 415 ? 68.826 52.665 125.780 1.00 58.56 394 ALA A C 1
ATOM 2855 O O . ALA A 1 415 ? 69.659 51.801 125.580 1.00 60.00 394 ALA A O 1
ATOM 2857 N N . LEU A 1 416 ? 68.900 53.485 126.805 1.00 66.80 395 LEU A N 1
ATOM 2858 C CA . LEU A 1 416 ? 69.960 53.305 127.761 1.00 69.38 395 LEU A CA 1
ATOM 2859 C C . LEU A 1 416 ? 69.845 51.980 128.489 1.00 70.44 395 LEU A C 1
ATOM 2860 O O . LEU A 1 416 ? 70.794 51.243 128.569 1.00 72.27 395 LEU A O 1
ATOM 2865 N N . SER A 1 417 ? 68.678 51.648 129.021 1.00 73.57 396 SER A N 1
ATOM 2866 C CA . SER A 1 417 ? 68.411 50.334 129.623 1.00 72.69 396 SER A CA 1
ATOM 2867 C C . SER A 1 417 ? 68.065 49.239 128.644 1.00 73.10 396 SER A C 1
ATOM 2868 O O . SER A 1 417 ? 67.847 49.498 127.492 1.00 80.53 396 SER A O 1
ATOM 2871 N N . ALA A 1 418 ? 68.028 48.010 129.115 1.00 68.50 397 ALA A N 1
ATOM 2872 C CA . ALA A 1 418 ? 67.554 46.934 128.275 1.00 72.00 397 ALA A CA 1
ATOM 2873 C C . ALA A 1 418 ? 68.686 46.220 127.606 1.00 73.41 397 ALA A C 1
ATOM 2874 O O . ALA A 1 418 ? 68.604 45.063 127.218 1.00 62.52 397 ALA A O 1
ATOM 2876 N N . GLU A 1 419 ? 69.768 46.949 127.510 1.00 194.98 398 GLU A N 1
ATOM 2877 C CA . GLU A 1 419 ? 70.706 46.901 126.382 1.00 211.26 398 GLU A CA 1
ATOM 2878 C C . GLU A 1 419 ? 70.879 45.438 126.033 1.00 218.03 398 GLU A C 1
ATOM 2879 O O . GLU A 1 419 ? 71.889 44.968 125.508 1.00 223.32 398 GLU A O 1
ATOM 2885 N N . ARG A 1 420 ? 69.829 44.730 126.360 1.00 176.84 399 ARG A N 1
ATOM 2886 C CA . ARG A 1 420 ? 69.840 43.317 126.556 1.00 179.84 399 ARG A CA 1
ATOM 2887 C C . ARG A 1 420 ? 70.498 42.404 125.499 1.00 183.04 399 ARG A C 1
ATOM 2888 O O . ARG A 1 420 ? 71.232 41.493 125.896 1.00 185.09 399 ARG A O 1
ATOM 2896 N N . PRO A 1 421 ? 70.324 42.615 124.211 1.00 183.09 400 PRO A N 1
ATOM 2897 C CA . PRO A 1 421 ? 71.061 41.772 123.272 1.00 182.56 400 PRO A CA 1
ATOM 2898 C C . PRO A 1 421 ? 71.738 42.704 122.330 1.00 182.96 400 PRO A C 1
ATOM 2899 O O . PRO A 1 421 ? 71.064 43.431 121.613 1.00 182.02 400 PRO A O 1
ATOM 2903 N N . TYR A 1 422 ? 73.067 42.675 122.278 1.00 177.13 401 TYR A N 1
ATOM 2904 C CA . TYR A 1 422 ? 73.857 41.801 123.129 1.00 175.86 401 TYR A CA 1
ATOM 2905 C C . TYR A 1 422 ? 73.522 42.200 124.554 1.00 177.62 401 TYR A C 1
ATOM 2906 O O . TYR A 1 422 ? 73.263 43.370 124.833 1.00 177.68 401 TYR A O 1
ATOM 2915 N N . ARG A 1 423 ? 73.520 41.226 125.453 1.00 189.65 402 ARG A N 1
ATOM 2916 C CA . ARG A 1 423 ? 73.125 41.493 126.828 1.00 189.65 402 ARG A CA 1
ATOM 2917 C C . ARG A 1 423 ? 74.002 42.603 127.404 1.00 189.05 402 ARG A C 1
ATOM 2918 O O . ARG A 1 423 ? 75.191 42.664 127.123 1.00 192.23 402 ARG A O 1
ATOM 2926 N N . ALA A 1 424 ? 73.382 43.454 128.214 1.00 152.35 403 ALA A N 1
ATOM 2927 C CA . ALA A 1 424 ? 74.073 44.544 128.851 1.00 146.47 403 ALA A CA 1
ATOM 2928 C C . ALA A 1 424 ? 73.085 45.552 129.415 1.00 135.85 403 ALA A C 1
ATOM 2929 O O . ALA A 1 424 ? 73.060 46.694 128.985 1.00 138.77 403 ALA A O 1
ATOM 2931 N N . ALA A 1 425 ? 72.267 45.149 130.371 1.00 74.11 404 ALA A N 1
ATOM 2932 C CA . ALA A 1 425 ? 71.339 46.096 130.947 1.00 64.62 404 ALA A CA 1
ATOM 2933 C C . ALA A 1 425 ? 72.074 47.122 131.764 1.00 66.66 404 ALA A C 1
ATOM 2934 O O . ALA A 1 425 ? 73.033 46.828 132.427 1.00 72.14 404 ALA A O 1
ATOM 2936 N N . MET A 1 426 ? 71.632 48.351 131.654 1.00 112.87 405 MET A N 1
ATOM 2937 C CA . MET A 1 426 ? 72.201 49.437 132.374 1.00 107.26 405 MET A CA 1
ATOM 2938 C C . MET A 1 426 ? 71.298 49.556 133.548 1.00 108.10 405 MET A C 1
ATOM 2939 O O . MET A 1 426 ? 70.127 49.343 133.445 1.00 106.03 405 MET A O 1
ATOM 2944 N N . PRO A 1 427 ? 71.837 49.883 134.689 1.00 88.48 406 PRO A N 1
ATOM 2945 C CA . PRO A 1 427 ? 70.999 50.093 135.846 1.00 91.80 406 PRO A CA 1
ATOM 2946 C C . PRO A 1 427 ? 70.125 51.291 135.627 1.00 88.85 406 PRO A C 1
ATOM 2947 O O . PRO A 1 427 ? 70.485 52.214 134.948 1.00 83.00 406 PRO A O 1
ATOM 2951 N N . ILE A 1 428 ? 68.955 51.251 136.212 1.00 71.88 407 ILE A N 1
ATOM 2952 C CA . ILE A 1 428 ? 67.952 52.226 135.948 1.00 64.63 407 ILE A CA 1
ATOM 2953 C C . ILE A 1 428 ? 68.459 53.567 136.331 1.00 66.65 407 ILE A C 1
ATOM 2954 O O . ILE A 1 428 ? 68.287 54.528 135.618 1.00 64.61 407 ILE A O 1
ATOM 2959 N N . ASP A 1 429 ? 68.981 53.653 137.531 1.00 84.89 408 ASP A N 1
ATOM 2960 C CA . ASP A 1 429 ? 69.424 54.923 138.041 1.00 86.79 408 ASP A CA 1
ATOM 2961 C C . ASP A 1 429 ? 70.651 55.440 137.393 1.00 84.83 408 ASP A C 1
ATOM 2962 O O . ASP A 1 429 ? 70.905 56.616 137.423 1.00 84.36 408 ASP A O 1
ATOM 2967 N N . LYS A 1 430 ? 71.440 54.546 136.844 1.00 67.13 409 LYS A N 1
ATOM 2968 C CA . LYS A 1 430 ? 72.551 54.947 136.035 1.00 68.65 409 LYS A CA 1
ATOM 2969 C C . LYS A 1 430 ? 72.085 55.619 134.761 1.00 68.09 409 LYS A C 1
ATOM 2970 O O . LYS A 1 430 ? 72.551 56.678 134.394 1.00 68.47 409 LYS A O 1
ATOM 2976 N N . ALA A 1 431 ? 71.144 54.977 134.092 1.00 73.05 410 ALA A N 1
ATOM 2977 C CA . ALA A 1 431 ? 70.582 55.488 132.869 1.00 68.62 410 ALA A CA 1
ATOM 2978 C C . ALA A 1 431 ? 69.899 56.791 133.143 1.00 68.88 410 ALA A C 1
ATOM 2979 O O . ALA A 1 431 ? 70.008 57.707 132.379 1.00 73.85 410 ALA A O 1
ATOM 2981 N N . LEU A 1 432 ? 69.218 56.887 134.258 1.00 69.61 411 LEU A N 1
ATOM 2982 C CA . LEU A 1 432 ? 68.553 58.110 134.618 1.00 71.98 411 LEU A CA 1
ATOM 2983 C C . LEU A 1 432 ? 69.548 59.214 134.781 1.00 73.63 411 LEU A C 1
ATOM 2984 O O . LEU A 1 432 ? 69.278 60.358 134.476 1.00 74.67 411 LEU A O 1
ATOM 2989 N N . ALA A 1 433 ? 70.690 58.864 135.338 1.00 84.51 412 ALA A N 1
ATOM 2990 C CA . ALA A 1 433 ? 71.779 59.801 135.558 1.00 85.11 412 ALA A CA 1
ATOM 2991 C C . ALA A 1 433 ? 72.392 60.327 134.284 1.00 83.34 412 ALA A C 1
ATOM 2992 O O . ALA A 1 433 ? 72.763 61.475 134.215 1.00 82.94 412 ALA A O 1
ATOM 2994 N N . ILE A 1 434 ? 72.489 59.468 133.274 1.00 70.27 413 ILE A N 1
ATOM 2995 C CA . ILE A 1 434 ? 73.047 59.861 131.986 1.00 78.32 413 ILE A CA 1
ATOM 2996 C C . ILE A 1 434 ? 72.224 60.981 131.359 1.00 77.22 413 ILE A C 1
ATOM 2997 O O . ILE A 1 434 ? 72.773 61.921 130.784 1.00 77.22 413 ILE A O 1
ATOM 3002 N N . MET A 1 435 ? 70.904 60.875 131.475 1.00 67.55 414 MET A N 1
ATOM 3003 C CA . MET A 1 435 ? 70.004 61.884 130.932 1.00 66.63 414 MET A CA 1
ATOM 3004 C C . MET A 1 435 ? 70.253 63.240 131.582 1.00 76.66 414 MET A C 1
ATOM 3005 O O . MET A 1 435 ? 70.622 64.203 130.910 1.00 80.89 414 MET A O 1
ATOM 3010 N N . GLU A 1 436 ? 70.051 63.308 132.894 1.00 88.12 415 GLU A N 1
ATOM 3011 C CA . GLU A 1 436 ? 70.271 64.541 133.639 1.00 89.74 415 GLU A CA 1
ATOM 3012 C C . GLU A 1 436 ? 71.688 65.058 133.419 1.00 89.35 415 GLU A C 1
ATOM 3013 O O . GLU A 1 436 ? 71.938 66.262 133.483 1.00 87.29 415 GLU A O 1
ATOM 3019 N N . GLU A 1 437 ? 72.612 64.139 133.158 1.00 115.62 416 GLU A N 1
ATOM 3020 C CA . GLU A 1 437 ? 73.991 64.494 132.914 1.00 127.12 416 GLU A CA 1
ATOM 3021 C C . GLU A 1 437 ? 73.971 65.128 131.572 1.00 128.68 416 GLU A C 1
ATOM 3022 O O . GLU A 1 437 ? 74.507 66.202 131.362 1.00 131.66 416 GLU A O 1
ATOM 3028 N N . ASN A 1 438 ? 73.270 64.463 130.675 1.00 139.00 417 ASN A N 1
ATOM 3029 C CA . ASN A 1 438 ? 72.931 65.012 129.390 1.00 132.46 417 ASN A CA 1
ATOM 3030 C C . ASN A 1 438 ? 71.502 65.378 129.570 1.00 132.90 417 ASN A C 1
ATOM 3031 O O . ASN A 1 438 ? 70.708 64.539 129.931 1.00 139.30 417 ASN A O 1
ATOM 3036 N N . LEU A 1 439 ? 71.234 66.641 129.298 1.00 106.59 418 LEU A N 1
ATOM 3037 C CA . LEU A 1 439 ? 69.907 67.160 129.278 1.00 103.94 418 LEU A CA 1
ATOM 3038 C C . LEU A 1 439 ? 69.788 68.612 128.862 1.00 106.04 418 LEU A C 1
ATOM 3039 O O . LEU A 1 439 ? 70.256 69.014 127.799 1.00 110.62 418 LEU A O 1
ATOM 3044 N N . HIS A 1 440 ? 69.020 69.333 129.666 1.00 105.96 419 HIS A N 1
ATOM 3045 C CA . HIS A 1 440 ? 68.453 70.593 129.256 1.00 106.44 419 HIS A CA 1
ATOM 3046 C C . HIS A 1 440 ? 68.766 70.773 127.803 1.00 106.49 419 HIS A C 1
ATOM 3047 O O . HIS A 1 440 ? 68.021 71.391 127.060 1.00 102.87 419 HIS A O 1
ATOM 3054 N N . THR A 1 441 ? 69.882 70.200 127.401 1.00 108.55 420 THR A N 1
ATOM 3055 C CA . THR A 1 441 ? 70.272 70.232 126.017 1.00 104.11 420 THR A CA 1
ATOM 3056 C C . THR A 1 441 ? 69.445 69.303 125.174 1.00 97.09 420 THR A C 1
ATOM 3057 O O . THR A 1 441 ? 68.966 69.672 124.126 1.00 100.96 420 THR A O 1
ATOM 3061 N N . ALA A 1 442 ? 69.382 68.051 125.590 1.00 79.20 421 ALA A N 1
ATOM 3062 C CA . ALA A 1 442 ? 68.692 67.037 124.817 1.00 77.43 421 ALA A CA 1
ATOM 3063 C C . ALA A 1 442 ? 67.539 66.353 125.513 1.00 71.99 421 ALA A C 1
ATOM 3064 O O . ALA A 1 442 ? 66.862 65.564 124.906 1.00 71.52 421 ALA A O 1
ATOM 3066 N N . ILE A 1 443 ? 67.335 66.621 126.779 1.00 74.10 422 ILE A N 1
ATOM 3067 C CA . ILE A 1 443 ? 66.352 65.864 127.489 1.00 69.40 422 ILE A CA 1
ATOM 3068 C C . ILE A 1 443 ? 65.328 66.765 128.061 1.00 67.88 422 ILE A C 1
ATOM 3069 O O . ILE A 1 443 ? 65.626 67.651 128.796 1.00 67.39 422 ILE A O 1
ATOM 3074 N N . ASP A 1 444 ? 64.087 66.560 127.713 1.00 84.81 423 ASP A N 1
ATOM 3075 C CA . ASP A 1 444 ? 63.135 67.418 128.321 1.00 86.32 423 ASP A CA 1
ATOM 3076 C C . ASP A 1 444 ? 63.435 67.162 129.730 1.00 88.73 423 ASP A C 1
ATOM 3077 O O . ASP A 1 444 ? 64.229 66.307 130.029 1.00 92.67 423 ASP A O 1
ATOM 3082 N N . PRO A 1 445 ? 62.774 67.901 130.599 1.00 80.50 424 PRO A N 1
ATOM 3083 C CA . PRO A 1 445 ? 62.996 67.763 132.016 1.00 81.36 424 PRO A CA 1
ATOM 3084 C C . PRO A 1 445 ? 61.720 67.830 132.809 1.00 84.28 424 PRO A C 1
ATOM 3085 O O . PRO A 1 445 ? 61.781 67.778 134.011 1.00 88.55 424 PRO A O 1
ATOM 3089 N N . GLU A 1 446 ? 60.573 67.940 132.172 1.00 107.25 425 GLU A N 1
ATOM 3090 C CA . GLU A 1 446 ? 59.355 67.874 132.931 1.00 106.98 425 GLU A CA 1
ATOM 3091 C C . GLU A 1 446 ? 59.046 66.419 132.947 1.00 103.53 425 GLU A C 1
ATOM 3092 O O . GLU A 1 446 ? 58.449 65.890 133.860 1.00 105.77 425 GLU A O 1
ATOM 3098 N N . CYS A 1 447 ? 59.514 65.781 131.899 1.00 75.42 426 CYS A N 1
ATOM 3099 C CA . CYS A 1 447 ? 59.286 64.404 131.674 1.00 70.03 426 CYS A CA 1
ATOM 3100 C C . CYS A 1 447 ? 60.322 63.662 132.417 1.00 73.23 426 CYS A C 1
ATOM 3101 O O . CYS A 1 447 ? 60.022 62.709 133.096 1.00 75.88 426 CYS A O 1
ATOM 3104 N N . PHE A 1 448 ? 61.558 64.102 132.309 1.00 74.19 427 PHE A N 1
ATOM 3105 C CA . PHE A 1 448 ? 62.607 63.402 133.005 1.00 71.86 427 PHE A CA 1
ATOM 3106 C C . PHE A 1 448 ? 62.300 63.282 134.465 1.00 72.40 427 PHE A C 1
ATOM 3107 O O . PHE A 1 448 ? 62.555 62.276 135.064 1.00 73.22 427 PHE A O 1
ATOM 3115 N N . ALA A 1 449 ? 61.754 64.319 135.051 1.00 60.94 428 ALA A N 1
ATOM 3116 C CA . ALA A 1 449 ? 61.401 64.254 136.439 1.00 61.94 428 ALA A CA 1
ATOM 3117 C C . ALA A 1 449 ? 60.289 63.281 136.640 1.00 60.86 428 ALA A C 1
ATOM 3118 O O . ALA A 1 449 ? 60.292 62.505 137.566 1.00 60.86 428 ALA A O 1
ATOM 3120 N N . ALA A 1 450 ? 59.311 63.348 135.768 1.00 70.47 429 ALA A N 1
ATOM 3121 C CA . ALA A 1 450 ? 58.169 62.475 135.867 1.00 71.60 429 ALA A CA 1
ATOM 3122 C C . ALA A 1 450 ? 58.601 61.044 135.704 1.00 68.94 429 ALA A C 1
ATOM 3123 O O . ALA A 1 450 ? 58.060 60.172 136.335 1.00 68.85 429 ALA A O 1
ATOM 3125 N N . LEU A 1 451 ? 59.571 60.808 134.846 1.00 54.46 430 LEU A N 1
ATOM 3126 C CA . LEU A 1 451 ? 60.042 59.471 134.649 1.00 53.38 430 LEU A CA 1
ATOM 3127 C C . LEU A 1 451 ? 60.609 58.988 135.945 1.00 54.80 430 LEU A C 1
ATOM 3128 O O . LEU A 1 451 ? 60.327 57.905 136.386 1.00 54.47 430 LEU A O 1
ATOM 3133 N N . ALA A 1 452 ? 61.440 59.811 136.546 1.00 57.08 431 ALA A N 1
ATOM 3134 C CA . ALA A 1 452 ? 62.129 59.439 137.754 1.00 58.78 431 ALA A CA 1
ATOM 3135 C C . ALA A 1 452 ? 61.158 59.201 138.857 1.00 58.78 431 ALA A C 1
ATOM 3136 O O . ALA A 1 452 ? 61.265 58.243 139.580 1.00 58.84 431 ALA A O 1
ATOM 3138 N N . ALA A 1 453 ? 60.204 60.082 138.983 1.00 59.49 432 ALA A N 1
ATOM 3139 C CA . ALA A 1 453 ? 59.267 59.938 140.039 1.00 67.26 432 ALA A CA 1
ATOM 3140 C C . ALA A 1 453 ? 58.530 58.646 139.854 1.00 65.73 432 ALA A C 1
ATOM 3141 O O . ALA A 1 453 ? 58.309 57.928 140.797 1.00 73.30 432 ALA A O 1
ATOM 3143 N N . ALA A 1 454 ? 58.126 58.351 138.638 1.00 56.69 433 ALA A N 1
ATOM 3144 C CA . ALA A 1 454 ? 57.360 57.159 138.390 1.00 56.86 433 ALA A CA 1
ATOM 3145 C C . ALA A 1 454 ? 58.142 55.908 138.679 1.00 59.22 433 ALA A C 1
ATOM 3146 O O . ALA A 1 454 ? 57.630 54.977 139.236 1.00 57.55 433 ALA A O 1
ATOM 3148 N N . LEU A 1 455 ? 59.390 55.892 138.272 1.00 58.89 434 LEU A N 1
ATOM 3149 C CA . LEU A 1 455 ? 60.228 54.734 138.430 1.00 57.76 434 LEU A CA 1
ATOM 3150 C C . LEU A 1 455 ? 60.417 54.437 139.888 1.00 63.04 434 LEU A C 1
ATOM 3151 O O . LEU A 1 455 ? 60.483 53.309 140.304 1.00 62.77 434 LEU A O 1
ATOM 3156 N N . ASN A 1 456 ? 60.442 55.490 140.672 1.00 71.11 435 ASN A N 1
ATOM 3157 C CA . ASN A 1 456 ? 60.691 55.426 142.082 1.00 69.61 435 ASN A CA 1
ATOM 3158 C C . ASN A 1 456 ? 59.656 54.606 142.786 1.00 68.48 435 ASN A C 1
ATOM 3159 O O . ASN A 1 456 ? 59.936 53.945 143.756 1.00 69.11 435 ASN A O 1
ATOM 3164 N N . LEU A 1 457 ? 58.441 54.685 142.301 1.00 57.00 436 LEU A N 1
ATOM 3165 C CA . LEU A 1 457 ? 57.330 53.995 142.891 1.00 56.38 436 LEU A CA 1
ATOM 3166 C C . LEU A 1 457 ? 57.410 52.523 142.646 1.00 60.55 436 LEU A C 1
ATOM 3167 O O . LEU A 1 457 ? 56.692 51.761 143.236 1.00 66.17 436 LEU A O 1
ATOM 3172 N N . LEU A 1 458 ? 58.248 52.127 141.718 1.00 57.91 437 LEU A N 1
ATOM 3173 C CA . LEU A 1 458 ? 58.332 50.741 141.347 1.00 59.04 437 LEU A CA 1
ATOM 3174 C C . LEU A 1 458 ? 59.064 49.918 142.394 1.00 62.82 437 LEU A C 1
ATOM 3175 O O . LEU A 1 458 ? 59.875 50.450 143.129 1.00 65.29 437 LEU A O 1
ATOM 3180 N N . PRO A 1 459 ? 58.818 48.621 142.446 1.00 59.49 438 PRO A N 1
ATOM 3181 C CA . PRO A 1 459 ? 59.494 47.792 143.420 1.00 56.23 438 PRO A CA 1
ATOM 3182 C C . PRO A 1 459 ? 60.967 47.816 143.193 1.00 62.88 438 PRO A C 1
ATOM 3183 O O . PRO A 1 459 ? 61.407 47.782 142.076 1.00 64.33 438 PRO A O 1
ATOM 3187 N N . ASP A 1 460 ? 61.751 47.820 144.247 1.00 74.38 439 ASP A N 1
ATOM 3188 C CA . ASP A 1 460 ? 63.171 48.039 144.089 1.00 72.75 439 ASP A CA 1
ATOM 3189 C C . ASP A 1 460 ? 63.895 46.782 143.739 1.00 70.19 439 ASP A C 1
ATOM 3190 O O . ASP A 1 460 ? 65.082 46.798 143.528 1.00 71.85 439 ASP A O 1
ATOM 3195 N N . GLU A 1 461 ? 63.155 45.691 143.681 1.00 74.35 440 GLU A N 1
ATOM 3196 C CA . GLU A 1 461 ? 63.672 44.452 143.170 1.00 75.64 440 GLU A CA 1
ATOM 3197 C C . GLU A 1 461 ? 64.195 44.828 141.826 1.00 82.87 440 GLU A C 1
ATOM 3198 O O . GLU A 1 461 ? 65.272 44.424 141.447 1.00 82.84 440 GLU A O 1
ATOM 3204 N N . TYR A 1 462 ? 63.382 45.551 141.078 1.00 69.36 441 TYR A N 1
ATOM 3205 C CA . TYR A 1 462 ? 63.690 45.833 139.702 1.00 64.37 441 TYR A CA 1
ATOM 3206 C C . TYR A 1 462 ? 64.856 46.733 139.497 1.00 65.27 441 TYR A C 1
ATOM 3207 O O . TYR A 1 462 ? 64.870 47.860 139.928 1.00 67.48 441 TYR A O 1
ATOM 3216 N N . THR A 1 463 ? 65.841 46.187 138.825 1.00 77.20 442 THR A N 1
ATOM 3217 C CA . THR A 1 463 ? 67.097 46.830 138.616 1.00 82.59 442 THR A CA 1
ATOM 3218 C C . THR A 1 463 ? 67.079 47.542 137.282 1.00 82.80 442 THR A C 1
ATOM 3219 O O . THR A 1 463 ? 67.862 48.445 137.069 1.00 85.59 442 THR A O 1
#

InterPro domains:
  IPR003607 HD/PDEase domain [SM00471] (278-413)
  IPR003607 HD/PDEase domain [cd00077] (280-408)
  IPR006674 HD domain [PS51831] (28-189)
  IPR037522 HD-GYP domain [PF13487] (131-221)
  IPR037522 HD-GYP domain [PF13487] (273-434)
  IPR037522 HD-GYP domain [PS51832] (260-455)
  IPR052020 Cyclic di-GMP and 3'3'-cGAMP-specific phosphodiesterases [PTHR45228] (252-458)

GO terms:
  GO:0004112 cyclic-nucleotide phosphodiesterase activity (F, IDA)
  GO:0009214 cyclic nucleotide catabolic process (P, IDA)

Organism: Vibrio cholerae serotype O1 (strain ATCC 39315 / El Tor Inaba N16961) (NCBI:txid243277)

Sequence (414 aa):
GSHMLSELMISLTTALDMTEGQPPEHCIRCCWIGMHIGMQLELSEPELHDLFFTLLLKDAGCSSNAVGTSLSSVINFIVKNTGSEQSWTERILTTIDILKNGNDYAQELIQTRCTRGADVARELRFSEAVAQGIHSLDEHWNGQGRPEQRKGEAIPLFSRIALLAQVFDVFQMEHSIEEALQEIMARSGVWFDPKLVEVVEQLVENPRFLSGLKATDISQRVMNLPPAQAHLPLDDAYLECIVTAFGKIVDAKSPYTAGHSERVAVYTDLIARQLAISDADRIWLRRAALLHDIGKLGVSNAILDKPGKLDEAEWRAVQAHAAYTEQILYKLSPFKTLARMAGAHHNGDEISLMTRIITTADIFDALSAERPYRAAMPIDKALAIMEENLHTAIDPECFAALAAALNLLPDEYT

Solvent-accessible surface area: 20928 Å² total; per-residue (Å²): 84,40,10,57,6,0,47,4,0,7,18,2,10,18,8,15,5,89,9,30,9,137,16,103,58,6,2,0,18,0,0,16,0,0,1,26,0,0,86,102,38,167,27,54,105,81,72,19,15,20,0,0,0,0,0,2,6,5,32,11,4,19,40,64,24,119,207,72,96,55,114,64,51,15,59,87,30,1,48,152,39,36,2,61,150,71,65,173,85,78,59,62,97,40,8,73,96,21,68,163,86,42,91,72,45,28,51,44,51,17,74,16,73,4,42,75,0,2,80,13,0,97,54,0,162,21,51,96,48,0,0,55,0,4,32,0,11,29,3,25,53,49,3,131,2,66,8,87,81,71,123,15,147,51,2,31,55,20,1,22,0,0,7,0,0,43,10,1,0,38,46,24,84,121,93,61,39,108,69,0,22,88,47,0,80,74,43,38,29,67,82,2,13,54,117,1,5,90,6,0,67,91,8,26,147,75,92,195,7,51,52,0,3,169,13,136,59,8,31,114,82,0,27,127,32,14,20,83,89,0,40,90,104,15,90,84,69,37,11,83,24,0,12,65,1,4,8,124,11,20,56,41,11,22,73,189,68,58,24,49,11,91,84,0,17,81,34,0,10,32,0,0,139,71,41,89,33,55,109,69,62,42,59,25,6,87,16,0,0,26,0,1,23,6,8,51,77,60,122,69,35,9,86,17,52,78,82,67,115,71,107,79,51,119,53,157,74,56,80,56,55,19,40,64,0,66,124,14,0,147,108,4,17,41,38,138,88,151,58,111,131,78,41,91,151,211,111,56,120,97,7,31,56,15,10,79,0,0,24,4,0,13,52,1,6,26,30,8,25,12,155,94,96,214,38,67,44,67,42,102,110,0,18,45,50,2,109,131,38,27,159,103,29,11,33,56,99,0,29,54,6,0,31,43,6,18,116,132,65,64,132,135,144,114

Nearest PDB structures (foldseek):
  5z7c-assembly1_A  TM=1.002E+00  e=1.774E-56  Vibrio cholerae O1 biovar El Tor str. N16961
  4r8z-assembly1_B  TM=6.027E-01  e=1.713E-04  Pseudomonas aeruginosa PAO1
  4me4-assembly1_B  TM=5.000E-01  e=1.227E-03  Persephonella marina EX-H1
  6pbz-assembly1_D  TM=2.777E-01  e=1.725E+00  Escherichia coli K-12

B-factor: mean 82.84, std 43.53, range [34.7, 305.93]

Radius of gyration: 23.5 Å; Cα contacts (8 Å, |Δi|>4): 520; chains: 1; bounding box: 52×62×67 Å